Protein AF-0000000073453867 (afdb_homodimer)

Solvent-accessible surface area (backbone atoms only — not comparable to full-atom values): 30835 Å² total; per-residue (Å²): 80,50,32,32,32,53,42,55,64,26,42,33,37,36,48,80,51,74,28,64,59,47,75,44,49,41,31,36,58,47,74,50,29,63,51,56,40,19,37,38,30,26,21,43,53,73,42,45,23,35,41,32,38,33,28,6,68,45,47,62,23,50,30,47,52,51,53,46,41,71,47,56,30,42,56,87,49,50,42,70,29,88,85,26,49,47,26,31,33,37,49,27,37,60,42,96,85,39,75,46,77,47,79,52,43,89,70,14,17,36,33,65,32,33,54,86,70,58,54,65,66,62,50,60,57,26,48,27,42,44,41,51,43,50,39,44,41,59,26,70,45,15,27,49,20,52,52,47,51,50,50,51,26,54,75,59,71,30,50,30,35,36,30,46,66,80,56,75,91,54,48,56,69,66,63,49,44,54,53,50,50,57,49,47,44,71,17,40,31,39,48,36,40,43,70,53,25,32,72,71,71,72,38,68,47,62,70,58,41,33,50,53,46,38,70,53,54,14,52,27,22,38,32,42,52,66,74,60,13,30,42,38,37,38,84,93,45,69,51,73,26,67,36,51,90,66,92,56,79,61,24,67,52,46,16,68,28,27,20,50,17,23,26,50,49,24,52,76,67,66,47,58,67,67,58,10,46,33,40,6,25,48,37,14,38,45,8,16,48,23,77,45,51,66,75,21,50,50,39,52,69,58,45,52,52,52,54,50,52,50,52,50,52,58,64,72,96,81,50,33,32,33,54,41,55,67,27,42,33,37,36,46,80,52,73,27,64,59,47,74,43,48,43,32,37,58,47,73,50,27,63,51,57,41,19,37,39,30,25,20,43,53,72,44,47,22,35,42,34,39,33,30,6,69,46,46,62,21,50,32,47,51,52,51,48,43,72,48,58,31,41,56,88,49,50,41,70,29,89,86,25,48,46,26,32,34,36,50,28,38,60,44,99,84,40,76,46,76,47,79,51,45,88,70,14,18,36,33,65,30,33,55,87,69,59,54,64,69,63,49,62,57,27,50,27,42,44,40,50,43,50,38,44,43,58,25,72,45,15,26,49,21,52,52,46,50,50,49,51,24,53,73,59,72,31,50,29,36,38,30,47,67,81,55,75,90,56,48,56,69,66,64,49,47,53,53,51,49,56,49,45,45,70,17,40,32,39,50,35,41,42,67,53,25,32,71,71,71,72,36,69,47,62,70,59,42,34,49,52,45,38,71,53,54,14,54,27,22,37,32,41,52,66,74,61,12,30,40,37,36,39,84,94,45,68,51,72,28,66,36,52,90,66,91,57,79,61,23,66,51,45,16,69,28,27,20,51,18,24,26,50,50,24,52,76,67,66,48,58,67,66,56,9,46,33,39,6,26,47,38,14,38,46,7,16,47,24,78,44,52,67,76,21,51,50,39,52,68,59,45,54,52,51,54,52,53,49,52,51,52,58,64,71,96

Radius of gyration: 29.58 Å; Cα contacts (8 Å, |Δi|>4): 1524; chains: 2; bounding box: 50×90×73 Å

Secondary structure (DSSP, 8-state):
--EEEE---EEEEEESS-S-GGG--EEEEEEE-HHHHHHHHHHHTT--EEEEEEEESSHHHHHHHHHHHHTT-EEEEEEEESSSPPPEEEEEEEETTEEEEEEE-TT-GGGG--GGG--HHHHHH-SEEEEESSHHHH-HHHHHHHHHHHHHHHHTT-EEEEE----GGGS-HHHHHHHHHHHHHT-SEE--BHHHHHHHHS---HHHHHHHHHHHT-SEEEEE-GGGEEEEEETTEEEEEEPPP-S-----TTHHHHHHHHHHHHHHTT--HHHHHHHHHHHHHHHHTSSSSGGG---HHHHHHHHHHHHHHHHH-/--EEEE---EEEEEESS-S-GGG--EEEEEEE-HHHHHHHHHHHTT--EEEEEEEESSHHHHHHHHHHHHTT-EEEEEEEESSSPPPEEEEEEEETTEEEEEEE-TT-GGGG--GGG--HHHHHH-SEEEEESSHHHH-HHHHHHHHHHHHHHHHTT-EEEEE----GGGS-HHHHHHHHHHHHHT-SEE--BHHHHHHHHS---HHHHHHHHHHHT-SEEEEE-GGGEEEEEETTEEEEEEPPP-S-----TTHHHHHHHHHHHHHHTT--HHHHHHHHHHHHHHHHTSSSSGGG---HHHHHHHHHHHHHHHHH-

InterPro domains:
  IPR002173 Carbohydrate/purine kinase, PfkB, conserved site [PS00584] (251-264)
  IPR011611 Carbohydrate kinase PfkB [PF00294] (2-299)
  IPR029056 Ribokinase-like [G3DSA:3.40.1190.20] (1-311)
  IPR029056 Ribokinase-like [SSF53613] (1-307)
  IPR050306 PfkB Carbohydrate Kinase [PTHR43085] (21-303)

pLDDT: mean 93.48, std 8.81, range [45.44, 98.88]

Structure (mmCIF, N/CA/C/O backbone):
data_AF-0000000073453867-model_v1
#
loop_
_entity.id
_entity.type
_entity.pdbx_description
1 polymer '2-keto-3-deoxygluconate kinase'
#
loop_
_atom_site.group_PDB
_atom_site.id
_atom_site.type_symbol
_atom_site.label_atom_id
_atom_site.label_alt_id
_atom_site.label_comp_id
_atom_site.label_asym_id
_atom_site.label_entity_id
_atom_site.label_seq_id
_atom_site.pdbx_PDB_ins_code
_atom_site.Cartn_x
_atom_site.Cartn_y
_atom_site.Cartn_z
_atom_site.occupancy
_atom_site.B_iso_or_equiv
_atom_site.auth_seq_id
_atom_site.auth_comp_id
_atom_site.auth_asym_id
_atom_site.auth_atom_id
_atom_site.pdbx_PDB_model_num
ATOM 1 N N . MET A 1 1 ? -12.047 -30.969 -10.859 1 92.5 1 MET A N 1
ATOM 2 C CA . MET A 1 1 ? -11.008 -29.953 -11.023 1 92.5 1 MET A CA 1
ATOM 3 C C . MET A 1 1 ? -9.68 -30.609 -11.406 1 92.5 1 MET A C 1
ATOM 5 O O . MET A 1 1 ? -9.305 -31.625 -10.836 1 92.5 1 MET A O 1
ATOM 9 N N . ASP A 1 2 ? -9.102 -30.125 -12.422 1 97.81 2 ASP A N 1
ATOM 10 C CA . ASP A 1 2 ? -7.852 -30.719 -12.883 1 97.81 2 ASP A CA 1
ATOM 11 C C . ASP A 1 2 ? -6.691 -30.312 -11.969 1 97.81 2 ASP A C 1
ATOM 13 O O . ASP A 1 2 ? -5.793 -31.125 -11.711 1 97.81 2 ASP A O 1
ATOM 17 N N . VAL A 1 3 ? -6.715 -29.094 -11.531 1 98.69 3 VAL A N 1
ATOM 18 C CA . VAL A 1 3 ? -5.586 -28.562 -10.773 1 98.69 3 VAL A CA 1
ATOM 19 C C . VAL A 1 3 ? -6.07 -27.5 -9.781 1 98.69 3 VAL A C 1
ATOM 21 O O . VAL A 1 3 ? -6.969 -26.719 -10.094 1 98.69 3 VAL A O 1
ATOM 24 N N . ILE A 1 4 ? -5.531 -27.469 -8.594 1 98.75 4 ILE A N 1
ATOM 25 C CA . ILE A 1 4 ? -5.766 -26.406 -7.625 1 98.75 4 ILE A CA 1
ATOM 26 C C . ILE A 1 4 ? -4.43 -25.859 -7.117 1 98.75 4 ILE A C 1
ATOM 28 O O . ILE A 1 4 ? -3.412 -26.562 -7.172 1 98.75 4 ILE A O 1
ATOM 32 N N . SER A 1 5 ? -4.387 -24.688 -6.75 1 98.81 5 SER A N 1
ATOM 33 C CA . SER A 1 5 ? -3.211 -24.062 -6.164 1 98.81 5 SER A CA 1
ATOM 34 C C . SER A 1 5 ? -3.598 -23.125 -5.02 1 98.81 5 SER A C 1
ATOM 36 O O . SER A 1 5 ? -4.777 -22.844 -4.816 1 98.81 5 SER A O 1
ATOM 38 N N . ILE A 1 6 ? -2.574 -22.766 -4.203 1 98.62 6 ILE A N 1
ATOM 39 C CA . ILE A 1 6 ? -2.715 -21.906 -3.033 1 98.62 6 ILE A CA 1
ATOM 40 C C . ILE A 1 6 ? -1.713 -20.75 -3.117 1 98.62 6 ILE A C 1
ATOM 42 O O . ILE A 1 6 ? -0.501 -20.969 -3.141 1 98.62 6 ILE A O 1
ATOM 46 N N . GLY A 1 7 ? -2.279 -19.547 -3.1 1 98.19 7 GLY A N 1
ATOM 47 C CA . GLY A 1 7 ? -1.271 -18.5 -3.143 1 98.19 7 GLY A CA 1
ATOM 48 C C . GLY A 1 7 ? -1.864 -17.109 -3.193 1 98.19 7 GLY A C 1
ATOM 49 O O . GLY A 1 7 ? -3.08 -16.938 -3.311 1 98.19 7 GLY A O 1
ATOM 50 N N . GLU A 1 8 ? -0.995 -16.094 -3.1 1 98.19 8 GLU A N 1
ATOM 51 C CA . GLU A 1 8 ? -1.354 -14.68 -3.035 1 98.19 8 GLU A CA 1
ATOM 52 C C . GLU A 1 8 ? -1.389 -14.062 -4.43 1 98.19 8 GLU A C 1
ATOM 54 O O . GLU A 1 8 ? -0.5 -14.305 -5.246 1 98.19 8 GLU A O 1
ATOM 59 N N . THR A 1 9 ? -2.436 -13.336 -4.715 1 98.19 9 THR A N 1
ATOM 60 C CA . THR A 1 9 ? -2.496 -12.398 -5.832 1 98.19 9 THR A CA 1
ATOM 61 C C . THR A 1 9 ? -2.668 -10.969 -5.324 1 98.19 9 THR A C 1
ATOM 63 O O . THR A 1 9 ? -3.436 -10.719 -4.395 1 98.19 9 THR A O 1
ATOM 66 N N . MET A 1 10 ? -1.949 -10.07 -5.914 1 98 10 MET A N 1
ATOM 67 C CA . MET A 1 10 ? -1.931 -8.695 -5.438 1 98 10 MET A CA 1
ATOM 68 C C . MET A 1 10 ? -2.34 -7.73 -6.551 1 98 10 MET A C 1
ATOM 70 O O . MET A 1 10 ? -2.4 -8.117 -7.719 1 98 10 MET A O 1
ATOM 74 N N . ALA A 1 11 ? -2.729 -6.496 -6.152 1 97.5 11 ALA A N 1
ATOM 75 C CA . ALA A 1 11 ? -2.844 -5.402 -7.109 1 97.5 11 ALA A CA 1
ATOM 76 C C . ALA A 1 11 ? -1.472 -4.832 -7.457 1 97.5 11 ALA A C 1
ATOM 78 O O . ALA A 1 11 ? -0.698 -4.473 -6.566 1 97.5 11 ALA A O 1
ATOM 79 N N . LEU A 1 12 ? -1.179 -4.836 -8.695 1 96.38 12 LEU A N 1
ATOM 80 C CA . LEU A 1 12 ? 0.104 -4.348 -9.195 1 96.38 12 LEU A CA 1
ATOM 81 C C . LEU A 1 12 ? -0.048 -2.973 -9.836 1 96.38 12 LEU A C 1
ATOM 83 O O . LEU A 1 12 ? -0.81 -2.809 -10.789 1 96.38 12 LEU A O 1
ATOM 87 N N . PHE A 1 13 ? 0.68 -1.991 -9.281 1 96.31 13 PHE A N 1
ATOM 88 C CA . PHE A 1 13 ? 0.717 -0.648 -9.852 1 96.31 13 PHE A CA 1
ATOM 89 C C . PHE A 1 13 ? 2.004 -0.427 -10.633 1 96.31 13 PHE A C 1
ATOM 91 O O . PHE A 1 13 ? 3.102 -0.537 -10.086 1 96.31 13 PHE A O 1
ATOM 98 N N . THR A 1 14 ? 1.816 -0.087 -11.906 1 93.25 14 THR A N 1
ATOM 99 C CA . THR A 1 14 ? 2.951 0.181 -12.781 1 93.25 14 THR A CA 1
ATOM 100 C C . THR A 1 14 ? 2.906 1.614 -13.305 1 93.25 14 THR A C 1
ATOM 102 O O . THR A 1 14 ? 1.889 2.051 -13.844 1 93.25 14 THR A O 1
ATOM 105 N N . PRO A 1 15 ? 3.986 2.336 -13.141 1 92.88 15 PRO A N 1
ATOM 106 C CA . PRO A 1 15 ? 4.012 3.688 -13.703 1 92.88 15 PRO A CA 1
ATOM 107 C C . PRO A 1 15 ? 4.078 3.691 -15.227 1 92.88 15 PRO A C 1
ATOM 109 O O . PRO A 1 15 ? 4.598 2.748 -15.828 1 92.88 15 PRO A O 1
ATOM 112 N N . ASN A 1 16 ? 3.59 4.738 -15.805 1 88.75 16 ASN A N 1
ATOM 113 C CA . ASN A 1 16 ? 3.709 4.93 -17.25 1 88.75 16 ASN A CA 1
ATOM 114 C C . ASN A 1 16 ? 5.102 5.426 -17.625 1 88.75 16 ASN A C 1
ATOM 116 O O . ASN A 1 16 ? 5.539 5.234 -18.766 1 88.75 16 ASN A O 1
ATOM 120 N N . GLU A 1 17 ? 5.73 6.012 -16.641 1 86.38 17 GLU A N 1
ATOM 121 C CA . GLU A 1 17 ? 7.043 6.605 -16.859 1 86.38 17 GLU A CA 1
ATOM 122 C C . GLU A 1 17 ? 8.156 5.645 -16.453 1 86.38 17 GLU A C 1
ATOM 124 O O . GLU A 1 17 ? 8.023 4.898 -15.492 1 86.38 17 GLU A O 1
ATOM 129 N N . ASP A 1 18 ? 9.234 5.688 -17.188 1 84.62 18 ASP A N 1
ATOM 130 C CA . ASP A 1 18 ? 10.445 4.984 -16.766 1 84.62 18 ASP A CA 1
ATOM 131 C C . ASP A 1 18 ? 11.219 5.805 -15.742 1 84.62 18 ASP A C 1
ATOM 133 O O . ASP A 1 18 ? 11.062 7.023 -15.664 1 84.62 18 ASP A O 1
ATOM 137 N N . GLY A 1 19 ? 12.062 5.117 -14.992 1 87.5 19 GLY A N 1
ATOM 138 C CA . GLY A 1 19 ? 12.867 5.797 -13.992 1 87.5 19 GLY A CA 1
ATOM 139 C C . GLY A 1 19 ? 12.383 5.566 -12.57 1 87.5 19 GLY A C 1
ATOM 140 O O . GLY A 1 19 ? 11.484 4.762 -12.344 1 87.5 19 GLY A O 1
ATOM 141 N N . PRO A 1 20 ? 13.023 6.293 -11.656 1 90.69 20 PRO A N 1
ATOM 142 C CA . PRO A 1 20 ? 12.648 6.137 -10.25 1 90.69 20 PRO A CA 1
ATOM 143 C C . PRO A 1 20 ? 11.195 6.504 -9.984 1 90.69 20 PRO A C 1
ATOM 145 O O . PRO A 1 20 ? 10.68 7.465 -10.562 1 90.69 20 PRO A O 1
ATOM 148 N N . LEU A 1 21 ? 10.539 5.793 -9.07 1 91.94 21 LEU A N 1
ATOM 149 C CA . LEU A 1 21 ? 9.125 5.973 -8.766 1 91.94 21 LEU A CA 1
ATOM 150 C C . LEU A 1 21 ? 8.867 7.363 -8.203 1 91.94 21 LEU A C 1
ATOM 152 O O . LEU A 1 21 ? 7.77 7.906 -8.367 1 91.94 21 LEU A O 1
ATOM 156 N N . ARG A 1 22 ? 9.852 7.949 -7.562 1 92.62 22 ARG A N 1
ATOM 157 C CA . ARG A 1 22 ? 9.672 9.25 -6.93 1 92.62 22 ARG A CA 1
ATOM 158 C C . ARG A 1 22 ? 9.273 10.305 -7.961 1 92.62 22 ARG A C 1
ATOM 160 O O . ARG A 1 22 ? 8.695 11.336 -7.605 1 92.62 22 ARG A O 1
ATOM 167 N N . TYR A 1 23 ? 9.562 10.055 -9.219 1 91.19 23 TYR A N 1
ATOM 168 C CA . TYR A 1 23 ? 9.273 11.023 -10.266 1 91.19 23 TYR A CA 1
ATOM 169 C C . TYR A 1 23 ? 8.062 10.609 -11.078 1 91.19 23 TYR A C 1
ATOM 171 O O . TYR A 1 23 ? 7.613 11.344 -11.961 1 91.19 23 TYR A O 1
ATOM 179 N N . ALA A 1 24 ? 7.523 9.391 -10.852 1 92.12 24 ALA A N 1
ATOM 180 C CA . ALA A 1 24 ? 6.348 8.914 -11.578 1 92.12 24 ALA A CA 1
ATOM 181 C C . ALA A 1 24 ? 5.086 9.625 -11.094 1 92.12 24 ALA A C 1
ATOM 183 O O . ALA A 1 24 ? 4.949 9.938 -9.914 1 92.12 24 ALA A O 1
ATOM 184 N N . ARG A 1 25 ? 4.145 9.844 -12.031 1 92.94 25 ARG A N 1
ATOM 185 C CA . ARG A 1 25 ? 2.928 10.57 -11.68 1 92.94 25 ARG A CA 1
ATOM 186 C C . ARG A 1 25 ? 1.684 9.773 -12.055 1 92.94 25 ARG A C 1
ATOM 188 O O . ARG A 1 25 ? 0.631 9.922 -11.43 1 92.94 25 ARG A O 1
ATOM 195 N N . ASN A 1 26 ? 1.84 8.977 -13.023 1 94.5 26 ASN A N 1
ATOM 196 C CA . ASN A 1 26 ? 0.712 8.203 -13.539 1 94.5 26 ASN A CA 1
ATOM 197 C C . ASN A 1 26 ? 0.965 6.703 -13.438 1 94.5 26 ASN A C 1
ATOM 199 O O . ASN A 1 26 ? 2.062 6.23 -13.734 1 94.5 26 ASN A O 1
ATOM 203 N N . TYR A 1 27 ? -0.06 6.004 -13 1 95.5 27 TYR A N 1
ATOM 204 C CA . TYR A 1 27 ? 0.065 4.566 -12.805 1 95.5 27 TYR A CA 1
ATOM 205 C C . TYR A 1 27 ? -1.108 3.822 -13.43 1 95.5 27 TYR A C 1
ATOM 207 O O . TYR A 1 27 ? -2.203 4.375 -13.555 1 95.5 27 TYR A O 1
ATOM 215 N N . GLN A 1 28 ? -0.83 2.613 -13.789 1 94.69 28 GLN A N 1
ATOM 216 C CA . GLN A 1 28 ? -1.863 1.65 -14.148 1 94.69 28 GLN A CA 1
ATOM 217 C C . GLN A 1 28 ? -1.89 0.475 -13.18 1 94.69 28 GLN A C 1
ATOM 219 O O . GLN A 1 28 ? -0.848 0.069 -12.656 1 94.69 28 GLN A O 1
ATOM 224 N N . VAL A 1 29 ? -3.125 -0.069 -12.977 1 94.81 29 VAL A N 1
ATOM 225 C CA . VAL A 1 29 ? -3.24 -1.182 -12.039 1 94.81 29 VAL A CA 1
ATOM 226 C C . VAL A 1 29 ? -3.586 -2.461 -12.797 1 94.81 29 VAL A C 1
ATOM 228 O O . VAL A 1 29 ? -4.355 -2.434 -13.766 1 94.81 29 VAL A O 1
ATOM 231 N N . ARG A 1 30 ? -2.945 -3.523 -12.422 1 93.81 30 ARG A N 1
ATOM 232 C CA . ARG A 1 30 ? -3.221 -4.887 -12.859 1 93.81 30 ARG A CA 1
ATOM 233 C C . ARG A 1 30 ? -3.16 -5.859 -11.68 1 93.81 30 ARG A C 1
ATOM 235 O O . ARG A 1 30 ? -2.977 -5.445 -10.539 1 93.81 30 ARG A O 1
ATOM 242 N N . ILE A 1 31 ? -3.514 -7.098 -11.969 1 95.44 31 ILE A N 1
ATOM 243 C CA . ILE A 1 31 ? -3.359 -8.109 -10.93 1 95.44 31 ILE A CA 1
ATOM 244 C C . ILE A 1 31 ? -2.127 -8.961 -11.219 1 95.44 31 ILE A C 1
ATOM 246 O O . ILE A 1 31 ? -1.742 -9.133 -12.375 1 95.44 31 ILE A O 1
ATOM 250 N N . ALA A 1 32 ? -1.53 -9.438 -10.211 1 94.19 32 ALA A N 1
ATOM 251 C CA . ALA A 1 32 ? -0.346 -10.273 -10.383 1 94.19 32 ALA A CA 1
ATOM 252 C C . ALA A 1 32 ? -0.223 -11.289 -9.25 1 94.19 32 ALA A C 1
ATOM 254 O O . ALA A 1 32 ? -0.401 -10.953 -8.078 1 94.19 32 ALA A O 1
ATOM 255 N N . GLY A 1 33 ? 0.09 -12.469 -9.531 1 96.12 33 GLY A N 1
ATOM 256 C CA . GLY A 1 33 ? 0.321 -13.594 -8.641 1 96.12 33 GLY A CA 1
ATOM 257 C C . GLY A 1 33 ? 0.807 -14.836 -9.359 1 96.12 33 GLY A C 1
ATOM 258 O O . GLY A 1 33 ? 0.228 -15.242 -10.375 1 96.12 33 GLY A O 1
ATOM 259 N N . ALA A 1 34 ? 1.821 -15.422 -8.812 1 96.62 34 ALA A N 1
ATOM 260 C CA . ALA A 1 34 ? 2.445 -16.547 -9.492 1 96.62 34 ALA A CA 1
ATOM 261 C C . ALA A 1 34 ? 1.449 -17.688 -9.68 1 96.62 34 ALA A C 1
ATOM 263 O O . ALA A 1 34 ? 1.28 -18.203 -10.797 1 96.62 34 ALA A O 1
ATOM 264 N N . GLU A 1 35 ? 0.773 -18.094 -8.641 1 98.12 35 GLU A N 1
ATOM 265 C CA . GLU A 1 35 ? -0.148 -19.234 -8.703 1 98.12 35 GLU A CA 1
ATOM 266 C C . GLU A 1 35 ? -1.331 -18.922 -9.617 1 98.12 35 GLU A C 1
ATOM 268 O O . GLU A 1 35 ? -1.706 -19.75 -10.453 1 98.12 35 GLU A O 1
ATOM 273 N N . THR A 1 36 ? -1.869 -17.719 -9.477 1 97.94 36 THR A N 1
ATOM 274 C CA . THR A 1 36 ? -3.018 -17.391 -10.312 1 97.94 36 THR A CA 1
ATOM 275 C C . THR A 1 36 ? -2.594 -17.234 -11.773 1 97.94 36 THR A C 1
ATOM 277 O O . THR A 1 36 ? -3.357 -17.547 -12.688 1 97.94 36 THR A O 1
ATOM 280 N N . ASN A 1 37 ? -1.424 -16.719 -12.039 1 97.12 37 ASN A N 1
ATOM 281 C CA . ASN A 1 37 ? -0.932 -16.688 -13.414 1 97.12 37 ASN A CA 1
ATOM 282 C C . ASN A 1 37 ? -0.936 -18.078 -14.047 1 97.12 37 ASN A C 1
ATOM 284 O O . ASN A 1 37 ? -1.405 -18.25 -15.172 1 97.12 37 ASN A O 1
ATOM 288 N N . THR A 1 38 ? -0.421 -19 -13.297 1 98.5 38 THR A N 1
ATOM 289 C CA . THR A 1 38 ? -0.372 -20.375 -13.766 1 98.5 38 THR A CA 1
ATOM 290 C C . THR A 1 38 ? -1.78 -20.938 -13.953 1 98.5 38 THR A C 1
ATOM 292 O O . THR A 1 38 ? -2.086 -21.531 -14.992 1 98.5 38 THR A O 1
ATOM 295 N N . LEU A 1 39 ? -2.656 -20.719 -12.992 1 98.69 39 LEU A N 1
ATOM 296 C CA . LEU A 1 39 ? -4.016 -21.234 -13.047 1 98.69 39 LEU A CA 1
ATOM 297 C C . LEU A 1 39 ? -4.789 -20.625 -14.211 1 98.69 39 LEU A C 1
ATOM 299 O O . LEU A 1 39 ? -5.555 -21.328 -14.883 1 98.69 39 LEU A O 1
ATOM 303 N N . ILE A 1 40 ? -4.633 -19.359 -14.398 1 98.25 40 ILE A N 1
ATOM 304 C CA . ILE A 1 40 ? -5.293 -18.688 -15.508 1 98.25 40 ILE A CA 1
ATOM 305 C C . ILE A 1 40 ? -4.781 -19.25 -16.844 1 98.25 40 ILE A C 1
ATOM 307 O O . ILE A 1 40 ? -5.566 -19.5 -17.75 1 98.25 40 ILE A O 1
ATOM 311 N N . GLY A 1 41 ? -3.459 -19.422 -16.922 1 98.06 41 GLY A N 1
ATOM 312 C CA . GLY A 1 41 ? -2.91 -20.078 -18.109 1 98.06 41 GLY A CA 1
ATOM 313 C C . GLY A 1 41 ? -3.523 -21.438 -18.375 1 98.06 41 GLY A C 1
ATOM 314 O O . GLY A 1 41 ? -3.861 -21.75 -19.516 1 98.06 41 GLY A O 1
ATOM 315 N N . LEU A 1 42 ? -3.689 -22.188 -17.344 1 98.62 42 LEU A N 1
ATOM 316 C CA . LEU A 1 42 ? -4.281 -23.516 -17.484 1 98.62 42 LEU A CA 1
ATOM 317 C C . LEU A 1 42 ? -5.742 -23.422 -17.906 1 98.62 42 LEU A C 1
ATOM 319 O O . LEU A 1 42 ? -6.195 -24.203 -18.75 1 98.62 42 LEU A O 1
ATOM 323 N N . SER A 1 43 ? -6.434 -22.5 -17.297 1 98.38 43 SER A N 1
ATOM 324 C CA . SER A 1 43 ? -7.824 -22.281 -17.672 1 98.38 43 SER A CA 1
ATOM 325 C C . SER A 1 43 ? -7.953 -21.938 -19.141 1 98.38 43 SER A C 1
ATOM 327 O O . SER A 1 43 ? -8.812 -22.469 -19.844 1 98.38 43 SER A O 1
ATOM 329 N N . LYS A 1 44 ? -7.152 -21.062 -19.625 1 97.62 44 LYS A N 1
ATOM 330 C CA . LYS A 1 44 ? -7.164 -20.656 -21.031 1 97.62 44 LYS A CA 1
ATOM 331 C C . LYS A 1 44 ? -6.852 -21.828 -21.953 1 97.62 44 LYS A C 1
ATOM 333 O O . LYS A 1 44 ? -7.297 -21.859 -23.109 1 97.62 44 LYS A O 1
ATOM 338 N N . LEU A 1 45 ? -6.133 -22.766 -21.438 1 97.94 45 LEU A N 1
ATOM 339 C CA . LEU A 1 45 ? -5.773 -23.953 -22.203 1 97.94 45 LEU A CA 1
ATOM 340 C C . LEU A 1 45 ? -6.832 -25.047 -22.062 1 97.94 45 LEU A C 1
ATOM 342 O O . LEU A 1 45 ? -6.605 -26.188 -22.438 1 97.94 45 LEU A O 1
ATOM 346 N N . GLY A 1 46 ? -7.938 -24.719 -21.406 1 97.44 46 GLY A N 1
ATOM 347 C CA . GLY A 1 46 ? -9.102 -25.594 -21.375 1 97.44 46 GLY A CA 1
ATOM 348 C C . GLY A 1 46 ? -9.141 -26.5 -20.156 1 97.44 46 GLY A C 1
ATOM 349 O O . GLY A 1 46 ? -9.883 -27.484 -20.125 1 97.44 46 GLY A O 1
ATOM 350 N N . LYS A 1 47 ? -8.367 -26.234 -19.172 1 98.5 47 LYS A N 1
ATOM 351 C CA . LYS A 1 47 ? -8.352 -27.062 -17.969 1 98.5 47 LYS A CA 1
ATOM 352 C C . LYS A 1 47 ? -9.219 -26.453 -16.875 1 98.5 47 LYS A C 1
ATOM 354 O O . LYS A 1 47 ? -9.461 -25.25 -16.859 1 98.5 47 LYS A O 1
ATOM 359 N N . LYS A 1 48 ? -9.703 -27.25 -16.016 1 98.56 48 LYS A N 1
ATOM 360 C CA . LYS A 1 48 ? -10.438 -26.797 -14.836 1 98.56 48 LYS A CA 1
ATOM 361 C C . LYS A 1 48 ? -9.5 -26.516 -13.672 1 98.56 48 LYS A C 1
ATOM 363 O O . LYS A 1 48 ? -8.891 -27.438 -13.117 1 98.56 48 LYS A O 1
ATOM 368 N N . ALA A 1 49 ? -9.391 -25.266 -13.312 1 98.62 49 ALA A N 1
ATOM 369 C CA . ALA A 1 49 ? -8.445 -24.828 -12.289 1 98.62 49 ALA A CA 1
ATOM 370 C C . ALA A 1 49 ? -9.18 -24.219 -11.094 1 98.62 49 ALA A C 1
ATOM 372 O O . ALA A 1 49 ? -10.258 -23.625 -11.25 1 98.62 49 ALA A O 1
ATOM 373 N N . GLY A 1 50 ? -8.602 -24.359 -9.898 1 98.81 50 GLY A N 1
ATOM 374 C CA . GLY A 1 50 ? -9.164 -23.797 -8.68 1 98.81 50 GLY A CA 1
ATOM 375 C C . GLY A 1 50 ? -8.133 -23.094 -7.82 1 98.81 50 GLY A C 1
ATOM 376 O O . GLY A 1 50 ? -6.969 -23.5 -7.781 1 98.81 50 GLY A O 1
ATOM 377 N N . TRP A 1 51 ? -8.594 -22.094 -7.082 1 98.75 51 TRP A N 1
ATOM 378 C CA . TRP A 1 51 ? -7.695 -21.203 -6.359 1 98.75 51 TRP A CA 1
ATOM 379 C C . TRP A 1 51 ? -8.086 -21.109 -4.891 1 98.75 51 TRP A C 1
ATOM 381 O O . TRP A 1 51 ? -9.258 -20.891 -4.57 1 98.75 51 TRP A O 1
ATOM 391 N N . ILE A 1 52 ? -7.133 -21.359 -4.051 1 98.88 52 ILE A N 1
ATOM 392 C CA . ILE A 1 52 ? -7.297 -21.188 -2.613 1 98.88 52 ILE A CA 1
ATOM 393 C C . ILE A 1 52 ? -6.488 -19.984 -2.148 1 98.88 52 ILE A C 1
ATOM 395 O O . ILE A 1 52 ? -5.285 -19.891 -2.404 1 98.88 52 ILE A O 1
ATOM 399 N N . THR A 1 53 ? -7.176 -19.031 -1.485 1 98.81 53 THR A N 1
ATOM 400 C CA . THR A 1 53 ? -6.445 -17.891 -0.958 1 98.81 53 THR A CA 1
ATOM 401 C C . THR A 1 53 ? -7.312 -17.094 0.009 1 98.81 53 THR A C 1
ATOM 403 O O . THR A 1 53 ? -8.438 -17.484 0.319 1 98.81 53 THR A O 1
ATOM 406 N N . ARG A 1 54 ? -6.723 -16.078 0.575 1 98.69 54 ARG A N 1
ATOM 407 C CA . ARG A 1 54 ? -7.418 -15.008 1.283 1 98.69 54 ARG A CA 1
ATOM 408 C C . ARG A 1 54 ? -7.164 -13.656 0.625 1 98.69 54 ARG A C 1
ATOM 410 O O . ARG A 1 54 ? -6.027 -13.336 0.26 1 98.69 54 ARG A O 1
ATOM 417 N N . LEU A 1 55 ? -8.25 -12.953 0.423 1 98.62 55 LEU A N 1
ATOM 418 C CA . LEU A 1 55 ? -8.195 -11.562 -0.02 1 98.62 55 LEU A CA 1
ATOM 419 C C . LEU A 1 55 ? -8.82 -10.641 1.021 1 98.62 55 LEU A C 1
ATOM 421 O O . LEU A 1 55 ? -9.648 -11.07 1.82 1 98.62 55 LEU A O 1
ATOM 425 N N . GLY A 1 56 ? -8.359 -9.383 1.022 1 98.25 56 GLY A N 1
ATOM 426 C CA . GLY A 1 56 ? -9.086 -8.422 1.828 1 98.25 56 GLY A CA 1
ATOM 427 C C . GLY A 1 56 ? -10.508 -8.188 1.34 1 98.25 56 GLY A C 1
ATOM 428 O O . GLY A 1 56 ? -10.773 -8.234 0.137 1 98.25 56 GLY A O 1
ATOM 429 N N . LYS A 1 57 ? -11.422 -7.988 2.275 1 97.5 57 LYS A N 1
ATOM 430 C CA . LYS A 1 57 ? -12.734 -7.488 1.895 1 97.5 57 LYS A CA 1
ATOM 431 C C . LYS A 1 57 ? -12.68 -6.004 1.543 1 97.5 57 LYS A C 1
ATOM 433 O O . LYS A 1 57 ? -13.234 -5.168 2.262 1 97.5 57 LYS A O 1
ATOM 438 N N . ASP A 1 58 ? -12.078 -5.668 0.473 1 96.31 58 ASP A N 1
ATOM 439 C CA . ASP A 1 58 ? -11.828 -4.316 -0.02 1 96.31 58 ASP A CA 1
ATOM 440 C C . ASP A 1 58 ? -11.914 -4.266 -1.544 1 96.31 58 ASP A C 1
ATOM 442 O O . ASP A 1 58 ? -12.203 -5.273 -2.191 1 96.31 58 ASP A O 1
ATOM 446 N N . GLU A 1 59 ? -11.719 -3.139 -2.092 1 95.81 59 GLU A N 1
ATOM 447 C CA . GLU A 1 59 ? -11.938 -2.928 -3.521 1 95.81 59 GLU A CA 1
ATOM 448 C C . GLU A 1 59 ? -10.906 -3.684 -4.352 1 95.81 59 GLU A C 1
ATOM 450 O O . GLU A 1 59 ? -11.211 -4.172 -5.441 1 95.81 59 GLU A O 1
ATOM 455 N N . PHE A 1 60 ? -9.695 -3.768 -3.846 1 97.56 60 PHE A N 1
ATOM 456 C CA . PHE A 1 60 ? -8.688 -4.496 -4.602 1 97.56 60 PHE A CA 1
ATOM 457 C C . PHE A 1 60 ? -8.93 -5.996 -4.527 1 97.56 60 PHE A C 1
ATOM 459 O O . PHE A 1 60 ? -8.68 -6.719 -5.496 1 97.56 60 PHE A O 1
ATOM 466 N N . GLY A 1 61 ? -9.336 -6.414 -3.326 1 98.31 61 GLY A N 1
ATOM 467 C CA . GLY A 1 61 ? -9.781 -7.797 -3.244 1 98.31 61 GLY A CA 1
ATOM 468 C C . GLY A 1 61 ? -10.891 -8.133 -4.223 1 98.31 61 GLY A C 1
ATOM 469 O O . GLY A 1 61 ? -10.844 -9.156 -4.898 1 98.31 61 GLY A O 1
ATOM 470 N N . ALA A 1 62 ? -11.836 -7.25 -4.316 1 97.81 62 ALA A N 1
ATOM 471 C CA . ALA A 1 62 ? -12.945 -7.434 -5.246 1 97.81 62 ALA A CA 1
ATOM 472 C C . ALA A 1 62 ? -12.461 -7.441 -6.691 1 97.81 62 ALA A C 1
ATOM 474 O O . ALA A 1 62 ? -12.93 -8.234 -7.512 1 97.81 62 ALA A O 1
ATOM 475 N N . MET A 1 63 ? -11.562 -6.57 -6.996 1 97.38 63 MET A N 1
ATOM 476 C CA . MET A 1 63 ? -10.977 -6.5 -8.328 1 97.38 63 MET A CA 1
ATOM 477 C C . MET A 1 63 ? -10.297 -7.812 -8.695 1 97.38 63 MET A C 1
ATOM 479 O O . MET A 1 63 ? -10.516 -8.352 -9.781 1 97.38 63 MET A O 1
ATOM 483 N N . ILE A 1 64 ? -9.516 -8.336 -7.816 1 98.31 64 ILE A N 1
ATOM 484 C CA . ILE A 1 64 ? -8.758 -9.562 -8.047 1 98.31 64 ILE A CA 1
ATOM 485 C C . ILE A 1 64 ? -9.711 -10.742 -8.195 1 98.31 64 ILE A C 1
ATOM 487 O O . ILE A 1 64 ? -9.594 -11.523 -9.141 1 98.31 64 ILE A O 1
ATOM 491 N N . LEU A 1 65 ? -10.633 -10.789 -7.281 1 98.44 65 LEU A N 1
ATOM 492 C CA . LEU A 1 65 ? -11.594 -11.883 -7.293 1 98.44 65 LEU A CA 1
ATOM 493 C C . LEU A 1 65 ? -12.352 -11.922 -8.617 1 98.44 65 LEU A C 1
ATOM 495 O O . LEU A 1 65 ? -12.461 -12.977 -9.242 1 98.44 65 LEU A O 1
ATOM 499 N N . SER A 1 66 ? -12.859 -10.82 -9.047 1 97.69 66 SER A N 1
ATOM 500 C CA . SER A 1 66 ? -13.617 -10.734 -10.289 1 97.69 66 SER A CA 1
ATOM 501 C C . SER A 1 66 ? -12.742 -11.078 -11.492 1 97.69 66 SER A C 1
ATOM 503 O O . SER A 1 66 ? -13.195 -11.758 -12.414 1 97.69 66 SER A O 1
ATOM 505 N N . SER A 1 67 ? -11.555 -10.594 -11.492 1 96.94 67 SER A N 1
ATOM 506 C CA . SER A 1 67 ? -10.641 -10.82 -12.609 1 96.94 67 SER A CA 1
ATOM 507 C C . SER A 1 67 ? -10.297 -12.305 -12.75 1 96.94 67 SER A C 1
ATOM 509 O O . SER A 1 67 ? -10.367 -12.859 -13.852 1 96.94 67 SER A O 1
ATOM 511 N N . VAL A 1 68 ? -9.945 -12.93 -11.656 1 98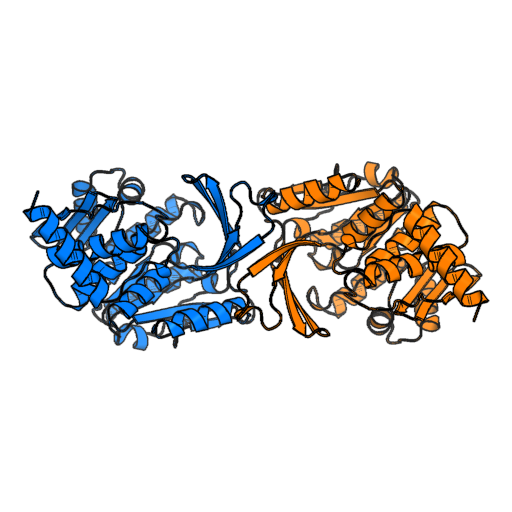.25 68 VAL A N 1
ATOM 512 C CA . VAL A 1 68 ? -9.555 -14.328 -11.672 1 98.25 68 VAL A CA 1
ATOM 513 C C . VAL A 1 68 ? -10.75 -15.203 -12.055 1 98.25 68 VAL A C 1
ATOM 515 O O . VAL A 1 68 ? -10.625 -16.109 -12.891 1 98.25 68 VAL A O 1
ATOM 518 N N . ARG A 1 69 ? -11.867 -14.891 -11.461 1 98.12 69 ARG A N 1
ATOM 519 C CA . ARG A 1 69 ? -13.094 -15.602 -11.812 1 98.12 69 ARG A CA 1
ATOM 520 C C . ARG A 1 69 ? -13.422 -15.422 -13.289 1 98.12 69 ARG A C 1
ATOM 522 O O . ARG A 1 69 ? -13.828 -16.375 -13.961 1 98.12 69 ARG A O 1
ATOM 529 N N . GLY A 1 70 ? -13.234 -14.234 -13.797 1 97.19 70 GLY A N 1
ATOM 530 C CA . GLY A 1 70 ? -13.516 -13.93 -15.188 1 97.19 70 GLY A CA 1
ATOM 531 C C . GLY A 1 70 ? -12.664 -14.727 -16.156 1 97.19 70 GLY A C 1
ATOM 532 O O . GLY A 1 70 ? -13.07 -14.969 -17.297 1 97.19 70 GLY A O 1
ATOM 533 N N . GLU A 1 71 ? -11.531 -15.172 -15.68 1 97 71 GLU A N 1
ATOM 534 C CA . GLU A 1 71 ? -10.625 -15.961 -16.516 1 97 71 GLU A CA 1
ATOM 535 C C . GLU A 1 71 ? -10.953 -17.453 -16.422 1 97 71 GLU A C 1
ATOM 537 O O . GLU A 1 71 ? -10.242 -18.281 -16.984 1 97 71 GLU A O 1
ATOM 542 N N . GLY A 1 72 ? -11.961 -17.766 -15.641 1 97.69 72 GLY A N 1
ATOM 543 C CA . GLY A 1 72 ? -12.484 -19.125 -15.648 1 97.69 72 GLY A CA 1
ATOM 544 C C . GLY A 1 72 ? -11.953 -19.969 -14.5 1 97.69 72 GLY A C 1
ATOM 545 O O . GLY A 1 72 ? -12.164 -21.188 -14.477 1 97.69 72 GLY A O 1
ATOM 546 N N . VAL A 1 73 ? -11.281 -19.406 -13.547 1 98.62 73 VAL A N 1
ATOM 547 C CA . VAL A 1 73 ? -10.742 -20.125 -12.406 1 98.62 73 VAL A CA 1
ATOM 548 C C . VAL A 1 73 ? -11.797 -20.219 -11.305 1 98.62 73 VAL A C 1
ATOM 550 O O . VAL A 1 73 ? -12.5 -19.25 -11.031 1 98.62 73 VAL A O 1
ATOM 553 N N . ASP A 1 74 ? -11.961 -21.391 -10.75 1 98.75 74 ASP A N 1
ATOM 554 C CA . ASP A 1 74 ? -12.875 -21.562 -9.625 1 98.75 74 ASP A CA 1
ATOM 555 C C . ASP A 1 74 ? -12.383 -20.812 -8.391 1 98.75 74 ASP A C 1
ATOM 557 O O . ASP A 1 74 ? -11.266 -21.031 -7.922 1 98.75 74 ASP A O 1
ATOM 561 N N . VAL A 1 75 ? -13.219 -19.938 -7.883 1 98.75 75 VAL A N 1
ATOM 562 C CA . VAL A 1 75 ? -12.812 -19.094 -6.766 1 98.75 75 VAL A CA 1
ATOM 563 C C . VAL A 1 75 ? -13.664 -19.406 -5.539 1 98.75 75 VAL A C 1
ATOM 565 O O . VAL A 1 75 ? -13.797 -18.578 -4.637 1 98.75 75 VAL A O 1
ATOM 568 N N . SER A 1 76 ? -14.242 -20.547 -5.484 1 98.56 76 SER A N 1
ATOM 569 C CA . SER A 1 76 ? -15.148 -20.922 -4.398 1 98.56 76 SER A CA 1
ATOM 570 C C . SER A 1 76 ? -14.406 -21.047 -3.074 1 98.56 76 SER A C 1
ATOM 572 O O . SER A 1 76 ? -15.023 -21.031 -2.006 1 98.56 76 SER A O 1
ATOM 574 N N . GLN A 1 77 ? -13.047 -21.188 -3.111 1 98.62 77 GLN A N 1
ATOM 575 C CA . GLN A 1 77 ? -12.273 -21.359 -1.891 1 98.62 77 GLN A CA 1
ATOM 576 C C . GLN A 1 77 ? -11.539 -20.078 -1.509 1 98.62 77 GLN A C 1
ATOM 578 O O . GLN A 1 77 ? -10.641 -20.094 -0.664 1 98.62 77 GLN A O 1
ATOM 583 N N . VAL A 1 78 ? -11.891 -19 -2.141 1 98.75 78 VAL A N 1
ATOM 584 C CA . VAL A 1 78 ? -11.336 -17.703 -1.764 1 98.75 78 VAL A CA 1
ATOM 585 C C . VAL A 1 78 ? -12.094 -17.156 -0.558 1 98.75 78 VAL A C 1
ATOM 587 O O . VAL A 1 78 ? -13.32 -17.062 -0.572 1 98.75 78 VAL A O 1
ATOM 590 N N . LYS A 1 79 ? -11.367 -16.828 0.473 1 98.56 79 LYS A N 1
ATOM 591 C CA . LYS A 1 79 ? -11.938 -16.219 1.665 1 98.56 79 LYS A CA 1
ATOM 592 C C . LYS A 1 79 ? -11.68 -14.719 1.687 1 98.56 79 LYS A C 1
ATOM 594 O O . LYS A 1 79 ? -10.594 -14.266 1.313 1 98.56 79 LYS A O 1
ATOM 599 N N . LEU A 1 80 ? -12.688 -13.961 2.084 1 98.06 80 LEU A N 1
ATOM 600 C CA . LEU A 1 80 ? -12.547 -12.516 2.223 1 98.06 80 LEU A CA 1
ATOM 601 C C . LEU A 1 80 ? -12.289 -12.133 3.676 1 98.06 80 LEU A C 1
ATOM 603 O O . LEU A 1 80 ? -13.023 -12.539 4.574 1 98.06 80 LEU A O 1
ATOM 607 N N . ASP A 1 81 ? -11.258 -11.406 3.889 1 97.75 81 ASP A N 1
ATOM 608 C CA . ASP A 1 81 ? -10.812 -11.016 5.223 1 97.75 81 ASP A CA 1
ATOM 609 C C . ASP A 1 81 ? -11.281 -9.609 5.574 1 97.75 81 ASP A C 1
ATOM 611 O O . ASP A 1 81 ? -10.984 -8.648 4.859 1 97.75 81 ASP A O 1
ATOM 615 N N . ASP A 1 82 ? -11.906 -9.383 6.727 1 95 82 ASP A N 1
ATOM 616 C CA . ASP A 1 82 ? -12.438 -8.094 7.141 1 95 82 ASP A CA 1
ATOM 617 C C . ASP A 1 82 ? -11.375 -7.266 7.859 1 95 82 ASP A C 1
ATOM 619 O O . ASP A 1 82 ? -11.531 -6.051 8.023 1 95 82 ASP A O 1
ATOM 623 N N . ALA A 1 83 ? -10.32 -7.906 8.234 1 94.12 83 ALA A N 1
ATOM 624 C CA . ALA A 1 83 ? -9.375 -7.242 9.125 1 94.12 83 ALA A CA 1
ATOM 625 C C . ALA A 1 83 ? -8.086 -6.891 8.383 1 94.12 83 ALA A C 1
ATOM 627 O O . ALA A 1 83 ? -7.391 -5.938 8.75 1 94.12 83 ALA A O 1
ATOM 628 N N . ALA A 1 84 ? -7.699 -7.676 7.418 1 96.5 84 ALA A N 1
ATOM 629 C CA . ALA A 1 84 ? -6.43 -7.484 6.719 1 96.5 84 ALA A CA 1
ATOM 630 C C . ALA A 1 84 ? -6.664 -7.078 5.266 1 96.5 84 ALA A C 1
ATOM 632 O O . ALA A 1 84 ? -7.562 -7.598 4.602 1 96.5 84 ALA A O 1
ATOM 633 N N . PRO A 1 85 ? -5.898 -6.195 4.781 1 97.25 85 PRO A N 1
ATOM 634 C CA . PRO A 1 85 ? -6.098 -5.695 3.418 1 97.25 85 PRO A CA 1
ATOM 635 C C . PRO A 1 85 ? -5.523 -6.633 2.357 1 97.25 85 PRO A C 1
ATOM 637 O O . PRO A 1 85 ? -4.695 -7.492 2.67 1 97.25 85 PRO A O 1
ATOM 640 N N . THR A 1 86 ? -6.023 -6.477 1.132 1 98.31 86 THR A N 1
ATOM 641 C CA . THR A 1 86 ? -5.375 -7.078 -0.027 1 98.31 86 THR A CA 1
ATOM 642 C C . THR A 1 86 ? -3.99 -6.477 -0.245 1 98.31 86 THR A C 1
ATOM 644 O O . THR A 1 86 ? -3.803 -5.266 -0.098 1 98.31 86 THR A O 1
ATOM 647 N N . GLY A 1 87 ? -3.033 -7.301 -0.544 1 97.44 87 GLY A N 1
ATOM 648 C CA . GLY A 1 87 ? -1.692 -6.801 -0.805 1 97.44 87 GLY A CA 1
ATOM 649 C C . GLY A 1 87 ? -1.575 -6.07 -2.129 1 97.44 87 GLY A C 1
ATOM 650 O O . GLY A 1 87 ? -2.311 -6.363 -3.072 1 97.44 87 GLY A O 1
ATOM 651 N N . LEU A 1 88 ? -0.681 -5.137 -2.199 1 96.69 88 LEU A N 1
ATOM 652 C CA . LEU A 1 88 ? -0.349 -4.484 -3.461 1 96.69 88 LEU A CA 1
ATOM 653 C C . LEU A 1 88 ? 1.159 -4.309 -3.602 1 96.69 88 LEU A C 1
ATOM 655 O O . LEU A 1 88 ? 1.901 -4.473 -2.631 1 96.69 88 LEU A O 1
ATOM 659 N N . PHE A 1 89 ? 1.596 -4.129 -4.758 1 95.69 89 PHE A N 1
ATOM 660 C CA . PHE A 1 89 ? 2.99 -3.744 -4.945 1 95.69 89 PHE A CA 1
ATOM 661 C C . PHE A 1 89 ? 3.145 -2.846 -6.168 1 95.69 89 PHE A C 1
ATOM 663 O O . PHE A 1 89 ? 2.203 -2.678 -6.945 1 95.69 89 PHE A O 1
ATOM 670 N N . PHE A 1 90 ? 4.309 -2.186 -6.219 1 95.69 90 PHE A N 1
ATOM 671 C CA . PHE A 1 90 ? 4.637 -1.229 -7.27 1 95.69 90 PHE A CA 1
ATOM 672 C C . PHE A 1 90 ? 5.859 -1.692 -8.062 1 95.69 90 PHE A C 1
ATOM 674 O O . PHE A 1 90 ? 6.816 -2.209 -7.48 1 95.69 90 PHE A O 1
ATOM 681 N N . LYS A 1 91 ? 5.801 -1.53 -9.352 1 92.06 91 LYS A N 1
ATOM 682 C CA . LYS A 1 91 ? 6.949 -1.789 -10.219 1 92.06 91 LYS A CA 1
ATOM 683 C C . LYS A 1 91 ? 7.641 -0.489 -10.617 1 92.06 91 LYS A C 1
ATOM 685 O O . LYS A 1 91 ? 6.98 0.527 -10.844 1 92.06 91 LYS A O 1
ATOM 690 N N . GLU A 1 92 ? 8.891 -0.512 -10.625 1 90.19 92 GLU A N 1
ATOM 691 C CA . GLU A 1 92 ? 9.758 0.562 -11.109 1 90.19 92 GLU A CA 1
ATOM 692 C C . GLU A 1 92 ? 10.625 0.091 -12.273 1 90.19 92 GLU A C 1
ATOM 694 O O . GLU A 1 92 ? 11.445 -0.817 -12.109 1 90.19 92 GLU A O 1
ATOM 699 N N . ARG A 1 93 ? 10.352 0.657 -13.398 1 84.88 93 ARG A N 1
ATOM 700 C CA . ARG A 1 93 ? 11.203 0.357 -14.547 1 84.88 93 ARG A CA 1
ATOM 701 C C . ARG A 1 93 ? 12.359 1.344 -14.648 1 84.88 93 ARG A C 1
ATOM 703 O O . ARG A 1 93 ? 12.25 2.371 -15.32 1 84.88 93 ARG A O 1
ATOM 710 N N . LYS A 1 94 ? 13.383 1.059 -13.914 1 78.12 94 LYS A N 1
ATOM 711 C CA . LYS A 1 94 ? 14.539 1.954 -13.938 1 78.12 94 LYS A CA 1
ATOM 712 C C . LYS A 1 94 ? 15.109 2.07 -15.352 1 78.12 94 LYS A C 1
ATOM 714 O O . LYS A 1 94 ? 15.516 3.156 -15.773 1 78.12 94 LYS A O 1
ATOM 719 N N . SER A 1 95 ? 15.234 0.881 -16.062 1 70.88 95 SER A N 1
ATOM 720 C CA . SER A 1 95 ? 15.617 0.76 -17.469 1 70.88 95 SER A CA 1
ATOM 721 C C . SER A 1 95 ? 14.93 -0.427 -18.125 1 70.88 95 SER A C 1
ATOM 723 O O . SER A 1 95 ? 14.18 -1.157 -17.469 1 70.88 95 SER A O 1
ATOM 725 N N . ALA A 1 96 ? 15.109 -0.423 -19.328 1 65 96 ALA A N 1
ATOM 726 C CA . ALA A 1 96 ? 14.523 -1.545 -20.062 1 65 96 ALA A CA 1
ATOM 727 C C . ALA A 1 96 ? 14.977 -2.877 -19.469 1 65 96 ALA A C 1
ATOM 729 O O . ALA A 1 96 ? 14.234 -3.863 -19.516 1 65 96 ALA A O 1
ATOM 730 N N . ALA A 1 97 ? 16.016 -2.83 -18.812 1 65.19 97 ALA A N 1
ATOM 731 C CA . ALA A 1 97 ? 16.609 -4.094 -18.406 1 65.19 97 ALA A CA 1
ATOM 732 C C . ALA A 1 97 ? 16.469 -4.297 -16.891 1 65.19 97 ALA A C 1
ATOM 734 O O . ALA A 1 97 ? 16.703 -5.395 -16.391 1 65.19 97 ALA A O 1
ATOM 735 N N . LYS A 1 98 ? 16.062 -3.291 -16.188 1 78.31 98 LYS A N 1
ATOM 736 C CA . LYS A 1 98 ? 16.078 -3.41 -14.742 1 78.31 98 LYS A CA 1
ATOM 737 C C . LYS A 1 98 ? 14.742 -2.975 -14.141 1 78.31 98 LYS A C 1
ATOM 739 O O . LYS A 1 98 ? 14.328 -1.825 -14.305 1 78.31 98 LYS A O 1
ATOM 744 N N . VAL A 1 99 ? 14.117 -3.979 -13.484 1 83.62 99 VAL A N 1
ATOM 745 C CA . VAL A 1 99 ? 12.828 -3.721 -12.867 1 83.62 99 VAL A CA 1
ATOM 746 C C . VAL A 1 99 ? 12.922 -3.941 -11.359 1 83.62 99 VAL A C 1
ATOM 748 O O . VAL A 1 99 ? 13.445 -4.965 -10.906 1 83.62 99 VAL A O 1
ATOM 751 N N . ASN A 1 100 ? 12.539 -2.885 -10.602 1 88.25 100 ASN A N 1
ATOM 752 C CA . ASN A 1 100 ? 12.43 -3.006 -9.148 1 88.25 100 ASN A CA 1
ATOM 753 C C . ASN A 1 100 ? 10.977 -3.174 -8.719 1 88.25 100 ASN A C 1
ATOM 755 O O . ASN A 1 100 ? 10.055 -2.764 -9.43 1 88.25 100 ASN A O 1
ATOM 759 N N . VAL A 1 101 ? 10.906 -3.869 -7.578 1 90.75 101 VAL A N 1
ATOM 760 C CA . VAL A 1 101 ? 9.562 -4.078 -7.055 1 90.75 101 VAL A CA 1
ATOM 761 C C . VAL A 1 101 ? 9.484 -3.588 -5.609 1 90.75 101 VAL A C 1
ATOM 763 O O . VAL A 1 101 ? 10.422 -3.785 -4.832 1 90.75 101 VAL A O 1
ATOM 766 N N . PHE A 1 102 ? 8.359 -2.918 -5.242 1 91.69 102 PHE A N 1
ATOM 767 C CA . PHE A 1 102 ? 8.078 -2.439 -3.893 1 91.69 102 PHE A CA 1
ATOM 768 C C . PHE A 1 102 ? 6.785 -3.043 -3.357 1 91.69 102 PHE A C 1
ATOM 770 O O . PHE A 1 102 ? 5.695 -2.711 -3.832 1 91.69 102 PHE A O 1
ATOM 777 N N . TYR A 1 103 ? 6.938 -3.809 -2.312 1 92.81 103 TYR A N 1
ATOM 778 C CA . TYR A 1 103 ? 5.785 -4.566 -1.837 1 92.81 103 TYR A CA 1
ATOM 779 C C . TYR A 1 103 ? 5.094 -3.844 -0.688 1 92.81 103 TYR A C 1
ATOM 781 O O . TYR A 1 103 ? 5.754 -3.266 0.179 1 92.81 103 TYR A O 1
ATOM 789 N N . TYR A 1 104 ? 3.85 -3.783 -0.696 1 94.38 104 TYR A N 1
ATOM 790 C CA . TYR A 1 104 ? 2.959 -3.463 0.413 1 94.38 104 TYR A CA 1
ATOM 791 C C . TYR A 1 104 ? 2.062 -4.648 0.754 1 94.38 104 TYR A C 1
ATOM 793 O O . TYR A 1 104 ? 0.868 -4.641 0.451 1 94.38 104 TYR A O 1
ATOM 801 N N . ARG A 1 105 ? 2.697 -5.574 1.429 1 93.69 105 ARG A N 1
ATOM 802 C CA . ARG A 1 105 ? 1.954 -6.809 1.66 1 93.69 105 ARG A CA 1
ATOM 803 C C . ARG A 1 105 ? 2.166 -7.316 3.082 1 93.69 105 ARG A C 1
ATOM 805 O O . ARG A 1 105 ? 1.697 -8.398 3.436 1 93.69 105 ARG A O 1
ATOM 812 N N . THR A 1 106 ? 2.963 -6.617 3.893 1 91 106 THR A N 1
ATOM 813 C CA . THR A 1 106 ? 3.09 -7.023 5.289 1 91 106 THR A CA 1
ATOM 814 C C . THR A 1 106 ? 1.719 -7.105 5.953 1 91 106 THR A C 1
ATOM 816 O O . THR A 1 106 ? 0.948 -6.145 5.918 1 91 106 THR A O 1
ATOM 819 N N . LEU A 1 107 ? 1.367 -8.266 6.43 1 94.06 107 LEU A N 1
ATOM 820 C CA . LEU A 1 107 ? 0.098 -8.516 7.105 1 94.06 107 LEU A CA 1
ATOM 821 C C . LEU A 1 107 ? -1.063 -8.445 6.121 1 94.06 107 LEU A C 1
ATOM 823 O O . LEU A 1 107 ? -2.184 -8.094 6.5 1 94.06 107 LEU A O 1
ATOM 827 N N . SER A 1 108 ? -0.754 -8.719 4.887 1 96.81 108 SER A N 1
ATOM 828 C CA . SER A 1 108 ? -1.841 -8.836 3.922 1 96.81 108 SER A CA 1
ATOM 829 C C . SER A 1 108 ? -2.775 -9.984 4.273 1 96.81 108 SER A C 1
ATOM 831 O O . SER A 1 108 ? -2.4 -10.883 5.031 1 96.81 108 SER A O 1
ATOM 833 N N . ALA A 1 109 ? -3.951 -9.945 3.695 1 98.44 109 ALA A N 1
ATOM 834 C CA . ALA A 1 109 ? -4.941 -11 3.922 1 98.44 109 ALA A CA 1
ATOM 835 C C . ALA A 1 109 ? -4.359 -12.375 3.607 1 98.44 109 ALA A C 1
ATOM 837 O O . ALA A 1 109 ? -4.555 -13.328 4.371 1 98.44 109 ALA A O 1
ATOM 838 N N . ALA A 1 110 ? -3.625 -12.539 2.57 1 98.56 110 ALA A N 1
ATOM 839 C CA . ALA A 1 110 ? -3.051 -13.812 2.145 1 98.56 110 ALA A CA 1
ATOM 840 C C . ALA A 1 110 ? -2.062 -14.344 3.182 1 98.56 110 ALA A C 1
ATOM 842 O O . ALA A 1 110 ? -1.925 -15.555 3.355 1 98.56 110 ALA A O 1
ATOM 843 N N . SER A 1 111 ? -1.401 -13.43 3.873 1 97.81 111 SER A N 1
ATOM 844 C CA . SER A 1 111 ? -0.42 -13.836 4.871 1 97.81 111 SER A CA 1
ATOM 845 C C . SER A 1 111 ? -1.095 -14.484 6.074 1 97.81 111 SER A C 1
ATOM 847 O O . SER A 1 111 ? -0.43 -15.109 6.902 1 97.81 111 SER A O 1
ATOM 849 N N . PHE A 1 112 ? -2.383 -14.43 6.156 1 98.31 112 PHE A N 1
ATOM 850 C CA . PHE A 1 112 ? -3.121 -15.023 7.266 1 98.31 112 PHE A CA 1
ATOM 851 C C . PHE A 1 112 ? -3.785 -16.328 6.84 1 98.31 112 PHE A C 1
ATOM 853 O O . PHE A 1 112 ? -4.664 -16.844 7.535 1 98.31 112 PHE A O 1
ATOM 860 N N . LEU A 1 113 ? -3.4 -16.828 5.676 1 98.38 113 LEU A N 1
ATOM 861 C CA . LEU A 1 113 ? -3.797 -18.188 5.324 1 98.38 113 LEU A CA 1
ATOM 862 C C . LEU A 1 113 ? -3.416 -19.172 6.426 1 98.38 113 LEU A C 1
ATOM 864 O O . LEU A 1 113 ? -2.334 -19.062 7.008 1 98.38 113 LEU A O 1
ATOM 868 N N . LYS A 1 114 ? -4.355 -20.078 6.723 1 97.94 114 LYS A N 1
ATOM 869 C CA . LYS A 1 114 ? -4.113 -21.062 7.766 1 97.94 114 LYS A CA 1
ATOM 870 C C . LYS A 1 114 ? -4.691 -22.422 7.383 1 97.94 114 LYS A C 1
ATOM 872 O O . LYS A 1 114 ? -5.387 -22.547 6.375 1 97.94 114 LYS A O 1
ATOM 877 N N . LYS A 1 115 ? -4.434 -23.422 8.117 1 98.12 115 LYS A N 1
ATOM 878 C CA . LYS A 1 115 ? -4.844 -24.797 7.848 1 98.12 115 LYS A CA 1
ATOM 879 C C . LYS A 1 115 ? -6.355 -24.891 7.668 1 98.12 115 LYS A C 1
ATOM 881 O O . LYS A 1 115 ? -6.836 -25.641 6.805 1 98.12 115 LYS A O 1
ATOM 886 N N . CYS A 1 116 ? -7.043 -24.125 8.461 1 97.75 116 CYS A N 1
ATOM 887 C CA . CYS A 1 116 ? -8.5 -24.234 8.445 1 97.75 116 CYS A CA 1
ATOM 888 C C . CYS A 1 116 ? -9.07 -23.688 7.148 1 97.75 116 CYS A C 1
ATOM 890 O O . CYS A 1 116 ? -10.242 -23.922 6.832 1 97.75 116 CYS A O 1
ATOM 892 N N . ASP A 1 117 ? -8.258 -23 6.379 1 97.94 117 ASP A N 1
ATOM 893 C CA . ASP A 1 117 ? -8.695 -22.469 5.086 1 97.94 117 ASP A CA 1
ATOM 894 C C . ASP A 1 117 ? -8.609 -23.547 4.004 1 97.94 117 ASP A C 1
ATOM 896 O O . ASP A 1 117 ? -9.086 -23.344 2.885 1 97.94 117 ASP A O 1
ATOM 900 N N . ILE A 1 118 ? -8.023 -24.688 4.316 1 98.44 118 ILE A N 1
ATOM 901 C CA . ILE A 1 118 ? -7.844 -25.766 3.352 1 98.44 118 ILE A CA 1
ATOM 902 C C . ILE A 1 118 ? -8.977 -26.781 3.498 1 98.44 118 ILE A C 1
ATOM 904 O O . ILE A 1 118 ? -9.102 -27.438 4.535 1 98.44 118 ILE A O 1
ATOM 908 N N . ASP A 1 119 ? -9.773 -26.906 2.514 1 98.31 119 ASP A N 1
ATOM 909 C CA . ASP A 1 119 ? -10.852 -27.891 2.479 1 98.31 119 ASP A CA 1
ATOM 910 C C . ASP A 1 119 ? -10.367 -29.234 1.928 1 98.31 119 ASP A C 1
ATOM 912 O O . ASP A 1 119 ? -10.07 -29.344 0.738 1 98.31 119 ASP A O 1
ATOM 916 N N . GLU A 1 120 ? -10.383 -30.219 2.734 1 98.31 120 GLU A N 1
ATOM 917 C CA . GLU A 1 120 ? -9.891 -31.547 2.338 1 98.31 120 GLU A CA 1
ATOM 918 C C . GLU A 1 120 ? -10.672 -32.094 1.138 1 98.31 120 GLU A C 1
ATOM 920 O O . GLU A 1 120 ? -10.094 -32.719 0.252 1 98.31 120 GLU A O 1
ATOM 925 N N . GLN A 1 121 ? -11.961 -31.859 1.101 1 98.25 121 GLN A N 1
ATOM 926 C CA . GLN A 1 121 ? -12.766 -32.344 -0.01 1 98.25 121 GLN A CA 1
ATOM 927 C C . GLN A 1 121 ? -12.359 -31.688 -1.323 1 98.25 121 GLN A C 1
ATOM 929 O O . GLN A 1 121 ? -12.398 -32.312 -2.383 1 98.25 121 GLN A O 1
ATOM 934 N N . TYR A 1 122 ? -12.023 -30.422 -1.202 1 98.19 122 TYR A N 1
ATOM 935 C CA . TYR A 1 122 ? -11.586 -29.688 -2.385 1 98.19 122 TYR A CA 1
ATOM 936 C C . TYR A 1 122 ? -10.289 -30.266 -2.939 1 98.19 122 TYR A C 1
ATOM 938 O O . TYR A 1 122 ? -10.148 -30.438 -4.152 1 98.19 122 TYR A O 1
ATOM 946 N N . ILE A 1 123 ? -9.383 -30.672 -2.057 1 98.06 123 ILE A N 1
ATOM 947 C CA . ILE A 1 123 ? -8.109 -31.281 -2.438 1 98.06 123 ILE A CA 1
ATOM 948 C C . ILE A 1 123 ? -8.359 -32.688 -2.994 1 98.06 123 ILE A C 1
ATOM 950 O O . ILE A 1 123 ? -7.773 -33.062 -4.008 1 98.06 123 ILE A O 1
ATOM 954 N N . GLU A 1 124 ? -9.234 -33.375 -2.373 1 97.38 124 GLU A N 1
ATOM 955 C CA . GLU A 1 124 ? -9.547 -34.75 -2.768 1 97.38 124 GLU A CA 1
ATOM 956 C C . GLU A 1 124 ? -10.102 -34.781 -4.188 1 97.38 124 GLU A C 1
ATOM 958 O O . GLU A 1 124 ? -9.812 -35.719 -4.934 1 97.38 124 GLU A O 1
ATOM 963 N N . LYS A 1 125 ? -10.82 -33.844 -4.539 1 96 125 LYS A N 1
ATOM 964 C CA . LYS A 1 125 ? -11.516 -33.844 -5.828 1 96 125 LYS A CA 1
ATOM 965 C C . LYS A 1 125 ? -10.617 -33.312 -6.938 1 96 125 LYS A C 1
ATOM 967 O O . LYS A 1 125 ? -10.922 -33.469 -8.117 1 96 125 LYS A O 1
ATOM 972 N N . ALA A 1 126 ? -9.5 -32.781 -6.598 1 96.31 126 ALA A N 1
ATOM 973 C CA . ALA A 1 126 ? -8.602 -32.188 -7.594 1 96.31 126 ALA A CA 1
ATOM 974 C C . ALA A 1 126 ? -7.73 -33.25 -8.242 1 96.31 126 ALA A C 1
ATOM 976 O O . ALA A 1 126 ? -7.562 -34.344 -7.691 1 96.31 126 ALA A O 1
ATOM 977 N N . GLY A 1 127 ? -7.273 -32.969 -9.414 1 96.69 127 GLY A N 1
ATOM 978 C CA . GLY A 1 127 ? -6.34 -33.844 -10.078 1 96.69 127 GLY A CA 1
ATOM 979 C C . GLY A 1 127 ? -4.918 -33.719 -9.578 1 96.69 127 GLY A C 1
ATOM 980 O O . GLY A 1 127 ? -4.215 -34.719 -9.406 1 96.69 127 GLY A O 1
ATOM 981 N N . LEU A 1 128 ? -4.469 -32.562 -9.438 1 97.94 128 LEU A N 1
ATOM 982 C CA . LEU A 1 128 ? -3.137 -32.312 -8.898 1 97.94 128 LEU A CA 1
ATOM 983 C C . LEU A 1 128 ? -3.107 -31.016 -8.102 1 97.94 128 LEU A C 1
ATOM 985 O O . LEU A 1 128 ? -4.02 -30.188 -8.219 1 97.94 128 LEU A O 1
ATOM 989 N N . LEU A 1 129 ? -2.117 -30.859 -7.188 1 98.81 129 LEU A N 1
ATOM 990 C CA . LEU A 1 129 ? -1.845 -29.672 -6.383 1 98.81 129 LEU A CA 1
ATOM 991 C C . LEU A 1 129 ? -0.562 -28.984 -6.84 1 98.81 129 LEU A C 1
ATOM 993 O O . LEU A 1 129 ? 0.505 -29.609 -6.859 1 98.81 129 LEU A O 1
ATOM 997 N N . TYR A 1 130 ? -0.707 -27.797 -7.301 1 98.88 130 TYR A N 1
ATOM 998 C CA . TYR A 1 130 ? 0.427 -26.969 -7.688 1 98.88 130 TYR A CA 1
ATOM 999 C C . TYR A 1 130 ? 0.764 -25.953 -6.594 1 98.88 130 TYR A C 1
ATOM 1001 O O . TYR A 1 130 ? -0.107 -25.219 -6.133 1 98.88 130 TYR A O 1
ATOM 1009 N N . ILE A 1 131 ? 2.035 -25.891 -6.156 1 98.75 131 ILE A N 1
ATOM 1010 C CA . ILE A 1 131 ? 2.424 -24.953 -5.109 1 98.75 131 ILE A CA 1
ATOM 1011 C C . ILE A 1 131 ? 3.734 -24.266 -5.492 1 98.75 131 ILE A C 1
ATOM 1013 O O . ILE A 1 131 ? 4.516 -24.812 -6.277 1 98.75 131 ILE A O 1
ATOM 1017 N N . THR A 1 132 ? 3.926 -23.094 -4.988 1 98.19 132 THR A N 1
ATOM 1018 C CA . THR A 1 132 ? 5.184 -22.375 -5.145 1 98.19 132 THR A CA 1
ATOM 1019 C C . THR A 1 132 ? 5.836 -22.125 -3.789 1 98.19 132 THR A C 1
ATOM 1021 O O . THR A 1 132 ? 5.219 -22.359 -2.746 1 98.19 132 THR A O 1
ATOM 1024 N N . GLY A 1 133 ? 7.074 -21.672 -3.852 1 97.31 133 GLY A N 1
ATOM 1025 C CA . GLY A 1 133 ? 7.773 -21.312 -2.629 1 97.31 133 GLY A CA 1
ATOM 1026 C C . GLY A 1 133 ? 7.406 -19.938 -2.109 1 97.31 133 GLY A C 1
ATOM 1027 O O . GLY A 1 133 ? 7.891 -19.516 -1.058 1 97.31 133 GLY A O 1
ATOM 1028 N N . ILE A 1 134 ? 6.523 -19.281 -2.729 1 96.88 134 ILE A N 1
ATOM 1029 C CA . ILE A 1 134 ? 6.172 -17.922 -2.361 1 96.88 134 ILE A CA 1
ATOM 1030 C C . ILE A 1 134 ? 5.227 -17.938 -1.16 1 96.88 134 ILE A C 1
ATOM 1032 O O . ILE A 1 134 ? 5.457 -17.219 -0.175 1 96.88 134 ILE A O 1
ATOM 1036 N N . THR A 1 135 ? 4.211 -18.75 -1.171 1 97.62 135 THR A N 1
ATOM 1037 C CA . THR A 1 135 ? 3.152 -18.719 -0.167 1 97.62 135 THR A CA 1
ATOM 1038 C C . THR A 1 135 ? 3.701 -19.078 1.211 1 97.62 135 THR A C 1
ATOM 1040 O O . THR A 1 135 ? 3.395 -18.406 2.201 1 97.62 135 THR A O 1
ATOM 1043 N N . PRO A 1 136 ? 4.566 -20.078 1.274 1 97.5 136 PRO A N 1
ATOM 1044 C CA . PRO A 1 136 ? 5.121 -20.391 2.592 1 97.5 136 PRO A CA 1
ATOM 1045 C C . PRO A 1 136 ? 5.996 -19.266 3.146 1 97.5 136 PRO A C 1
ATOM 1047 O O . PRO A 1 136 ? 6.254 -19.219 4.352 1 97.5 136 PRO A O 1
ATOM 1050 N N . ALA A 1 137 ? 6.434 -18.422 2.279 1 96.5 137 ALA A N 1
ATOM 1051 C CA . ALA A 1 137 ? 7.328 -17.359 2.701 1 96.5 137 ALA A CA 1
ATOM 1052 C C . ALA A 1 137 ? 6.539 -16.188 3.295 1 96.5 137 ALA A C 1
ATOM 1054 O O . ALA A 1 137 ? 7.113 -15.297 3.928 1 96.5 137 ALA A O 1
ATOM 1055 N N . LEU A 1 138 ? 5.23 -16.188 3.168 1 96.56 138 LEU A N 1
ATOM 1056 C CA . LEU A 1 138 ? 4.418 -15.039 3.561 1 96.56 138 LEU A CA 1
ATOM 1057 C C . LEU A 1 138 ? 4.309 -14.945 5.078 1 96.56 138 LEU A C 1
ATOM 1059 O O . LEU A 1 138 ? 4.254 -13.852 5.633 1 96.56 138 LEU A O 1
ATOM 1063 N N . SER A 1 139 ? 4.18 -16.094 5.703 1 96.75 139 SER A N 1
ATOM 1064 C CA . SER A 1 139 ? 4.031 -16.188 7.152 1 96.75 139 SER A CA 1
ATOM 1065 C C . SER A 1 139 ? 4.113 -17.625 7.625 1 96.75 139 SER A C 1
ATOM 1067 O O . SER A 1 139 ? 4.062 -18.562 6.816 1 96.75 139 SER A O 1
ATOM 1069 N N . GLU A 1 140 ? 4.18 -17.781 8.938 1 96.81 140 GLU A N 1
ATOM 1070 C CA . GLU A 1 140 ? 4.199 -19.125 9.508 1 96.81 140 GLU A CA 1
ATOM 1071 C C . GLU A 1 140 ? 2.879 -19.859 9.258 1 96.81 140 GLU A C 1
ATOM 1073 O O . GLU A 1 140 ? 2.869 -21.031 8.914 1 96.81 140 GLU A O 1
ATOM 1078 N N . SER A 1 141 ? 1.85 -19.125 9.43 1 98.12 141 SER A N 1
ATOM 1079 C CA . SER A 1 141 ? 0.548 -19.75 9.234 1 98.12 141 SER A CA 1
ATOM 1080 C C . SER A 1 141 ? 0.334 -20.141 7.773 1 98.12 141 SER A C 1
ATOM 1082 O O . SER A 1 141 ? -0.251 -21.188 7.48 1 98.12 141 SER A O 1
ATOM 1084 N N . ALA A 1 142 ? 0.778 -19.312 6.855 1 98.06 142 ALA A N 1
ATOM 1085 C CA . ALA A 1 142 ? 0.675 -19.625 5.434 1 98.06 142 ALA A CA 1
ATOM 1086 C C . ALA A 1 142 ? 1.533 -20.828 5.082 1 98.06 142 ALA A C 1
ATOM 1088 O O . ALA A 1 142 ? 1.132 -21.672 4.27 1 98.06 142 ALA A O 1
ATOM 1089 N N . SER A 1 143 ? 2.686 -20.891 5.684 1 98.06 143 SER A N 1
ATOM 1090 C CA . SER A 1 143 ? 3.545 -22.047 5.5 1 98.06 143 SER A CA 1
ATOM 1091 C C . SER A 1 143 ? 2.852 -23.328 5.961 1 98.06 143 SER A C 1
ATOM 1093 O O . SER A 1 143 ? 2.812 -24.312 5.23 1 98.06 143 SER A O 1
ATOM 1095 N N . ASP A 1 144 ? 2.277 -23.25 7.105 1 98.56 144 ASP A N 1
ATOM 1096 C CA . ASP A 1 144 ? 1.563 -24.391 7.656 1 98.56 144 ASP A CA 1
ATOM 1097 C C . ASP A 1 144 ? 0.416 -24.828 6.742 1 98.56 144 ASP A C 1
ATOM 1099 O O . ASP A 1 144 ? 0.157 -26.016 6.574 1 98.56 144 ASP A O 1
ATOM 1103 N N . ALA A 1 145 ? -0.227 -23.859 6.195 1 98.69 145 ALA A N 1
ATOM 1104 C CA . ALA A 1 145 ? -1.349 -24.141 5.305 1 98.69 145 ALA A CA 1
ATOM 1105 C C . ALA A 1 145 ? -0.883 -24.891 4.059 1 98.69 145 ALA A C 1
ATOM 1107 O O . ALA A 1 145 ? -1.531 -25.844 3.625 1 98.69 145 ALA A O 1
ATOM 1108 N N . VAL A 1 146 ? 0.201 -24.469 3.488 1 98.75 146 VAL A N 1
ATOM 1109 C CA . VAL A 1 146 ? 0.734 -25.109 2.293 1 98.75 146 VAL A CA 1
ATOM 1110 C C . VAL A 1 146 ? 1.137 -26.547 2.615 1 98.75 146 VAL A C 1
ATOM 1112 O O . VAL A 1 146 ? 0.804 -27.469 1.873 1 98.75 146 VAL A O 1
ATOM 1115 N N . PHE A 1 147 ? 1.802 -26.734 3.703 1 98.75 147 PHE A N 1
ATOM 1116 C CA . PHE A 1 147 ? 2.229 -28.078 4.094 1 98.75 147 PHE A CA 1
ATOM 1117 C C . PHE A 1 147 ? 1.023 -28.969 4.359 1 98.75 147 PHE A C 1
ATOM 1119 O O . PHE A 1 147 ? 1.04 -30.156 4.027 1 98.75 147 PHE A O 1
ATOM 1126 N N . TYR A 1 148 ? 0.048 -28.391 4.973 1 98.88 148 TYR A N 1
ATOM 1127 C CA . TYR A 1 148 ? -1.171 -29.156 5.223 1 98.88 148 TYR A CA 1
ATOM 1128 C C . TYR A 1 148 ? -1.835 -29.562 3.914 1 98.88 148 TYR A C 1
ATOM 1130 O O . TYR A 1 148 ? -2.297 -30.703 3.773 1 98.88 148 TYR A O 1
ATOM 1138 N N . ALA A 1 149 ? -1.899 -28.672 2.975 1 98.81 149 ALA A N 1
ATOM 1139 C CA . ALA A 1 149 ? -2.449 -28.984 1.658 1 98.81 149 ALA A CA 1
ATOM 1140 C C . ALA A 1 149 ? -1.672 -30.109 0.997 1 98.81 149 ALA A C 1
ATOM 1142 O O . ALA A 1 149 ? -2.266 -31.016 0.386 1 98.81 149 ALA A O 1
ATOM 1143 N N . VAL A 1 150 ? -0.384 -30.062 1.113 1 98.81 150 VAL A N 1
ATOM 1144 C CA . VAL A 1 150 ? 0.475 -31.094 0.547 1 98.81 150 VAL A CA 1
ATOM 1145 C C . VAL A 1 150 ? 0.193 -32.438 1.232 1 98.81 150 VAL A C 1
ATOM 1147 O O . VAL A 1 150 ? 0.097 -33.469 0.57 1 98.81 150 VAL A O 1
ATOM 1150 N N . GLU A 1 151 ? 0.084 -32.375 2.529 1 98.69 151 GLU A N 1
ATOM 1151 C CA . GLU A 1 151 ? -0.241 -33.562 3.291 1 98.69 151 GLU A CA 1
ATOM 1152 C C . GLU A 1 151 ? -1.556 -34.188 2.816 1 98.69 151 GLU A C 1
ATOM 1154 O O . GLU A 1 151 ? -1.647 -35.406 2.631 1 98.69 151 GLU A O 1
ATOM 1159 N N . LEU A 1 152 ? -2.535 -33.375 2.682 1 98.69 152 LEU A N 1
ATOM 1160 C CA . LEU A 1 152 ? -3.838 -33.844 2.219 1 98.69 152 LEU A CA 1
ATOM 1161 C C . LEU A 1 152 ? -3.74 -34.406 0.804 1 98.69 152 LEU A C 1
ATOM 1163 O O . LEU A 1 152 ? -4.375 -35.406 0.489 1 98.69 152 LEU A O 1
ATOM 1167 N N . ALA A 1 153 ? -3.027 -33.719 -0.069 1 98.69 153 ALA A N 1
ATOM 1168 C CA . ALA A 1 153 ? -2.84 -34.188 -1.432 1 98.69 153 ALA A CA 1
ATOM 1169 C C . ALA A 1 153 ? -2.229 -35.594 -1.433 1 98.69 153 ALA A C 1
ATOM 1171 O O . ALA A 1 153 ? -2.686 -36.469 -2.16 1 98.69 153 ALA A O 1
ATOM 1172 N N . LYS A 1 154 ? -1.199 -35.812 -0.622 1 98 154 LYS A N 1
ATOM 1173 C CA . LYS A 1 154 ? -0.548 -37.125 -0.519 1 98 154 LYS A CA 1
ATOM 1174 C C . LYS A 1 154 ? -1.502 -38.156 0.047 1 98 154 LYS A C 1
ATOM 1176 O O . LYS A 1 154 ? -1.554 -39.281 -0.446 1 98 154 LYS A O 1
ATOM 1181 N N . LYS A 1 155 ? -2.219 -37.719 1.098 1 98.19 155 LYS A N 1
ATOM 1182 C CA . LYS A 1 155 ? -3.211 -38.594 1.712 1 98.19 155 LYS A CA 1
ATOM 1183 C C . LYS A 1 155 ? -4.191 -39.125 0.671 1 98.19 155 LYS A C 1
ATOM 1185 O O . LYS A 1 155 ? -4.602 -40.312 0.734 1 98.19 155 LYS A O 1
ATOM 1190 N N . HIS A 1 156 ? -4.504 -38.344 -0.25 1 98.19 156 HIS A N 1
ATOM 1191 C CA . HIS A 1 156 ? -5.504 -38.719 -1.243 1 98.19 156 HIS A CA 1
ATOM 1192 C C . HIS A 1 156 ? -4.852 -39.094 -2.57 1 98.19 156 HIS A C 1
ATOM 1194 O O . HIS A 1 156 ? -5.516 -39.094 -3.609 1 98.19 156 HIS A O 1
ATOM 1200 N N . ASN A 1 157 ? -3.553 -39.312 -2.635 1 97.5 157 ASN A N 1
ATOM 1201 C CA . ASN A 1 157 ? -2.773 -39.812 -3.771 1 97.5 157 ASN A CA 1
ATOM 1202 C C . ASN A 1 157 ? -2.861 -38.844 -4.957 1 97.5 157 ASN A C 1
ATOM 1204 O O . ASN A 1 157 ? -3.109 -39.281 -6.086 1 97.5 157 ASN A O 1
ATOM 1208 N N . LYS A 1 158 ? -2.865 -37.594 -4.625 1 97.69 158 LYS A N 1
ATOM 1209 C CA . LYS A 1 158 ? -2.824 -36.594 -5.676 1 97.69 158 LYS A CA 1
ATOM 1210 C C . LYS A 1 158 ? -1.385 -36.219 -6.016 1 97.69 158 LYS A C 1
ATOM 1212 O O . LYS A 1 158 ? -0.511 -36.219 -5.148 1 97.69 158 LYS A O 1
ATOM 1217 N N . CYS A 1 159 ? -1.145 -35.906 -7.273 1 98.06 159 CYS A N 1
ATOM 1218 C CA . CYS A 1 159 ? 0.164 -35.438 -7.715 1 98.06 159 CYS A CA 1
ATOM 1219 C C . CYS A 1 159 ? 0.45 -34.031 -7.176 1 98.06 159 CYS A C 1
ATOM 1221 O O . CYS A 1 159 ? -0.386 -33.156 -7.289 1 98.06 159 CYS A O 1
ATOM 1223 N N . VAL A 1 160 ? 1.606 -33.875 -6.547 1 98.81 160 VAL A N 1
ATOM 1224 C CA . VAL A 1 160 ? 2.037 -32.562 -6.055 1 98.81 160 VAL A CA 1
ATOM 1225 C C . VAL A 1 160 ? 3.146 -32 -6.949 1 98.81 160 VAL A C 1
ATOM 1227 O O . VAL A 1 160 ? 4.168 -32.656 -7.156 1 98.81 160 VAL A O 1
ATOM 1230 N N . VAL A 1 161 ? 2.91 -30.859 -7.543 1 98.88 161 VAL A N 1
ATOM 1231 C CA . VAL A 1 161 ? 3.896 -30.156 -8.352 1 98.88 161 VAL A CA 1
ATOM 1232 C C . VAL A 1 161 ? 4.398 -28.922 -7.594 1 98.88 161 VAL A C 1
ATOM 1234 O O . VAL A 1 161 ? 3.605 -28.094 -7.148 1 98.88 161 VAL A O 1
ATOM 1237 N N . PHE A 1 162 ? 5.695 -28.781 -7.453 1 98.81 162 PHE A N 1
ATOM 1238 C CA . PHE A 1 162 ? 6.289 -27.703 -6.684 1 98.81 162 PHE A CA 1
ATOM 1239 C C . PHE A 1 162 ? 7.199 -26.844 -7.562 1 98.81 162 PHE A C 1
ATOM 1241 O O . PHE A 1 162 ? 8.133 -27.375 -8.188 1 98.81 162 PHE A O 1
ATOM 1248 N N . ASP A 1 163 ? 6.922 -25.641 -7.672 1 98.56 163 ASP A N 1
ATOM 1249 C CA . ASP A 1 163 ? 7.785 -24.609 -8.25 1 98.56 163 ASP A CA 1
ATOM 1250 C C . ASP A 1 163 ? 8.438 -23.766 -7.164 1 98.56 163 ASP A C 1
ATOM 1252 O O . ASP A 1 163 ? 7.77 -22.938 -6.535 1 98.56 163 ASP A O 1
ATOM 1256 N N . PRO A 1 164 ? 9.734 -23.859 -6.957 1 97.31 164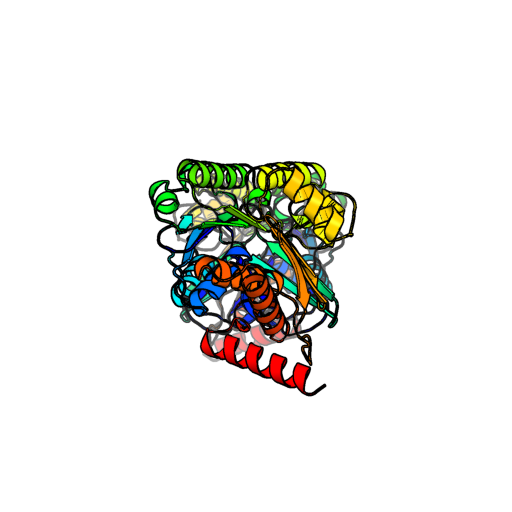 PRO A N 1
ATOM 1257 C CA . PRO A 1 164 ? 10.359 -23.141 -5.848 1 97.31 164 PRO A CA 1
ATOM 1258 C C . PRO A 1 164 ? 10.094 -21.641 -5.898 1 97.31 164 PRO A C 1
ATOM 1260 O O . PRO A 1 164 ? 9.812 -21.016 -4.867 1 97.31 164 PRO A O 1
ATOM 1263 N N . ASN A 1 165 ? 10.211 -21.047 -7.137 1 95.12 165 ASN A N 1
ATOM 1264 C CA . ASN A 1 165 ? 9.891 -19.625 -7.293 1 95.12 165 ASN A CA 1
ATOM 1265 C C . ASN A 1 165 ? 10.438 -18.797 -6.137 1 95.12 165 ASN A C 1
ATOM 1267 O O . ASN A 1 165 ? 9.703 -18.016 -5.523 1 95.12 165 ASN A O 1
ATOM 1271 N N . PHE A 1 166 ? 11.727 -18.938 -5.891 1 91.44 166 PHE A N 1
ATOM 1272 C CA . PHE A 1 166 ? 12.414 -18.344 -4.754 1 91.44 166 PHE A CA 1
ATOM 1273 C C . PHE A 1 166 ? 12.406 -16.812 -4.867 1 91.44 166 PHE A C 1
ATOM 1275 O O . PHE A 1 166 ? 12.812 -16.266 -5.891 1 91.44 166 PHE A O 1
ATOM 1282 N N . ARG A 1 167 ? 11.898 -16.234 -3.842 1 88.81 167 ARG A N 1
ATOM 1283 C CA . ARG A 1 167 ? 11.922 -14.781 -3.691 1 88.81 167 ARG A CA 1
ATOM 1284 C C . ARG A 1 167 ? 12.773 -14.375 -2.492 1 88.81 167 ARG A C 1
ATOM 1286 O O . ARG A 1 167 ? 12.312 -14.453 -1.349 1 88.81 167 ARG A O 1
ATOM 1293 N N . LYS A 1 168 ? 13.898 -13.766 -2.746 1 83.69 168 LYS A N 1
ATOM 1294 C CA . LYS A 1 168 ? 14.875 -13.43 -1.712 1 83.69 168 LYS A CA 1
ATOM 1295 C C . LYS A 1 168 ? 14.312 -12.398 -0.739 1 83.69 168 LYS A C 1
ATOM 1297 O O . LYS A 1 168 ? 14.656 -12.406 0.446 1 83.69 168 LYS A O 1
ATOM 1302 N N . LYS A 1 169 ? 13.414 -11.562 -1.099 1 80.88 169 LYS A N 1
ATOM 1303 C CA . LYS A 1 169 ? 12.914 -10.453 -0.296 1 80.88 169 LYS A CA 1
ATOM 1304 C C . LYS A 1 169 ? 11.914 -10.938 0.755 1 80.88 169 LYS A C 1
ATOM 1306 O O . LYS A 1 169 ? 11.586 -10.203 1.69 1 80.88 169 LYS A O 1
ATOM 1311 N N . LEU A 1 170 ? 11.484 -12.117 0.668 1 83.62 170 LEU A N 1
ATOM 1312 C CA . LEU A 1 170 ? 10.383 -12.562 1.513 1 83.62 170 LEU A CA 1
ATOM 1313 C C . LEU A 1 170 ? 10.898 -13.289 2.748 1 83.62 170 LEU A C 1
ATOM 1315 O O . LEU A 1 170 ? 10.172 -13.453 3.73 1 83.62 170 LEU A O 1
ATOM 1319 N N . TRP A 1 171 ? 12.07 -13.805 2.732 1 81.62 171 TRP A N 1
ATOM 1320 C CA . TRP A 1 171 ? 12.469 -14.547 3.926 1 81.62 171 TRP A CA 1
ATOM 1321 C C . TRP A 1 171 ? 13.977 -14.781 3.943 1 81.62 171 TRP A C 1
ATOM 1323 O O . TRP A 1 171 ? 14.672 -14.469 2.975 1 81.62 171 TRP A O 1
ATOM 1333 N N . ASP A 1 172 ? 14.398 -15.242 5.109 1 82.06 172 ASP A N 1
ATOM 1334 C CA . ASP A 1 172 ? 15.797 -15.578 5.371 1 82.06 172 ASP A CA 1
ATOM 1335 C C . ASP A 1 172 ? 16.234 -16.781 4.535 1 82.06 172 ASP A C 1
ATOM 1337 O O . ASP A 1 172 ? 15.484 -17.734 4.359 1 82.06 172 ASP A O 1
ATOM 1341 N N . GLY A 1 173 ? 17.422 -16.734 4.176 1 85.31 173 GLY A N 1
ATOM 1342 C CA . GLY A 1 173 ? 17.953 -17.734 3.268 1 85.31 173 GLY A CA 1
ATOM 1343 C C . GLY A 1 173 ? 17.922 -19.141 3.842 1 85.31 173 GLY A C 1
ATOM 1344 O O . GLY A 1 173 ? 17.547 -20.094 3.156 1 85.31 173 GLY A O 1
ATOM 1345 N N . GLU A 1 174 ? 18.219 -19.312 5.074 1 88.69 174 GLU A N 1
ATOM 1346 C CA . GLU A 1 174 ? 18.281 -20.656 5.656 1 88.69 174 GLU A CA 1
ATOM 1347 C C . GLU A 1 174 ? 16.875 -21.234 5.844 1 88.69 174 GLU A C 1
ATOM 1349 O O . GLU A 1 174 ? 16.641 -22.406 5.555 1 88.69 174 GLU A O 1
ATOM 1354 N N . ARG A 1 175 ? 16 -20.469 6.375 1 91.5 175 ARG A N 1
ATOM 1355 C CA . ARG A 1 175 ? 14.625 -20.922 6.523 1 91.5 175 ARG A CA 1
ATOM 1356 C C . ARG A 1 175 ? 14.008 -21.25 5.172 1 91.5 175 ARG A C 1
ATOM 1358 O O . ARG A 1 175 ? 13.273 -22.234 5.039 1 91.5 175 ARG A O 1
ATOM 1365 N N . ALA A 1 176 ? 14.297 -20.375 4.238 1 93.44 176 ALA A N 1
ATOM 1366 C CA . ALA A 1 176 ? 13.805 -20.609 2.885 1 93.44 176 ALA A CA 1
ATOM 1367 C C . ALA A 1 176 ? 14.305 -21.953 2.34 1 93.44 176 ALA A C 1
ATOM 1369 O O . ALA A 1 176 ? 13.523 -22.734 1.796 1 93.44 176 ALA A O 1
ATOM 1370 N N . ARG A 1 177 ? 15.57 -22.203 2.49 1 94.31 177 ARG A N 1
ATOM 1371 C CA . ARG A 1 177 ? 16.188 -23.422 1.982 1 94.31 177 ARG A CA 1
ATOM 1372 C C . ARG A 1 177 ? 15.562 -24.656 2.621 1 94.31 177 ARG A C 1
ATOM 1374 O O . ARG A 1 177 ? 15.195 -25.609 1.924 1 94.31 177 ARG A O 1
ATOM 1381 N N . GLN A 1 178 ? 15.438 -24.656 3.904 1 95.81 178 GLN A N 1
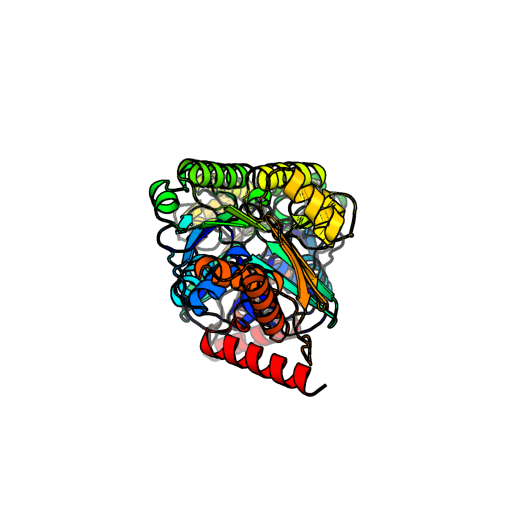ATOM 1382 C CA . GLN A 1 178 ? 14.867 -25.781 4.625 1 95.81 178 GLN A CA 1
ATOM 1383 C C . GLN A 1 178 ? 13.422 -26.031 4.199 1 95.81 178 GLN A C 1
ATOM 1385 O O . GLN A 1 178 ? 13.023 -27.188 3.992 1 95.81 178 GLN A O 1
ATOM 1390 N N . THR A 1 179 ? 12.672 -24.984 4.141 1 96.88 179 THR A N 1
ATOM 1391 C CA . THR A 1 179 ? 11.273 -25.094 3.746 1 96.88 179 THR A CA 1
ATOM 1392 C C . THR A 1 179 ? 11.156 -25.688 2.344 1 96.88 179 THR A C 1
ATOM 1394 O O . THR A 1 179 ? 10.344 -26.578 2.107 1 96.88 179 THR A O 1
ATOM 1397 N N . MET A 1 180 ? 11.953 -25.219 1.459 1 96.5 180 MET A N 1
ATOM 1398 C CA . MET A 1 180 ? 11.891 -25.672 0.074 1 96.5 180 MET A CA 1
ATOM 1399 C C . MET A 1 180 ? 12.336 -27.125 -0.041 1 96.5 180 MET A C 1
ATOM 1401 O O . MET A 1 180 ? 11.773 -27.891 -0.815 1 96.5 180 MET A O 1
ATOM 1405 N N . PHE A 1 181 ? 13.328 -27.5 0.757 1 97.19 181 PHE A N 1
ATOM 1406 C CA . PHE A 1 181 ? 13.758 -28.891 0.783 1 97.19 181 PHE A CA 1
ATOM 1407 C C . PHE A 1 181 ? 12.625 -29.797 1.238 1 97.19 181 PHE A C 1
ATOM 1409 O O . PHE A 1 181 ? 12.391 -30.844 0.641 1 97.19 181 PHE A O 1
ATOM 1416 N N . GLU A 1 182 ? 12.023 -29.391 2.252 1 97.94 182 GLU A N 1
ATOM 1417 C CA . GLU A 1 182 ? 10.93 -30.188 2.777 1 97.94 182 GLU A CA 1
ATOM 1418 C C . GLU A 1 182 ? 9.797 -30.328 1.759 1 97.94 182 GLU A C 1
ATOM 1420 O O . GLU A 1 182 ? 9.164 -31.375 1.66 1 97.94 182 GLU A O 1
ATOM 1425 N N . LEU A 1 183 ? 9.555 -29.281 1.028 1 98.44 183 LEU A N 1
ATOM 1426 C CA . LEU A 1 183 ? 8.516 -29.328 0.004 1 98.44 183 LEU A CA 1
ATOM 1427 C C . LEU A 1 183 ? 8.945 -30.219 -1.161 1 98.44 183 LEU A C 1
ATOM 1429 O O . LEU A 1 183 ? 8.125 -30.953 -1.716 1 98.44 183 LEU A O 1
ATOM 1433 N N . ILE A 1 184 ? 10.188 -30.125 -1.515 1 98.44 184 ILE A N 1
ATOM 1434 C CA . ILE A 1 184 ? 10.695 -30.969 -2.586 1 98.44 184 ILE A CA 1
ATOM 1435 C C . ILE A 1 184 ? 10.523 -32.438 -2.207 1 98.44 184 ILE A C 1
ATOM 1437 O O . ILE A 1 184 ? 10.055 -33.25 -3.016 1 98.44 184 ILE A O 1
ATOM 1441 N N . LYS A 1 185 ? 10.82 -32.75 -0.998 1 98.12 185 LYS A N 1
ATOM 1442 C CA . LYS A 1 185 ? 10.742 -34.125 -0.509 1 98.12 185 LYS A CA 1
ATOM 1443 C C . LYS A 1 185 ? 9.32 -34.656 -0.619 1 98.12 185 LYS A C 1
ATOM 1445 O O . LYS A 1 185 ? 9.117 -35.875 -0.738 1 98.12 185 LYS A O 1
ATOM 1450 N N . ARG A 1 186 ? 8.422 -33.812 -0.593 1 98.12 186 ARG A N 1
ATOM 1451 C CA . ARG A 1 186 ? 7.023 -34.219 -0.55 1 98.12 186 ARG A CA 1
ATOM 1452 C C . ARG A 1 186 ? 6.344 -34 -1.896 1 98.12 186 ARG A C 1
ATOM 1454 O O . ARG A 1 186 ? 5.121 -34.125 -2.01 1 98.12 186 ARG A O 1
ATOM 1461 N N . SER A 1 187 ? 7.059 -33.625 -2.885 1 98.56 187 SER A N 1
ATOM 1462 C CA . SER A 1 187 ? 6.5 -33.344 -4.199 1 98.56 187 SER A CA 1
ATOM 1463 C C . SER A 1 187 ? 6.812 -34.438 -5.199 1 98.56 187 SER A C 1
ATOM 1465 O O . SER A 1 187 ? 7.797 -35.156 -5.039 1 98.56 187 SER A O 1
ATOM 1467 N N . ASP A 1 188 ? 5.996 -34.594 -6.18 1 98.5 188 ASP A N 1
ATOM 1468 C CA . ASP A 1 188 ? 6.191 -35.594 -7.238 1 98.5 188 ASP A CA 1
ATOM 1469 C C . ASP A 1 188 ? 6.957 -35 -8.414 1 98.5 188 ASP A C 1
ATOM 1471 O O . ASP A 1 188 ? 7.73 -35.688 -9.078 1 98.5 188 ASP A O 1
ATOM 1475 N N . ILE A 1 189 ? 6.699 -33.75 -8.727 1 98.69 189 ILE A N 1
ATOM 1476 C CA . ILE A 1 189 ? 7.336 -33.031 -9.82 1 98.69 189 ILE A CA 1
ATOM 1477 C C . ILE A 1 189 ? 7.855 -31.688 -9.312 1 98.69 189 ILE A C 1
ATOM 1479 O O . ILE A 1 189 ? 7.16 -31 -8.562 1 98.69 189 ILE A O 1
ATOM 1483 N N . VAL A 1 190 ? 9.078 -31.297 -9.648 1 98.81 190 VAL A N 1
ATOM 1484 C CA . VAL A 1 190 ? 9.672 -30.031 -9.219 1 98.81 190 VAL A CA 1
ATOM 1485 C C . VAL A 1 190 ? 10.164 -29.25 -10.438 1 98.81 190 VAL A C 1
ATOM 1487 O O . VAL A 1 190 ? 10.773 -29.828 -11.344 1 98.81 190 VAL A O 1
ATOM 1490 N N . LEU A 1 191 ? 9.859 -27.938 -10.469 1 98.5 191 LEU A N 1
ATOM 1491 C CA . LEU A 1 191 ? 10.125 -27.094 -11.625 1 98.5 191 LEU A CA 1
ATOM 1492 C C . LEU A 1 191 ? 11.07 -25.953 -11.258 1 98.5 191 LEU A C 1
ATOM 1494 O O . LEU A 1 191 ? 10.719 -24.781 -11.383 1 98.5 191 LEU A O 1
ATOM 1498 N N . PRO A 1 192 ? 12.352 -26.188 -10.953 1 98.06 192 PRO A N 1
ATOM 1499 C CA . PRO A 1 192 ? 13.266 -25.109 -10.586 1 98.06 192 PRO A CA 1
ATOM 1500 C C . PRO A 1 192 ? 13.93 -24.453 -11.805 1 98.06 192 PRO A C 1
ATOM 1502 O O . PRO A 1 192 ? 13.898 -25.016 -12.898 1 98.06 192 PRO A O 1
ATOM 1505 N N . GLY A 1 193 ? 14.398 -23.234 -11.57 1 96.44 193 GLY A N 1
ATOM 1506 C CA . GLY A 1 193 ? 15.383 -22.672 -12.477 1 96.44 193 GLY A CA 1
ATOM 1507 C C . GLY A 1 193 ? 16.812 -22.875 -12.016 1 96.44 193 GLY A C 1
ATOM 1508 O O . GLY A 1 193 ? 17.047 -23.453 -10.953 1 96.44 193 GLY A O 1
ATOM 1509 N N . LEU A 1 194 ? 17.734 -22.391 -12.812 1 96.44 194 LEU A N 1
ATOM 1510 C CA . LEU A 1 194 ? 19.156 -22.562 -12.5 1 96.44 194 LEU A CA 1
ATOM 1511 C C . LEU A 1 194 ? 19.531 -21.781 -11.242 1 96.44 194 LEU A C 1
ATOM 1513 O O . LEU A 1 194 ? 20.328 -22.266 -10.43 1 96.44 194 LEU A O 1
ATOM 1517 N N . SER A 1 195 ? 19.016 -20.625 -11.117 1 94.75 195 SER A N 1
ATOM 1518 C CA . SER A 1 195 ? 19.312 -19.812 -9.945 1 94.75 195 SER A CA 1
ATOM 1519 C C . SER A 1 195 ? 18.812 -20.484 -8.664 1 94.75 195 SER A C 1
ATOM 1521 O O . SER A 1 195 ? 19.484 -20.422 -7.629 1 94.75 195 SER A O 1
ATOM 1523 N N . GLU A 1 196 ? 17.703 -21.078 -8.75 1 95 196 GLU A N 1
ATOM 1524 C CA . GLU A 1 196 ? 17.172 -21.812 -7.609 1 95 196 GLU A CA 1
ATOM 1525 C C . GLU A 1 196 ? 18.016 -23.062 -7.316 1 95 196 GLU A C 1
ATOM 1527 O O . GLU A 1 196 ? 18.203 -23.422 -6.156 1 95 196 GLU A O 1
ATOM 1532 N N . GLY A 1 197 ? 18.484 -23.672 -8.383 1 95.94 197 GLY A N 1
ATOM 1533 C CA . GLY A 1 197 ? 19.406 -24.781 -8.188 1 95.94 197 GLY A CA 1
ATOM 1534 C C . GLY A 1 197 ? 20.656 -24.391 -7.449 1 95.94 197 GLY A C 1
ATOM 1535 O O . GLY A 1 197 ? 21.094 -25.094 -6.539 1 95.94 197 GLY A O 1
ATOM 1536 N N . ARG A 1 198 ? 21.156 -23.266 -7.867 1 95.69 198 ARG A N 1
ATOM 1537 C CA . ARG A 1 198 ? 22.344 -22.75 -7.203 1 95.69 198 ARG A CA 1
ATOM 1538 C C . ARG A 1 198 ? 22.078 -22.469 -5.727 1 95.69 198 ARG A C 1
ATOM 1540 O O . ARG A 1 198 ? 22.906 -22.766 -4.871 1 95.69 198 ARG A O 1
ATOM 1547 N N . PHE A 1 199 ? 21 -21.938 -5.426 1 94.88 199 PHE A N 1
ATOM 1548 C CA . PHE A 1 199 ? 20.625 -21.578 -4.062 1 94.88 199 PHE A CA 1
ATOM 1549 C C . PHE A 1 199 ? 20.406 -22.828 -3.219 1 94.88 199 PHE A C 1
ATOM 1551 O O . PHE A 1 199 ? 20.906 -22.922 -2.094 1 94.88 199 PHE A O 1
ATOM 1558 N N . LEU A 1 200 ? 19.734 -23.812 -3.771 1 95.69 200 LEU A N 1
ATOM 1559 C CA . LEU A 1 200 ? 19.297 -24.984 -3.012 1 95.69 200 LEU A CA 1
ATOM 1560 C C . LEU A 1 200 ? 20.406 -26.031 -2.949 1 95.69 200 LEU A C 1
ATOM 1562 O O . LEU A 1 200 ? 20.625 -26.656 -1.91 1 95.69 200 LEU A O 1
ATOM 1566 N N . PHE A 1 201 ? 21.156 -26.172 -4.062 1 96.44 201 PHE A N 1
ATOM 1567 C CA . PHE A 1 201 ? 22.047 -27.328 -4.168 1 96.44 201 PHE A CA 1
ATOM 1568 C C . PHE A 1 201 ? 23.484 -26.891 -4.414 1 96.44 201 PHE A C 1
ATOM 1570 O O . PHE A 1 201 ? 24.375 -27.734 -4.504 1 96.44 201 PHE A O 1
ATOM 1577 N N . GLY A 1 202 ? 23.719 -25.594 -4.613 1 96.06 202 GLY A N 1
ATOM 1578 C CA . GLY A 1 202 ? 25.062 -25.078 -4.777 1 96.06 202 GLY A CA 1
ATOM 1579 C C . GLY A 1 202 ? 25.625 -25.297 -6.176 1 96.06 202 GLY A C 1
ATOM 1580 O O . GLY A 1 202 ? 26.828 -25.266 -6.375 1 96.06 202 GLY A O 1
ATOM 1581 N N . THR A 1 203 ? 24.75 -25.609 -7.102 1 96.69 203 THR A N 1
ATOM 1582 C CA . THR A 1 203 ? 25.203 -25.859 -8.461 1 96.69 203 THR A CA 1
ATOM 1583 C C . THR A 1 203 ? 24.234 -25.266 -9.477 1 96.69 203 THR A C 1
ATOM 1585 O O . THR A 1 203 ? 23.047 -25.109 -9.188 1 96.69 203 THR A O 1
ATOM 1588 N N . ALA A 1 204 ? 24.75 -24.938 -10.633 1 96.12 204 ALA A N 1
ATOM 1589 C CA . ALA A 1 204 ? 23.922 -24.469 -11.742 1 96.12 204 ALA A CA 1
ATOM 1590 C C . ALA A 1 204 ? 23.906 -25.469 -12.891 1 96.12 204 ALA A C 1
ATOM 1592 O O . ALA A 1 204 ? 23.516 -25.141 -14.008 1 96.12 204 ALA A O 1
ATOM 1593 N N . ASP A 1 205 ? 24.391 -26.625 -12.555 1 97.81 205 ASP A N 1
ATOM 1594 C CA . ASP A 1 205 ? 24.328 -27.703 -13.531 1 97.81 205 ASP A CA 1
ATOM 1595 C C . ASP A 1 205 ? 22.953 -28.375 -13.516 1 97.81 205 ASP A C 1
ATOM 1597 O O . ASP A 1 205 ? 22.562 -28.969 -12.508 1 97.81 205 ASP A O 1
ATOM 1601 N N . GLU A 1 206 ? 22.266 -28.266 -14.641 1 98.12 206 GLU A N 1
ATOM 1602 C CA . GLU A 1 206 ? 20.875 -28.719 -14.68 1 98.12 206 GLU A CA 1
ATOM 1603 C C . GLU A 1 206 ? 20.781 -30.203 -14.383 1 98.12 206 GLU A C 1
ATOM 1605 O O . GLU A 1 206 ? 19.812 -30.656 -13.758 1 98.12 206 GLU A O 1
ATOM 1610 N N . LYS A 1 207 ? 21.75 -31.047 -14.898 1 98.31 207 LYS A N 1
ATOM 1611 C CA . LYS A 1 207 ? 21.719 -32.5 -14.648 1 98.31 207 LYS A CA 1
ATOM 1612 C C . LYS A 1 207 ? 21.922 -32.781 -13.164 1 98.31 207 LYS A C 1
ATOM 1614 O O . LYS A 1 207 ? 21.25 -33.656 -12.609 1 98.31 207 LYS A O 1
ATOM 1619 N N . LYS A 1 208 ? 22.812 -32.031 -12.539 1 98.38 208 LYS A N 1
ATOM 1620 C CA . LYS A 1 208 ? 23.078 -32.219 -11.117 1 98.38 208 LYS A CA 1
ATOM 1621 C C . LYS A 1 208 ? 21.875 -31.781 -10.273 1 98.38 208 LYS A C 1
ATOM 1623 O O . LYS A 1 208 ? 21.562 -32.406 -9.258 1 98.38 208 LYS A O 1
ATOM 1628 N N . ILE A 1 209 ? 21.281 -30.719 -10.648 1 98.56 209 ILE A N 1
ATOM 1629 C CA . ILE A 1 209 ? 20.078 -30.234 -9.961 1 98.56 209 ILE A CA 1
ATOM 1630 C C . ILE A 1 209 ? 18.984 -31.297 -10.031 1 98.56 209 ILE A C 1
ATOM 1632 O O . ILE A 1 209 ? 18.359 -31.609 -9.023 1 98.56 209 ILE A O 1
ATOM 1636 N N . ALA A 1 210 ? 18.781 -31.844 -11.25 1 98.56 210 ALA A N 1
ATOM 1637 C CA . ALA A 1 210 ? 17.75 -32.844 -11.445 1 98.56 210 ALA A CA 1
ATOM 1638 C C . ALA A 1 210 ? 18.031 -34.094 -10.594 1 98.56 210 ALA A C 1
ATOM 1640 O O . ALA A 1 210 ? 17.109 -34.656 -9.984 1 98.56 210 ALA A O 1
ATOM 1641 N N . GLU A 1 211 ? 19.297 -34.5 -10.594 1 97.88 211 GLU A N 1
ATOM 1642 C CA . GLU A 1 211 ? 19.703 -35.656 -9.805 1 97.88 211 GLU A CA 1
ATOM 1643 C C . GLU A 1 211 ? 19.438 -35.406 -8.312 1 97.88 211 GLU A C 1
ATOM 1645 O O . GLU A 1 211 ? 18.953 -36.312 -7.621 1 97.88 211 GLU A O 1
ATOM 1650 N N . ALA A 1 212 ? 19.812 -34.25 -7.875 1 98.12 212 ALA A N 1
ATOM 1651 C CA . ALA A 1 212 ? 19.625 -33.906 -6.465 1 98.12 212 ALA A CA 1
ATOM 1652 C C . ALA A 1 212 ? 18.141 -33.938 -6.098 1 98.12 212 ALA A C 1
ATOM 1654 O O . ALA A 1 212 ? 17.766 -34.469 -5.051 1 98.12 212 ALA A O 1
ATOM 1655 N N . ILE A 1 213 ? 17.297 -33.406 -6.891 1 98.44 213 ILE A N 1
ATOM 1656 C CA . ILE A 1 213 ? 15.852 -33.312 -6.66 1 98.44 213 ILE A CA 1
ATOM 1657 C C . ILE A 1 213 ? 15.266 -34.719 -6.633 1 98.44 213 ILE A C 1
ATOM 1659 O O . ILE A 1 213 ? 14.5 -35.062 -5.727 1 98.44 213 ILE A O 1
ATOM 1663 N N . ARG A 1 214 ? 15.602 -35.5 -7.605 1 97.88 214 ARG A N 1
ATOM 1664 C CA . ARG A 1 214 ? 15.078 -36.875 -7.672 1 97.88 214 ARG A CA 1
ATOM 1665 C C . ARG A 1 214 ? 15.602 -37.719 -6.512 1 97.88 214 ARG A C 1
ATOM 1667 O O . ARG A 1 214 ? 14.898 -38.594 -6.012 1 97.88 214 ARG A O 1
ATOM 1674 N N . GLY A 1 215 ? 16.812 -37.375 -6.105 1 97.19 215 GLY A N 1
ATOM 1675 C CA . GLY A 1 215 ? 17.391 -38.062 -4.949 1 97.19 215 GLY A CA 1
ATOM 1676 C C . GLY A 1 215 ? 16.625 -37.781 -3.666 1 97.19 215 GLY A C 1
ATOM 1677 O O . GLY A 1 215 ? 16.656 -38.594 -2.736 1 97.19 215 GLY A O 1
ATOM 1678 N N . LEU A 1 216 ? 15.992 -36.688 -3.604 1 97.06 216 LEU A N 1
ATOM 1679 C CA . LEU A 1 216 ? 15.234 -36.281 -2.418 1 97.06 216 LEU A CA 1
ATOM 1680 C C . LEU A 1 216 ? 13.859 -36.938 -2.416 1 97.06 216 LEU A C 1
ATOM 1682 O O . LEU A 1 216 ? 13.164 -36.938 -1.396 1 97.06 216 LEU A O 1
ATOM 1686 N N . GLY A 1 217 ? 13.484 -37.469 -3.627 1 95.06 217 GLY A N 1
ATOM 1687 C CA . GLY A 1 217 ? 12.242 -38.219 -3.592 1 95.06 217 GLY A CA 1
ATOM 1688 C C . GLY A 1 217 ? 11.312 -37.906 -4.742 1 95.06 217 GLY A C 1
ATOM 1689 O O . GLY A 1 217 ? 10.398 -38.656 -5.043 1 95.06 217 GLY A O 1
ATOM 1690 N N . ALA A 1 218 ? 11.453 -36.812 -5.441 1 97.12 218 ALA A N 1
ATOM 1691 C CA . ALA A 1 218 ? 10.594 -36.438 -6.559 1 97.12 218 ALA A CA 1
ATOM 1692 C C . ALA A 1 218 ? 10.797 -37.375 -7.746 1 97.12 218 ALA A C 1
ATOM 1694 O O . ALA A 1 218 ? 11.922 -37.781 -8.039 1 97.12 218 ALA A O 1
ATOM 1695 N N . GLU A 1 219 ? 9.797 -37.688 -8.352 1 97.12 219 GLU A N 1
ATOM 1696 C CA . GLU A 1 219 ? 9.859 -38.562 -9.523 1 97.12 219 GLU A CA 1
ATOM 1697 C C . GLU A 1 219 ? 10.398 -37.812 -10.742 1 97.12 219 GLU A C 1
ATOM 1699 O O . GLU A 1 219 ? 11.125 -38.406 -11.555 1 97.12 219 GLU A O 1
ATOM 1704 N N . THR A 1 220 ? 10 -36.625 -10.898 1 98.38 220 THR A N 1
ATOM 1705 C CA . THR A 1 220 ? 10.328 -35.844 -12.078 1 98.38 220 THR A CA 1
ATOM 1706 C C . THR A 1 220 ? 10.914 -34.5 -11.688 1 98.38 220 THR A C 1
ATOM 1708 O O . THR A 1 220 ? 10.422 -33.844 -10.766 1 98.38 220 THR A O 1
ATOM 1711 N N . ALA A 1 221 ? 11.984 -34.094 -12.289 1 98.75 221 ALA A N 1
ATOM 1712 C CA . ALA A 1 221 ? 12.586 -32.781 -12.195 1 98.75 221 ALA A CA 1
ATOM 1713 C C . ALA A 1 221 ? 12.664 -32.094 -13.57 1 98.75 221 ALA A C 1
ATOM 1715 O O . ALA A 1 221 ? 13.133 -32.719 -14.531 1 98.75 221 ALA A O 1
ATOM 1716 N N . ILE A 1 222 ? 12.125 -30.938 -13.695 1 98.81 222 ILE A N 1
ATOM 1717 C CA . ILE A 1 222 ? 12.188 -30.156 -14.922 1 98.81 222 ILE A CA 1
ATOM 1718 C C . ILE A 1 222 ? 12.898 -28.828 -14.648 1 98.81 222 ILE A C 1
ATOM 1720 O O . ILE A 1 222 ? 12.344 -27.953 -13.984 1 98.81 222 ILE A O 1
ATOM 1724 N N . ILE A 1 223 ? 14.078 -28.625 -15.188 1 98.75 223 ILE A N 1
ATOM 1725 C CA . ILE A 1 223 ? 14.922 -27.484 -14.914 1 98.75 223 ILE A CA 1
ATOM 1726 C C . ILE A 1 223 ? 14.789 -26.453 -16.047 1 98.75 223 ILE A C 1
ATOM 1728 O O . ILE A 1 223 ? 15.148 -26.75 -17.188 1 98.75 223 ILE A O 1
ATOM 1732 N N . LYS A 1 224 ? 14.281 -25.312 -15.75 1 97.69 224 LYS A N 1
ATOM 1733 C CA . LYS A 1 224 ? 14.172 -24.234 -16.719 1 97.69 224 LYS A CA 1
ATOM 1734 C C . LYS A 1 224 ? 15.539 -23.641 -17.062 1 97.69 224 LYS A C 1
ATOM 1736 O O . LYS A 1 224 ? 16.297 -23.297 -16.156 1 97.69 224 LYS A O 1
ATOM 1741 N N . LEU A 1 225 ? 15.805 -23.5 -18.297 1 96.69 225 LEU A N 1
ATOM 1742 C CA . LEU A 1 225 ? 17.094 -23 -18.766 1 96.69 225 LEU A CA 1
ATOM 1743 C C . LEU A 1 225 ? 16.938 -21.672 -19.484 1 96.69 225 LEU A C 1
ATOM 1745 O O . LEU A 1 225 ? 17.75 -21.328 -20.344 1 96.69 225 LEU A O 1
ATOM 1749 N N . GLY A 1 226 ? 15.859 -20.969 -19.219 1 90.5 226 GLY A N 1
ATOM 1750 C CA . GLY A 1 226 ? 15.609 -19.688 -19.875 1 90.5 226 GLY A CA 1
ATOM 1751 C C . GLY A 1 226 ? 15.297 -19.844 -21.359 1 90.5 226 GLY A C 1
ATOM 1752 O O . GLY A 1 226 ? 14.438 -20.641 -21.734 1 90.5 226 GLY A O 1
ATOM 1753 N N . SER A 1 227 ? 15.984 -19.031 -22.141 1 88.06 227 SER A N 1
ATOM 1754 C CA . SER A 1 227 ? 15.734 -19.016 -23.578 1 88.06 227 SER A CA 1
ATOM 1755 C C . SER A 1 227 ? 16.188 -20.312 -24.234 1 88.06 227 SER A C 1
ATOM 1757 O O . SER A 1 227 ? 15.812 -20.609 -25.359 1 88.06 227 SER A O 1
ATOM 1759 N N . LYS A 1 228 ? 16.922 -21.109 -23.531 1 92.94 228 LYS A N 1
ATOM 1760 C CA . LYS A 1 228 ? 17.438 -22.359 -24.094 1 92.94 228 LYS A CA 1
ATOM 1761 C C . LYS A 1 228 ? 16.438 -23.5 -23.906 1 92.94 228 LYS A C 1
ATOM 1763 O O . LYS A 1 228 ? 16.672 -24.609 -24.391 1 92.94 228 LYS A O 1
ATOM 1768 N N . GLY A 1 229 ? 15.398 -23.203 -23.203 1 96.12 229 GLY A N 1
ATOM 1769 C CA . GLY A 1 229 ? 14.383 -24.219 -23 1 96.12 229 GLY A CA 1
ATOM 1770 C C . GLY A 1 229 ? 14.43 -24.828 -21.609 1 96.12 229 GLY A C 1
ATOM 1771 O O . GLY A 1 229 ? 14.406 -24.094 -20.609 1 96.12 229 GLY A O 1
ATOM 1772 N N . ALA A 1 230 ? 14.5 -26.203 -21.578 1 98.44 230 ALA A N 1
ATOM 1773 C CA . ALA A 1 230 ? 14.469 -26.891 -20.297 1 98.44 230 ALA A CA 1
ATOM 1774 C C . ALA A 1 230 ? 15.094 -28.266 -20.391 1 98.44 230 ALA A C 1
ATOM 1776 O O . ALA A 1 230 ? 15.133 -28.875 -21.453 1 98.44 230 ALA A O 1
ATOM 1777 N N . TYR A 1 231 ? 15.656 -28.672 -19.328 1 98.69 231 TYR A N 1
ATOM 1778 C CA . TYR A 1 231 ? 16.094 -30.047 -19.125 1 98.69 231 TYR A CA 1
ATOM 1779 C C . TYR A 1 231 ? 15.102 -30.812 -18.25 1 98.69 231 TYR A C 1
ATOM 1781 O O . TYR A 1 231 ? 14.578 -30.266 -17.266 1 98.69 231 TYR A O 1
ATOM 1789 N N . TYR A 1 232 ? 14.758 -32.031 -18.625 1 98.75 232 TYR A N 1
ATOM 1790 C CA . TYR A 1 232 ? 13.836 -32.812 -17.812 1 98.75 232 TYR A CA 1
ATOM 1791 C C . TYR A 1 232 ? 14.406 -34.188 -17.516 1 98.75 232 TYR A C 1
ATOM 1793 O O . TYR A 1 232 ? 15.164 -34.75 -18.312 1 98.75 232 TYR A O 1
ATOM 1801 N N . ALA A 1 233 ? 14.125 -34.656 -16.375 1 98.25 233 ALA A N 1
ATOM 1802 C CA . ALA A 1 233 ? 14.43 -36.031 -15.938 1 98.25 233 ALA A CA 1
ATOM 1803 C C . ALA A 1 233 ? 13.266 -36.625 -15.141 1 98.25 233 ALA A C 1
ATOM 1805 O O . ALA A 1 233 ? 12.867 -36.062 -14.117 1 98.25 233 ALA A O 1
ATOM 1806 N N . GLY A 1 234 ? 12.672 -37.688 -15.539 1 96.12 234 GLY A N 1
ATOM 1807 C CA . GLY A 1 234 ? 11.57 -38.406 -14.883 1 96.12 234 GLY A CA 1
ATOM 1808 C C . GLY A 1 234 ? 11.523 -39.875 -15.211 1 96.12 234 GLY A C 1
ATOM 1809 O O . GLY A 1 234 ? 11.531 -40.25 -16.391 1 96.12 234 GLY A O 1
ATOM 1810 N N . GLY A 1 235 ? 11.383 -40.625 -14.211 1 91.31 235 GLY A N 1
ATOM 1811 C CA . GLY A 1 235 ? 11.477 -42.062 -14.453 1 91.31 235 GLY A CA 1
ATOM 1812 C C . GLY A 1 235 ? 12.766 -42.469 -15.148 1 91.31 235 GLY A C 1
ATOM 1813 O O . GLY A 1 235 ? 13.859 -42.156 -14.672 1 91.31 235 GLY A O 1
ATOM 1814 N N . ASN A 1 236 ? 12.609 -43.062 -16.297 1 89.31 236 ASN A N 1
ATOM 1815 C CA . ASN A 1 236 ? 13.781 -43.5 -17.047 1 89.31 236 ASN A CA 1
ATOM 1816 C C . ASN A 1 236 ? 14.047 -42.625 -18.25 1 89.31 236 ASN A C 1
ATOM 1818 O O . ASN A 1 236 ? 14.875 -42.938 -19.109 1 89.31 236 ASN A O 1
ATOM 1822 N N . GLU A 1 237 ? 13.453 -41.562 -18.234 1 93.62 237 GLU A N 1
ATOM 1823 C CA . GLU A 1 237 ? 13.609 -40.656 -19.359 1 93.62 237 GLU A CA 1
ATOM 1824 C C . GLU A 1 237 ? 14.273 -39.344 -18.938 1 93.62 237 GLU A C 1
ATOM 1826 O O . GLU A 1 237 ? 14.039 -38.875 -17.828 1 93.62 237 GLU A O 1
ATOM 1831 N N . SER A 1 238 ? 15.164 -38.844 -19.688 1 97.44 238 SER A N 1
ATOM 1832 C CA . SER A 1 238 ? 15.734 -37.531 -19.531 1 97.44 238 SER A CA 1
ATOM 1833 C C . SER A 1 238 ? 16.047 -36.906 -20.891 1 97.44 238 SER A C 1
ATOM 1835 O O . SER A 1 238 ? 16.203 -37.625 -21.891 1 97.44 238 SER A O 1
ATOM 1837 N N . GLY A 1 239 ? 16.031 -35.656 -20.953 1 97.81 239 GLY A N 1
ATOM 1838 C CA . GLY A 1 239 ? 16.312 -34.969 -22.203 1 97.81 239 GLY A CA 1
ATOM 1839 C C . GLY A 1 239 ? 16.141 -33.469 -22.109 1 97.81 239 GLY A C 1
ATOM 1840 O O . GLY A 1 239 ? 16.031 -32.906 -21.016 1 97.81 239 GLY A O 1
ATOM 1841 N N . TYR A 1 240 ? 16.266 -32.906 -23.312 1 97.94 240 TYR A N 1
ATOM 1842 C CA . TYR A 1 240 ? 16.109 -31.469 -23.438 1 97.94 240 TYR A CA 1
ATOM 1843 C C . TYR A 1 240 ? 14.898 -31.125 -24.312 1 97.94 240 TYR A C 1
ATOM 1845 O O . TYR A 1 240 ? 14.602 -31.828 -25.281 1 97.94 240 TYR A O 1
ATOM 1853 N N . ALA A 1 241 ? 14.18 -30.219 -23.906 1 96.62 241 ALA A N 1
ATOM 1854 C CA . ALA A 1 241 ? 13.234 -29.516 -24.766 1 96.62 241 ALA A CA 1
ATOM 1855 C C . ALA A 1 241 ? 13.789 -28.156 -25.188 1 96.62 241 ALA A C 1
ATOM 1857 O O . ALA A 1 241 ? 14.125 -27.328 -24.344 1 96.62 241 ALA A O 1
ATOM 1858 N N . GLU A 1 242 ? 13.883 -27.922 -26.453 1 92.88 242 GLU A N 1
ATOM 1859 C CA . GLU A 1 242 ? 14.469 -26.688 -26.969 1 92.88 242 GLU A CA 1
ATOM 1860 C C . GLU A 1 242 ? 13.547 -25.484 -26.703 1 92.88 242 GLU A C 1
ATOM 1862 O O . GLU A 1 242 ? 12.328 -25.641 -26.688 1 92.88 242 GLU A O 1
ATOM 1867 N N . GLY A 1 243 ? 14.195 -24.328 -26.484 1 91.44 243 GLY A N 1
ATOM 1868 C CA . GLY A 1 243 ? 13.438 -23.094 -26.359 1 91.44 243 GLY A CA 1
ATOM 1869 C C . GLY A 1 243 ? 12.914 -22.578 -27.688 1 91.44 243 GLY A C 1
ATOM 1870 O O . GLY A 1 243 ? 13.273 -23.094 -28.75 1 91.44 243 GLY A O 1
ATOM 1871 N N . TYR A 1 244 ? 11.992 -21.672 -27.562 1 88.06 244 TYR A N 1
ATOM 1872 C CA . TYR A 1 244 ? 11.461 -21 -28.75 1 88.06 244 TYR A CA 1
ATOM 1873 C C . TYR A 1 244 ? 12.055 -19.609 -28.906 1 88.06 244 TYR A C 1
ATOM 1875 O O . TYR A 1 244 ? 12.219 -18.875 -27.922 1 88.06 244 TYR A O 1
ATOM 1883 N N . GLN A 1 245 ? 12.477 -19.297 -30.016 1 78.69 245 GLN A N 1
ATOM 1884 C CA . GLN A 1 245 ? 13.039 -17.969 -30.281 1 78.69 245 GLN A CA 1
ATOM 1885 C C . GLN A 1 245 ? 11.938 -16.922 -30.422 1 78.69 245 GLN A C 1
ATOM 1887 O O . GLN A 1 245 ? 10.922 -17.172 -31.078 1 78.69 245 GLN A O 1
ATOM 1892 N N . ILE A 1 246 ? 12.156 -15.961 -29.562 1 74 246 ILE A N 1
ATOM 1893 C CA . ILE A 1 246 ? 11.188 -14.883 -29.672 1 74 246 ILE A CA 1
ATOM 1894 C C . ILE A 1 246 ? 11.875 -13.609 -30.141 1 74 246 ILE A C 1
ATOM 1896 O O . ILE A 1 246 ? 13.062 -13.398 -29.859 1 74 246 ILE A O 1
ATOM 1900 N N . GLN A 1 247 ? 11.359 -12.922 -31.062 1 61.81 247 GLN A N 1
ATOM 1901 C CA . GLN A 1 247 ? 11.945 -11.719 -31.656 1 61.81 247 GLN A CA 1
ATOM 1902 C C . GLN A 1 247 ? 12.211 -10.664 -30.578 1 61.81 247 GLN A C 1
ATOM 1904 O O . GLN A 1 247 ? 13.289 -10.062 -30.547 1 61.81 247 GLN A O 1
ATOM 1909 N N . ALA A 1 248 ? 11.125 -10.125 -29.922 1 61.03 248 ALA A N 1
ATOM 1910 C CA . ALA A 1 248 ? 11.336 -9.039 -28.984 1 61.03 248 ALA A CA 1
ATOM 1911 C C . ALA A 1 248 ? 10.906 -9.445 -27.578 1 61.03 248 ALA A C 1
ATOM 1913 O O . ALA A 1 248 ? 9.75 -9.797 -27.344 1 61.03 248 ALA A O 1
ATOM 1914 N N . ALA A 1 249 ? 12 -9.797 -26.797 1 61.06 249 ALA A N 1
ATOM 1915 C CA . ALA A 1 249 ? 11.695 -10.023 -25.391 1 61.06 249 ALA A CA 1
ATOM 1916 C C . ALA A 1 249 ? 11.188 -8.75 -24.719 1 61.06 249 ALA A C 1
ATOM 1918 O O . ALA A 1 249 ? 11.836 -7.703 -24.781 1 61.06 249 ALA A O 1
ATOM 1919 N N . ALA A 1 250 ? 9.828 -8.688 -24.484 1 61.81 250 ALA A N 1
ATOM 1920 C CA . ALA A 1 250 ? 9.25 -7.477 -23.922 1 61.81 250 ALA A CA 1
ATOM 1921 C C . ALA A 1 250 ? 9.375 -7.465 -22.406 1 61.81 250 ALA A C 1
ATOM 1923 O O . ALA A 1 250 ? 10.039 -6.598 -21.828 1 61.81 250 ALA A O 1
ATOM 1924 N N . ASP A 1 251 ? 8.758 -8.406 -21.766 1 65 251 ASP A N 1
ATOM 1925 C CA . ASP A 1 251 ? 8.75 -8.492 -20.312 1 65 251 ASP A CA 1
ATOM 1926 C C . ASP A 1 251 ? 8.812 -9.945 -19.844 1 65 251 ASP A C 1
ATOM 1928 O O . ASP A 1 251 ? 7.859 -10.703 -20.031 1 65 251 ASP A O 1
ATOM 1932 N N . PRO A 1 252 ? 9.953 -10.25 -19.344 1 65.75 252 PRO A N 1
ATOM 1933 C CA . PRO A 1 252 ? 10.047 -11.648 -18.922 1 65.75 252 PRO A CA 1
ATOM 1934 C C . PRO A 1 252 ? 9.172 -11.953 -17.703 1 65.75 252 PRO A C 1
ATOM 1936 O O . PRO A 1 252 ? 9.102 -13.102 -17.266 1 65.75 252 PRO A O 1
ATOM 1939 N N . VAL A 1 253 ? 8.445 -11.039 -17.312 1 72.69 253 VAL A N 1
ATOM 1940 C CA . VAL A 1 253 ? 7.645 -11.234 -16.109 1 72.69 253 VAL A CA 1
ATOM 1941 C C . VAL A 1 253 ? 6.547 -12.266 -16.391 1 72.69 253 VAL A C 1
ATOM 1943 O O . VAL A 1 253 ? 5.863 -12.195 -17.406 1 72.69 253 VAL A O 1
ATOM 1946 N N . GLY A 1 254 ? 6.52 -13.305 -15.602 1 83.31 254 GLY A N 1
ATOM 1947 C CA . GLY A 1 254 ? 5.469 -14.305 -15.688 1 83.31 254 GLY A CA 1
ATOM 1948 C C . GLY A 1 254 ? 5.836 -15.477 -16.578 1 83.31 254 GLY A C 1
ATOM 1949 O O . GLY A 1 254 ? 5.074 -16.438 -16.688 1 83.31 254 GLY A O 1
ATOM 1950 N N . ALA A 1 255 ? 6.98 -15.422 -17.25 1 89.06 255 ALA A N 1
ATOM 1951 C CA . ALA A 1 255 ? 7.391 -16.5 -18.156 1 89.06 255 ALA A CA 1
ATOM 1952 C C . ALA A 1 255 ? 7.477 -17.828 -17.422 1 89.06 255 ALA A C 1
ATOM 1954 O O . ALA A 1 255 ? 7.098 -18.875 -17.969 1 89.06 255 ALA A O 1
ATOM 1955 N N . GLY A 1 256 ? 7.965 -17.781 -16.219 1 94.19 256 GLY A N 1
ATOM 1956 C CA . GLY A 1 256 ? 8.023 -18.984 -15.406 1 94.19 256 GLY A CA 1
ATOM 1957 C C . GLY A 1 256 ? 6.66 -19.562 -15.102 1 94.19 256 GLY A C 1
ATOM 1958 O O . GLY A 1 256 ? 6.473 -20.781 -15.141 1 94.19 256 GLY A O 1
ATOM 1959 N N . ASP A 1 257 ? 5.727 -18.719 -14.812 1 96.62 257 ASP A N 1
ATOM 1960 C CA . ASP A 1 257 ? 4.359 -19.156 -14.562 1 96.62 257 ASP A CA 1
ATOM 1961 C C . ASP A 1 257 ? 3.734 -19.75 -15.82 1 96.62 257 ASP A C 1
ATOM 1963 O O . ASP A 1 257 ? 2.994 -20.734 -15.742 1 96.62 257 ASP A O 1
ATOM 1967 N N . GLY A 1 258 ? 4.012 -19.047 -16.922 1 96.5 258 GLY A N 1
ATOM 1968 C CA . GLY A 1 258 ? 3.555 -19.594 -18.188 1 96.5 258 GLY A CA 1
ATOM 1969 C C . GLY A 1 258 ? 4.125 -20.969 -18.5 1 96.5 258 GLY A C 1
ATOM 1970 O O . GLY A 1 258 ? 3.404 -21.859 -18.938 1 96.5 258 GLY A O 1
ATOM 1971 N N . PHE A 1 259 ? 5.41 -21.141 -18.281 1 97.5 259 PHE A N 1
ATOM 1972 C CA . PHE A 1 259 ? 6.066 -22.422 -18.453 1 97.5 259 PHE A CA 1
ATOM 1973 C C . PHE A 1 259 ? 5.363 -23.5 -17.625 1 97.5 259 PHE A C 1
ATOM 1975 O O . PHE A 1 259 ? 5.039 -24.578 -18.141 1 97.5 259 PHE A O 1
ATOM 1982 N N . ALA A 1 260 ? 5.109 -23.203 -16.359 1 98.44 260 ALA A N 1
ATOM 1983 C CA . ALA A 1 260 ? 4.434 -24.141 -15.477 1 98.44 260 ALA A CA 1
ATOM 1984 C C . ALA A 1 260 ? 3.051 -24.5 -16.016 1 98.44 260 ALA A C 1
ATOM 1986 O O . ALA A 1 260 ? 2.666 -25.672 -16.016 1 98.44 260 ALA A O 1
ATOM 1987 N N . ALA A 1 261 ? 2.338 -23.5 -16.484 1 98.56 261 ALA A N 1
ATOM 1988 C CA . ALA A 1 261 ? 1.011 -23.75 -17.047 1 98.56 261 ALA A CA 1
ATOM 1989 C C . ALA A 1 261 ? 1.081 -24.703 -18.219 1 98.56 261 ALA A C 1
ATOM 1991 O O . ALA A 1 261 ? 0.268 -25.625 -18.344 1 98.56 261 ALA A O 1
ATOM 1992 N N . GLY A 1 262 ? 2.018 -24.469 -19.109 1 98.38 262 GLY A N 1
ATOM 1993 C CA . GLY A 1 262 ? 2.195 -25.344 -20.266 1 98.38 262 GLY A CA 1
ATOM 1994 C C . GLY A 1 262 ? 2.527 -26.766 -19.891 1 98.38 262 GLY A C 1
ATOM 1995 O O . GLY A 1 262 ? 1.897 -27.703 -20.375 1 98.38 262 GLY A O 1
ATOM 1996 N N . VAL A 1 263 ? 3.498 -26.922 -19.016 1 98.69 263 VAL A N 1
ATOM 1997 C CA . VAL A 1 263 ? 3.914 -28.25 -18.578 1 98.69 263 VAL A CA 1
ATOM 1998 C C . VAL A 1 263 ? 2.73 -28.984 -17.953 1 98.69 263 VAL A C 1
ATOM 2000 O O . VAL A 1 263 ? 2.439 -30.125 -18.297 1 98.69 263 VAL A O 1
ATOM 2003 N N . LEU A 1 264 ? 2.035 -28.344 -17.031 1 98.75 264 LEU A N 1
ATOM 2004 C CA . LEU A 1 264 ? 0.925 -28.953 -16.312 1 98.75 264 LEU A CA 1
ATOM 2005 C C . LEU A 1 264 ? -0.201 -29.328 -17.266 1 98.75 264 LEU A C 1
ATOM 2007 O O . LEU A 1 264 ? -0.845 -30.359 -17.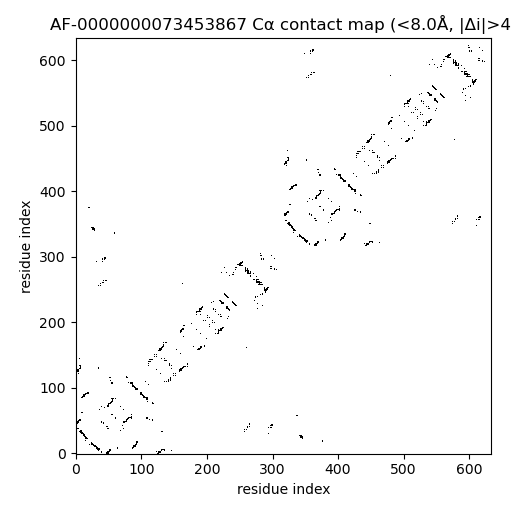094 1 98.75 264 LEU A O 1
ATOM 2011 N N . SER A 1 265 ? -0.432 -28.438 -18.234 1 98.56 265 SER A N 1
ATOM 2012 C CA . SER A 1 265 ? -1.477 -28.75 -19.203 1 98.56 265 SER A CA 1
ATOM 2013 C C . SER A 1 265 ? -1.162 -30.047 -19.953 1 98.56 265 SER A C 1
ATOM 2015 O O . SER A 1 265 ? -2.059 -30.844 -20.219 1 98.56 265 SER A O 1
ATOM 2017 N N . GLY A 1 266 ? 0.118 -30.219 -20.344 1 98.12 266 GLY A N 1
ATOM 2018 C CA . GLY A 1 266 ? 0.541 -31.453 -21 1 98.12 266 GLY A CA 1
ATOM 2019 C C . GLY A 1 266 ? 0.42 -32.656 -20.094 1 98.12 266 GLY A C 1
ATOM 2020 O O . GLY A 1 266 ? -0.022 -33.719 -20.547 1 98.12 266 GLY A O 1
ATOM 2021 N N . LEU A 1 267 ? 0.788 -32.5 -18.828 1 97 267 LEU A N 1
ATOM 2022 C CA . LEU A 1 267 ? 0.694 -33.594 -17.875 1 97 267 LEU A CA 1
ATOM 2023 C C . LEU A 1 267 ? -0.758 -34 -17.656 1 97 267 LEU A C 1
ATOM 2025 O O . LEU A 1 267 ? -1.062 -35.188 -17.594 1 97 267 LEU A O 1
ATOM 2029 N N . ILE A 1 268 ? -1.652 -33.062 -17.531 1 97.81 268 ILE A N 1
ATOM 2030 C CA . ILE A 1 268 ? -3.076 -33.312 -17.359 1 97.81 268 ILE A CA 1
ATOM 2031 C C . ILE A 1 268 ? -3.625 -34.062 -18.578 1 97.81 268 ILE A C 1
ATOM 2033 O O . ILE A 1 268 ? -4.477 -34.938 -18.453 1 97.81 268 ILE A O 1
ATOM 2037 N N . ASP A 1 269 ? -3.092 -33.688 -19.75 1 97.56 269 ASP A N 1
ATOM 2038 C CA . ASP A 1 269 ? -3.486 -34.344 -21 1 97.56 269 ASP A CA 1
ATOM 2039 C C . ASP A 1 269 ? -2.828 -35.719 -21.125 1 97.56 269 ASP A C 1
ATOM 2041 O O . ASP A 1 269 ? -3.102 -36.438 -22.078 1 97.56 269 ASP A O 1
ATOM 2045 N N . GLN A 1 270 ? -1.902 -36.031 -20.266 1 97.12 270 GLN A N 1
ATOM 2046 C CA . GLN A 1 270 ? -1.219 -37.312 -20.219 1 97.12 270 GLN A CA 1
ATOM 2047 C C . GLN A 1 270 ? -0.4 -37.562 -21.484 1 97.12 270 GLN A C 1
ATOM 2049 O O . GLN A 1 270 ? -0.399 -38.656 -22.031 1 97.12 270 GLN A O 1
ATOM 2054 N N . ILE A 1 271 ? 0.161 -36.531 -21.984 1 96.75 271 ILE A N 1
ATOM 2055 C CA . ILE A 1 271 ? 1.083 -36.656 -23.094 1 96.75 271 ILE A CA 1
ATOM 2056 C C . ILE A 1 271 ? 2.484 -36.969 -22.578 1 96.75 271 ILE A C 1
ATOM 2058 O O . ILE A 1 271 ? 2.756 -36.812 -21.391 1 96.75 271 ILE A O 1
ATOM 2062 N N . PRO A 1 272 ? 3.424 -37.469 -23.438 1 96.75 272 PRO A N 1
ATOM 2063 C CA . PRO A 1 272 ? 4.781 -37.781 -22.984 1 96.75 272 PRO A CA 1
ATOM 2064 C C . PRO A 1 272 ? 5.477 -36.562 -22.344 1 96.75 272 PRO A C 1
ATOM 2066 O O . PRO A 1 272 ? 5.25 -35.438 -22.75 1 96.75 272 PRO A O 1
ATOM 2069 N N . LEU A 1 273 ? 6.324 -36.844 -21.359 1 97.62 273 LEU A N 1
ATOM 2070 C CA . LEU A 1 273 ? 7.004 -35.812 -20.578 1 97.62 273 LEU A CA 1
ATOM 2071 C C . LEU A 1 273 ? 7.73 -34.844 -21.5 1 97.62 273 LEU A C 1
ATOM 2073 O O . LEU A 1 273 ? 7.66 -33.625 -21.297 1 97.62 273 LEU A O 1
ATOM 2077 N N . SER A 1 274 ? 8.391 -35.375 -22.516 1 97.19 274 SER A N 1
ATOM 2078 C CA . SER A 1 274 ? 9.125 -34.531 -23.453 1 97.19 274 SER A CA 1
ATOM 2079 C C . SER A 1 274 ? 8.211 -33.531 -24.141 1 97.19 274 SER A C 1
ATOM 2081 O O . SER A 1 274 ? 8.57 -32.375 -24.297 1 97.19 274 SER A O 1
ATOM 2083 N N . GLU A 1 275 ? 7.031 -34 -24.5 1 96.81 275 GLU A N 1
ATOM 2084 C CA . GLU A 1 275 ? 6.066 -33.125 -25.172 1 96.81 275 GLU A CA 1
ATOM 2085 C C . GLU A 1 275 ? 5.469 -32.094 -24.203 1 96.81 275 GLU A C 1
ATOM 2087 O O . GLU A 1 275 ? 5.184 -30.969 -24.594 1 96.81 275 GLU A O 1
ATOM 2092 N N . ALA A 1 276 ? 5.18 -32.531 -22.984 1 98 276 ALA A N 1
ATOM 2093 C CA . ALA A 1 276 ? 4.672 -31.609 -21.953 1 98 276 ALA A CA 1
ATOM 2094 C C . ALA A 1 276 ? 5.656 -30.484 -21.703 1 98 276 ALA A C 1
ATOM 2096 O O . ALA A 1 276 ? 5.262 -29.328 -21.578 1 98 276 ALA A O 1
ATOM 2097 N N . VAL A 1 277 ? 6.941 -30.812 -21.609 1 98.44 277 VAL A N 1
ATOM 2098 C CA . VAL A 1 277 ? 7.977 -29.812 -21.344 1 98.44 277 VAL A CA 1
ATOM 2099 C C . VAL A 1 277 ? 8.094 -28.875 -22.547 1 98.44 277 VAL A C 1
ATOM 2101 O O . VAL A 1 277 ? 8.266 -27.656 -22.375 1 98.44 277 VAL A O 1
ATOM 2104 N N . LYS A 1 278 ? 7.992 -29.438 -23.734 1 97.44 278 LYS A N 1
ATOM 2105 C CA . LYS A 1 278 ? 7.996 -28.609 -24.938 1 97.44 278 LYS A CA 1
ATOM 2106 C C . LYS A 1 278 ? 6.855 -27.594 -24.922 1 97.44 278 LYS A C 1
ATOM 2108 O O . LYS A 1 278 ? 7.039 -26.438 -25.297 1 97.44 278 LYS A O 1
ATOM 2113 N N . ARG A 1 279 ? 5.699 -28.062 -24.547 1 97.56 279 ARG A N 1
ATOM 2114 C CA . ARG A 1 279 ? 4.551 -27.172 -24.391 1 97.56 279 ARG A CA 1
ATOM 2115 C C . ARG A 1 279 ? 4.844 -26.062 -23.391 1 97.56 279 ARG A C 1
ATOM 2117 O O . ARG A 1 279 ? 4.449 -24.922 -23.578 1 97.56 279 ARG A O 1
ATOM 2124 N N . GLY A 1 280 ? 5.465 -26.406 -22.266 1 98.19 280 GLY A N 1
ATOM 2125 C CA . GLY A 1 280 ? 5.895 -25.406 -21.297 1 98.19 280 GLY A CA 1
ATOM 2126 C C . GLY A 1 280 ? 6.812 -24.359 -21.891 1 98.19 280 GLY A C 1
ATOM 2127 O O . GLY A 1 280 ? 6.629 -23.156 -21.641 1 98.19 280 GLY A O 1
ATOM 2128 N N . CYS A 1 281 ? 7.75 -24.781 -22.656 1 97.12 281 CYS A N 1
ATOM 2129 C CA . CYS A 1 281 ? 8.68 -23.875 -23.297 1 97.12 281 CYS A CA 1
ATOM 2130 C C . CYS A 1 281 ? 7.945 -22.922 -24.234 1 97.12 281 CYS A C 1
ATOM 2132 O O . CYS A 1 281 ? 8.266 -21.734 -24.297 1 97.12 281 CYS A O 1
ATOM 2134 N N . ALA A 1 282 ? 6.988 -23.438 -24.922 1 95.5 282 ALA A N 1
ATOM 2135 C CA . ALA A 1 282 ? 6.223 -22.625 -25.859 1 95.5 282 ALA A CA 1
ATOM 2136 C C . ALA A 1 282 ? 5.43 -21.547 -25.125 1 95.5 282 ALA A C 1
ATOM 2138 O O . ALA A 1 282 ? 5.488 -20.375 -25.5 1 95.5 282 ALA A O 1
ATOM 2139 N N . VAL A 1 283 ? 4.684 -21.953 -24.109 1 95.75 283 VAL A N 1
ATOM 2140 C CA . VAL A 1 283 ? 3.873 -20.984 -23.375 1 95.75 283 VAL A CA 1
ATOM 2141 C C . VAL A 1 283 ? 4.777 -19.953 -22.719 1 95.75 283 VAL A C 1
ATOM 2143 O O . VAL A 1 283 ? 4.48 -18.75 -22.75 1 95.75 283 VAL A O 1
ATOM 2146 N N . GLY A 1 284 ? 5.859 -20.406 -22.078 1 94.44 284 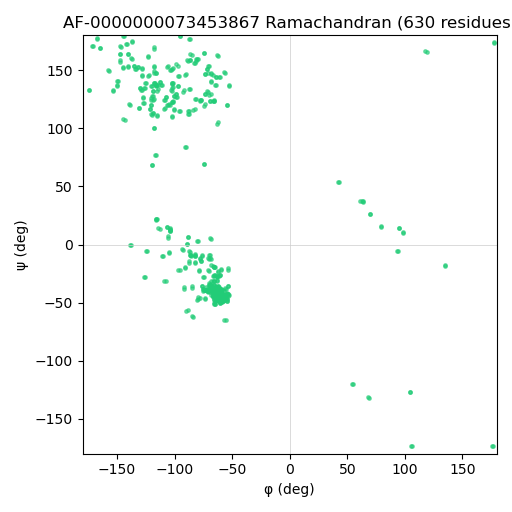GLY A N 1
ATOM 2147 C CA . GLY A 1 284 ? 6.809 -19.469 -21.5 1 94.44 284 GLY A CA 1
ATOM 2148 C C . GLY A 1 284 ? 7.305 -18.438 -22.484 1 94.44 284 GLY A C 1
ATOM 2149 O O . GLY A 1 284 ? 7.379 -17.25 -22.156 1 94.44 284 GLY A O 1
ATOM 2150 N N . ALA A 1 285 ? 7.613 -18.859 -23.641 1 92.06 285 ALA A N 1
ATOM 2151 C CA . ALA A 1 285 ? 8.109 -17.969 -24.688 1 92.06 285 ALA A CA 1
ATOM 2152 C C . ALA A 1 285 ? 7.039 -16.953 -25.094 1 92.06 285 ALA A C 1
ATOM 2154 O O . ALA A 1 285 ? 7.34 -15.773 -25.312 1 92.06 285 ALA A O 1
ATOM 2155 N N . MET A 1 286 ? 5.859 -17.391 -25.25 1 91.81 286 MET A N 1
ATOM 2156 C CA . MET A 1 286 ? 4.766 -16.516 -25.672 1 91.81 286 MET A CA 1
ATOM 2157 C C . MET A 1 286 ? 4.5 -15.445 -24.625 1 91.81 286 MET A C 1
ATOM 2159 O O . MET A 1 286 ? 4.23 -14.297 -24.953 1 91.81 286 MET A O 1
ATOM 2163 N N . VAL A 1 287 ? 4.559 -15.812 -23.312 1 91.19 287 VAL A N 1
ATOM 2164 C CA . VAL A 1 287 ? 4.359 -14.852 -22.234 1 91.19 287 VAL A CA 1
ATOM 2165 C C . VAL A 1 287 ? 5.5 -13.836 -22.234 1 91.19 287 VAL A C 1
ATOM 2167 O O . VAL A 1 287 ? 5.27 -12.641 -22.031 1 91.19 287 VAL A O 1
ATOM 2170 N N . ALA A 1 288 ? 6.691 -14.25 -22.453 1 88 288 ALA A N 1
ATOM 2171 C CA . ALA A 1 288 ? 7.867 -13.391 -22.422 1 88 288 ALA A CA 1
ATOM 2172 C C . ALA A 1 288 ? 7.816 -12.359 -23.547 1 88 288 ALA A C 1
ATOM 2174 O O . ALA A 1 288 ? 8.477 -11.32 -23.484 1 88 288 ALA A O 1
ATOM 2175 N N . ALA A 1 289 ? 7.023 -12.641 -24.531 1 83.75 289 ALA A N 1
ATOM 2176 C CA . ALA A 1 289 ? 6.973 -11.789 -25.719 1 83.75 289 ALA A CA 1
ATOM 2177 C C . ALA A 1 289 ? 5.996 -10.633 -25.531 1 83.75 289 ALA A C 1
ATOM 2179 O O . ALA A 1 289 ? 5.934 -9.727 -26.359 1 83.75 289 ALA A O 1
ATOM 2180 N N . VAL A 1 290 ? 5.23 -10.648 -24.484 1 79.44 290 VAL A N 1
ATOM 2181 C CA . VAL A 1 290 ? 4.16 -9.688 -24.281 1 79.44 290 VAL A CA 1
ATOM 2182 C C . VAL A 1 290 ? 4.371 -8.953 -22.969 1 79.44 290 VAL A C 1
ATOM 2184 O O . VAL A 1 290 ? 4.898 -9.523 -22 1 79.44 290 VAL A O 1
ATOM 2187 N N . ASN A 1 291 ? 3.982 -7.648 -22.938 1 73.88 291 ASN A N 1
ATOM 2188 C CA . ASN A 1 291 ? 4 -6.91 -21.672 1 73.88 291 ASN A CA 1
ATOM 2189 C C . ASN A 1 291 ? 2.85 -7.324 -20.766 1 73.88 291 ASN A C 1
ATOM 2191 O O . ASN A 1 291 ? 1.682 -7.211 -21.141 1 73.88 291 ASN A O 1
ATOM 2195 N N . GLY A 1 292 ? 3.254 -7.836 -19.609 1 75.69 292 GLY A N 1
ATOM 2196 C CA . GLY A 1 292 ? 2.246 -8.297 -18.656 1 75.69 292 GLY A CA 1
ATOM 2197 C C . GLY A 1 292 ? 2.352 -9.773 -18.344 1 75.69 292 GLY A C 1
ATOM 2198 O O . GLY A 1 292 ? 2.953 -10.531 -19.109 1 75.69 292 GLY A O 1
ATOM 2199 N N . ASP A 1 293 ? 1.669 -10.188 -17.266 1 77 293 ASP A N 1
ATOM 2200 C CA . ASP A 1 293 ? 1.717 -11.578 -16.828 1 77 293 ASP A CA 1
ATOM 2201 C C . ASP A 1 293 ? 0.627 -12.406 -17.516 1 77 293 ASP A C 1
ATOM 2203 O O . ASP A 1 293 ? 0.913 -13.203 -18.406 1 77 293 ASP A O 1
ATOM 2207 N N . ILE A 1 294 ? -0.578 -12.023 -17.391 1 81.88 294 ILE A N 1
ATOM 2208 C CA . ILE A 1 294 ? -1.705 -12.844 -17.812 1 81.88 294 ILE A CA 1
ATOM 2209 C C . ILE A 1 294 ? -2.061 -12.508 -19.266 1 81.88 294 ILE A C 1
ATOM 2211 O O . ILE A 1 294 ? -2.643 -13.328 -19.969 1 81.88 294 ILE A O 1
ATOM 2215 N N . GLU A 1 295 ? -1.643 -11.367 -19.734 1 82.5 295 GLU A N 1
ATOM 2216 C CA . GLU A 1 295 ? -1.986 -10.898 -21.078 1 82.5 295 GLU A CA 1
ATOM 2217 C C . GLU A 1 295 ? -1.272 -11.719 -22.141 1 82.5 295 GLU A C 1
ATOM 2219 O O . GLU A 1 295 ? -1.761 -11.844 -23.266 1 82.5 295 GLU A O 1
ATOM 2224 N N . GLY A 1 296 ? -0.196 -12.344 -21.828 1 83.75 296 GLY A N 1
ATOM 2225 C CA . GLY A 1 296 ? 0.57 -13.117 -22.781 1 83.75 296 GLY A CA 1
ATOM 2226 C C . GLY A 1 296 ? 0.177 -14.586 -22.812 1 83.75 296 GLY A C 1
ATOM 2227 O O . GLY A 1 296 ? 0.651 -15.344 -23.672 1 83.75 296 GLY A O 1
ATOM 2228 N N . LEU A 1 297 ? -0.688 -14.992 -21.969 1 92.38 297 LEU A N 1
ATOM 2229 C CA . LEU A 1 297 ? -1.089 -16.391 -21.891 1 92.38 297 LEU A CA 1
ATOM 2230 C C . LEU A 1 297 ? -1.984 -16.781 -23.062 1 92.38 297 LEU A C 1
ATOM 2232 O O . LEU A 1 297 ? -2.988 -16.109 -23.328 1 92.38 297 LEU A O 1
ATOM 2236 N N . PRO A 1 298 ? -1.663 -17.859 -23.734 1 92.94 298 PRO A N 1
ATOM 2237 C CA . PRO A 1 298 ? -2.424 -18.266 -24.922 1 92.94 298 PRO A CA 1
ATOM 2238 C C . PRO A 1 298 ? -3.615 -19.156 -24.594 1 92.94 298 PRO A C 1
ATOM 2240 O O . PRO A 1 298 ? -3.643 -19.781 -23.531 1 92.94 298 PRO A O 1
ATOM 2243 N N . ASP A 1 299 ? -4.531 -19.125 -25.562 1 95 299 ASP A N 1
ATOM 2244 C CA . ASP A 1 299 ? -5.488 -20.234 -25.578 1 95 299 ASP A CA 1
ATOM 2245 C C . ASP A 1 299 ? -4.949 -21.422 -26.375 1 95 299 ASP A C 1
ATOM 2247 O O . ASP A 1 299 ? -3.84 -21.359 -26.906 1 95 299 ASP A O 1
ATOM 2251 N N . ARG A 1 300 ? -5.672 -22.469 -26.406 1 95.38 300 ARG A N 1
ATOM 2252 C CA . ARG A 1 300 ? -5.227 -23.719 -27.031 1 95.38 300 ARG A CA 1
ATOM 2253 C C . ARG A 1 300 ? -4.902 -23.5 -28.5 1 95.38 300 ARG A C 1
ATOM 2255 O O . ARG A 1 300 ? -3.848 -23.938 -28.969 1 95.38 300 ARG A O 1
ATOM 2262 N N . GLU A 1 301 ? -5.777 -22.812 -29.188 1 94.56 301 GLU A N 1
ATOM 2263 C CA . GLU A 1 301 ? -5.602 -22.625 -30.625 1 94.56 301 GLU A CA 1
ATOM 2264 C C . GLU A 1 301 ? -4.328 -21.828 -30.922 1 94.56 301 GLU A C 1
ATOM 2266 O O . GLU A 1 301 ? -3.535 -22.234 -31.781 1 94.56 301 GLU A O 1
ATOM 2271 N N . SER A 1 302 ? -4.117 -20.75 -30.25 1 93.81 302 SER A N 1
ATOM 2272 C CA . SER A 1 302 ? -2.939 -19.922 -30.469 1 93.81 302 SER A CA 1
ATOM 2273 C C . SER A 1 302 ? -1.662 -20.656 -30.078 1 93.81 302 SER A C 1
ATOM 2275 O O . SER A 1 302 ? -0.626 -20.5 -30.734 1 93.81 302 SER A O 1
ATOM 2277 N N . LEU A 1 303 ? -1.731 -21.469 -29.062 1 95.06 303 LEU A N 1
ATOM 2278 C CA . LEU A 1 303 ? -0.564 -22.219 -28.625 1 95.06 303 LEU A CA 1
ATOM 2279 C C . LEU A 1 303 ? -0.128 -23.219 -29.688 1 95.06 303 LEU A C 1
ATOM 2281 O O . LEU A 1 303 ? 1.043 -23.25 -30.062 1 95.06 303 LEU A O 1
ATOM 2285 N N . PHE A 1 304 ? -0.985 -23.969 -30.141 1 94.44 304 PHE A N 1
ATOM 2286 C CA . PHE A 1 304 ? -0.628 -25.031 -31.094 1 94.44 304 PHE A CA 1
ATOM 2287 C C . PHE A 1 304 ? -0.221 -24.438 -32.438 1 94.44 304 PHE A C 1
ATOM 2289 O O . PHE A 1 304 ? 0.646 -24.984 -33.125 1 94.44 304 PHE A O 1
ATOM 2296 N N . ALA A 1 305 ? -0.854 -23.312 -32.812 1 92.44 305 ALA A N 1
ATOM 2297 C CA . ALA A 1 305 ? -0.412 -22.609 -34 1 92.44 305 ALA A CA 1
ATOM 2298 C C . ALA A 1 305 ? 1.031 -22.141 -33.875 1 92.44 305 ALA A C 1
ATOM 2300 O O . ALA A 1 305 ? 1.818 -22.234 -34.812 1 92.44 305 ALA A O 1
ATOM 2301 N N . PHE A 1 306 ? 1.31 -21.625 -32.781 1 91.5 306 PHE A N 1
ATOM 2302 C CA . PHE A 1 306 ? 2.656 -21.141 -32.5 1 91.5 306 PHE A CA 1
ATOM 2303 C C . PHE A 1 306 ? 3.662 -22.297 -32.531 1 91.5 306 PHE A C 1
ATOM 2305 O O . PHE A 1 306 ? 4.738 -22.156 -33.125 1 91.5 306 PHE A O 1
ATOM 2312 N N . MET A 1 307 ? 3.375 -23.406 -31.922 1 93.06 307 MET A N 1
ATOM 2313 C CA . MET A 1 307 ? 4.266 -24.562 -31.875 1 93.06 307 MET A CA 1
ATOM 2314 C C . MET A 1 307 ? 4.492 -25.156 -33.25 1 93.06 307 MET A C 1
ATOM 2316 O O . MET A 1 307 ? 5.609 -25.547 -33.594 1 93.06 307 MET A O 1
ATOM 2320 N N . GLU A 1 308 ? 3.477 -25.188 -34 1 89 308 GLU A N 1
ATOM 2321 C CA . GLU A 1 308 ? 3.568 -25.703 -35.375 1 89 308 GLU A CA 1
ATOM 2322 C C . GLU A 1 308 ? 4.434 -24.812 -36.25 1 89 308 GLU A C 1
ATOM 2324 O O . GLU A 1 308 ? 5.227 -25.297 -37.062 1 89 308 GLU A O 1
ATOM 2329 N N . GLN A 1 309 ? 4.242 -23.594 -36.156 1 83.38 309 GLN A N 1
ATOM 2330 C CA . GLN A 1 309 ? 5.016 -22.641 -36.938 1 83.38 309 GLN A CA 1
ATOM 2331 C C . GLN A 1 309 ? 6.504 -22.719 -36.594 1 83.38 309 GLN A C 1
ATOM 2333 O O . GLN A 1 309 ? 7.352 -22.625 -37.5 1 83.38 309 GLN A O 1
ATOM 2338 N N . SER A 1 310 ? 6.762 -22.906 -35.469 1 80.12 310 SER A N 1
ATOM 2339 C CA . SER A 1 310 ? 8.156 -22.984 -35.031 1 80.12 310 SER A CA 1
ATOM 2340 C C . SER A 1 310 ? 8.812 -24.281 -35.5 1 80.12 310 SER A C 1
ATOM 2342 O O . SER A 1 310 ? 10.008 -24.297 -35.812 1 80.12 310 SER A O 1
ATOM 2344 N N . ASP A 1 311 ? 8.078 -25.281 -35.469 1 76.12 311 ASP A N 1
ATOM 2345 C CA . ASP A 1 311 ? 8.586 -26.562 -35.969 1 76.12 311 ASP A CA 1
ATOM 2346 C C . ASP A 1 311 ? 8.906 -26.484 -37.469 1 76.12 311 ASP A C 1
ATOM 2348 O O . ASP A 1 311 ? 9.883 -27.078 -37.906 1 76.12 311 ASP A O 1
ATOM 2352 N N . GLU A 1 312 ? 8.086 -25.781 -38.125 1 71.69 312 GLU A N 1
ATOM 2353 C CA . GLU A 1 312 ? 8.305 -25.625 -39.562 1 71.69 312 GLU A CA 1
ATOM 2354 C C . GLU A 1 312 ? 9.531 -24.766 -39.844 1 71.69 312 GLU A C 1
ATOM 2356 O O . GLU A 1 312 ? 10.281 -25.031 -40.781 1 71.69 312 GLU A O 1
ATOM 2361 N N . GLU A 1 313 ? 9.695 -23.828 -39.125 1 67.56 313 GLU A N 1
ATOM 2362 C CA . GLU A 1 313 ? 10.859 -22.953 -39.281 1 67.56 313 GLU A CA 1
ATOM 2363 C C . GLU A 1 313 ? 12.148 -23.688 -38.938 1 67.56 313 GLU A C 1
ATOM 2365 O O . GLU A 1 313 ? 13.188 -23.453 -39.562 1 67.56 313 GLU A O 1
ATOM 2370 N N . ASP A 1 314 ? 12 -24.594 -38.031 1 59.84 314 ASP A N 1
ATOM 2371 C CA . ASP A 1 314 ? 13.164 -25.391 -37.656 1 59.84 314 ASP A CA 1
ATOM 2372 C C . ASP A 1 314 ? 13.508 -26.422 -38.719 1 59.84 314 ASP A C 1
ATOM 2374 O O . ASP A 1 314 ? 14.641 -26.891 -38.812 1 59.84 314 ASP A O 1
ATOM 2378 N N . VAL A 1 315 ? 12.477 -26.797 -39.406 1 60.59 315 VAL A N 1
ATOM 2379 C CA . VAL A 1 315 ? 12.703 -27.734 -40.5 1 60.59 315 VAL A CA 1
ATOM 2380 C C . VAL A 1 315 ? 13.312 -27 -41.688 1 60.59 315 VAL A C 1
ATOM 2382 O O . VAL A 1 315 ? 14.086 -27.578 -42.469 1 60.59 315 VAL A O 1
ATOM 2385 N N . SER A 1 316 ? 12.852 -25.828 -41.812 1 51.09 316 SER A N 1
ATOM 2386 C CA . SER A 1 316 ? 13.344 -25.094 -42.969 1 51.09 316 SER A CA 1
ATOM 2387 C C . SER A 1 316 ? 14.75 -24.562 -42.75 1 51.09 316 SER A C 1
ATOM 2389 O O . SER A 1 316 ? 15.398 -24.078 -43.656 1 51.09 316 SER A O 1
ATOM 2391 N N . ARG A 1 317 ? 15.219 -24.547 -41.562 1 46.22 317 ARG A N 1
ATOM 2392 C CA . ARG A 1 317 ? 16.594 -24.109 -41.344 1 46.22 317 ARG A CA 1
ATOM 2393 C C . ARG A 1 317 ? 17.562 -25.281 -41.469 1 46.22 317 ARG A C 1
ATOM 2395 O O . ARG A 1 317 ? 17.25 -26.406 -41.094 1 46.22 317 ARG A O 1
ATOM 2402 N N . MET B 1 1 ? 12.398 29.828 13.242 1 92.56 1 MET B N 1
ATOM 2403 C CA . MET B 1 1 ? 11.234 29.141 12.688 1 92.56 1 MET B CA 1
ATOM 2404 C C . MET B 1 1 ? 9.945 29.656 13.312 1 92.56 1 MET B C 1
ATOM 2406 O O . MET B 1 1 ? 9.875 29.859 14.523 1 92.56 1 MET B O 1
ATOM 2410 N N . ASP B 1 2 ? 9.039 30.031 12.5 1 97.81 2 ASP B N 1
ATOM 2411 C CA . ASP B 1 2 ? 7.797 30.594 13.016 1 97.81 2 ASP B CA 1
ATOM 2412 C C . ASP B 1 2 ? 6.895 29.5 13.586 1 97.81 2 ASP B C 1
ATOM 2414 O O . ASP B 1 2 ? 6.219 29.703 14.594 1 97.81 2 ASP B O 1
ATOM 2418 N N . VAL B 1 3 ? 6.879 28.375 12.922 1 98.69 3 VAL B N 1
ATOM 2419 C CA . VAL B 1 3 ? 5.945 27.312 13.289 1 98.69 3 VAL B CA 1
ATOM 2420 C C . VAL B 1 3 ? 6.555 25.953 12.969 1 98.69 3 VAL B C 1
ATOM 2422 O O . VAL B 1 3 ? 7.223 25.781 11.945 1 98.69 3 VAL B O 1
ATOM 2425 N N . ILE B 1 4 ? 6.367 24.969 13.805 1 98.75 4 ILE B N 1
ATOM 2426 C CA . ILE B 1 4 ? 6.727 23.578 13.523 1 98.75 4 ILE B CA 1
ATOM 2427 C C . ILE B 1 4 ? 5.527 22.672 13.797 1 98.75 4 ILE B C 1
ATOM 2429 O O . ILE B 1 4 ? 4.633 23.031 14.562 1 98.75 4 ILE B O 1
ATOM 2433 N N . SER B 1 5 ? 5.441 21.625 13.148 1 98.81 5 SER B N 1
ATOM 2434 C CA . SER B 1 5 ? 4.406 20.625 13.352 1 98.81 5 SER B CA 1
ATOM 2435 C C . SER B 1 5 ? 4.977 19.203 13.234 1 98.81 5 SER B C 1
ATOM 2437 O O . SER B 1 5 ? 6.117 19.031 12.805 1 98.81 5 SER B O 1
ATOM 2439 N N . ILE B 1 6 ? 4.188 18.219 13.742 1 98.62 6 ILE B N 1
ATOM 2440 C CA . ILE B 1 6 ? 4.539 16.812 13.766 1 98.62 6 ILE B CA 1
ATOM 2441 C C . ILE B 1 6 ? 3.416 15.992 13.125 1 98.62 6 ILE B C 1
ATOM 2443 O O . ILE B 1 6 ? 2.283 15.992 13.609 1 98.62 6 ILE B O 1
ATOM 2447 N N . GLY B 1 7 ? 3.805 15.266 12.078 1 98.19 7 GLY B N 1
ATOM 2448 C CA . GLY B 1 7 ? 2.701 14.484 11.547 1 98.19 7 GLY B CA 1
ATOM 2449 C C . GLY B 1 7 ? 3.078 13.688 10.312 1 98.19 7 GLY B C 1
ATOM 2450 O O . GLY B 1 7 ? 4.188 13.82 9.797 1 98.19 7 GLY B O 1
ATOM 2451 N N . GLU B 1 8 ? 2.146 12.859 9.852 1 98.19 8 GLU B N 1
ATOM 2452 C CA . GLU B 1 8 ? 2.33 11.938 8.734 1 98.19 8 GLU B CA 1
ATOM 2453 C C . GLU B 1 8 ? 1.888 12.57 7.418 1 98.19 8 GLU B C 1
ATOM 2455 O O . GLU B 1 8 ? 0.832 13.203 7.352 1 98.19 8 GLU B O 1
ATOM 2460 N N . THR B 1 9 ? 2.717 12.477 6.41 1 98.19 9 THR B N 1
ATOM 2461 C CA . THR B 1 9 ? 2.344 12.703 5.02 1 98.19 9 THR B CA 1
ATOM 2462 C C . THR B 1 9 ? 2.467 11.414 4.211 1 98.19 9 THR B C 1
ATOM 2464 O O . THR B 1 9 ? 3.426 10.656 4.379 1 98.19 9 THR B O 1
ATOM 2467 N N . MET B 1 10 ? 1.505 11.18 3.389 1 98 10 MET B N 1
ATOM 2468 C CA . MET B 1 10 ? 1.442 9.922 2.646 1 98 10 MET B CA 1
ATOM 2469 C C . MET B 1 10 ? 1.392 10.18 1.145 1 98 10 MET B C 1
ATOM 2471 O O . MET B 1 10 ? 1.165 11.312 0.711 1 98 10 MET B O 1
ATOM 2475 N N . ALA B 1 11 ? 1.724 9.117 0.353 1 97.5 11 ALA B N 1
ATOM 2476 C CA . ALA B 1 11 ? 1.421 9.141 -1.075 1 97.5 11 ALA B CA 1
ATOM 2477 C C . ALA B 1 11 ? -0.056 8.852 -1.327 1 97.5 11 ALA B C 1
ATOM 2479 O O . ALA B 1 11 ? -0.594 7.855 -0.831 1 97.5 11 ALA B O 1
ATOM 2480 N N . LEU B 1 12 ? -0.678 9.734 -1.998 1 96.38 12 LEU B N 1
ATOM 2481 C CA . LEU B 1 12 ? -2.1 9.617 -2.305 1 96.38 12 LEU B CA 1
ATOM 2482 C C . LEU B 1 12 ? -2.311 9.219 -3.76 1 96.38 12 LEU B C 1
ATOM 2484 O O . LEU B 1 12 ? -1.874 9.922 -4.672 1 96.38 12 LEU B O 1
ATOM 2488 N N . PHE B 1 13 ? -2.979 8.078 -3.961 1 96.31 13 PHE B N 1
ATOM 2489 C CA . PHE B 1 13 ? -3.348 7.621 -5.297 1 96.31 13 PHE B CA 1
ATOM 2490 C C . PHE B 1 13 ? -4.82 7.898 -5.574 1 96.31 13 PHE B C 1
ATOM 2492 O O . PHE B 1 13 ? -5.695 7.422 -4.852 1 96.31 13 PHE B O 1
ATOM 2499 N N . THR B 1 14 ? -5.043 8.641 -6.652 1 93.25 14 THR B N 1
ATOM 2500 C CA . THR B 1 14 ? -6.398 8.977 -7.062 1 93.25 14 THR B CA 1
ATOM 2501 C C . THR B 1 14 ? -6.691 8.438 -8.461 1 93.25 14 THR B C 1
ATOM 2503 O O . THR B 1 14 ? -5.93 8.688 -9.398 1 93.25 14 THR B O 1
ATOM 2506 N N . PRO B 1 15 ? -7.77 7.715 -8.602 1 92.81 15 PRO B N 1
ATOM 2507 C CA . PRO B 1 15 ? -8.125 7.246 -9.938 1 92.81 15 PRO B CA 1
ATOM 2508 C C . PRO B 1 15 ? -8.617 8.375 -10.852 1 92.81 15 PRO B C 1
ATOM 2510 O O . PRO B 1 15 ? -9.156 9.375 -10.359 1 92.81 15 PRO B O 1
ATOM 2513 N N . ASN B 1 16 ? -8.445 8.172 -12.125 1 88.5 16 ASN B N 1
ATOM 2514 C CA . ASN B 1 16 ? -8.992 9.109 -13.109 1 88.5 16 ASN B CA 1
ATOM 2515 C C . ASN B 1 16 ? -10.484 8.891 -13.32 1 88.5 16 ASN B C 1
ATOM 2517 O O . ASN B 1 16 ? -11.203 9.812 -13.727 1 88.5 16 ASN B O 1
ATOM 2521 N N . GLU B 1 17 ? -10.883 7.691 -12.977 1 86.19 17 GLU B N 1
ATOM 2522 C CA . GLU B 1 17 ? -12.273 7.301 -13.188 1 86.19 17 GLU B CA 1
ATOM 2523 C C . GLU B 1 17 ? -13.094 7.484 -11.914 1 86.19 17 GLU B C 1
ATOM 2525 O O . GLU B 1 17 ? -12.594 7.27 -10.805 1 86.19 17 GLU B O 1
ATOM 2530 N N . ASP B 1 18 ? -14.336 7.863 -12.078 1 84.5 18 ASP B N 1
ATOM 2531 C CA . ASP B 1 18 ? -15.266 7.848 -10.961 1 84.5 18 ASP B CA 1
ATOM 2532 C C . ASP B 1 18 ? -15.836 6.449 -10.734 1 84.5 18 ASP B C 1
ATOM 2534 O O . ASP B 1 18 ? -15.836 5.617 -11.648 1 84.5 18 ASP B O 1
ATOM 2538 N N . GLY B 1 19 ? -16.312 6.227 -9.531 1 87.38 19 GLY B N 1
ATOM 2539 C CA . GLY B 1 19 ? -16.891 4.934 -9.211 1 87.38 19 GLY B CA 1
ATOM 2540 C C . GLY B 1 19 ? -16.016 4.082 -8.32 1 87.38 19 GLY B C 1
ATOM 2541 O O . GLY B 1 19 ? -14.977 4.551 -7.836 1 87.38 19 GLY B O 1
ATOM 2542 N N . PRO B 1 20 ? -16.469 2.838 -8.125 1 90.56 20 PRO B N 1
ATOM 2543 C CA . PRO B 1 20 ? -15.695 1.938 -7.262 1 90.56 20 PRO B CA 1
ATOM 2544 C C . PRO B 1 20 ? -14.281 1.684 -7.785 1 90.56 20 PRO B C 1
ATOM 2546 O O . PRO B 1 20 ? -14.078 1.556 -8.992 1 90.56 20 PRO B O 1
ATOM 2549 N N . LEU B 1 21 ? -13.312 1.558 -6.887 1 92 21 LEU B N 1
ATOM 2550 C CA . LEU B 1 21 ? -11.906 1.396 -7.242 1 92 21 LEU B CA 1
ATOM 2551 C C . LEU B 1 21 ? -11.68 0.097 -8.008 1 92 21 LEU B C 1
ATOM 2553 O O . LEU B 1 21 ? -10.758 0.002 -8.82 1 92 21 LEU B O 1
ATOM 2557 N N . ARG B 1 22 ? -12.523 -0.891 -7.777 1 92.56 22 ARG B N 1
ATOM 2558 C CA . ARG B 1 22 ? -12.352 -2.188 -8.422 1 92.56 22 ARG B CA 1
ATOM 2559 C C . ARG B 1 22 ? -12.391 -2.055 -9.938 1 92.56 22 ARG B C 1
ATOM 2561 O O . ARG B 1 22 ? -11.891 -2.92 -10.664 1 92.56 22 ARG B O 1
ATOM 2568 N N . TYR B 1 23 ? -12.984 -0.993 -10.43 1 91.12 23 TYR B N 1
ATOM 2569 C CA . TYR B 1 23 ? -13.125 -0.811 -11.875 1 91.12 23 TYR B CA 1
ATOM 2570 C C . TYR B 1 23 ? -12.148 0.232 -12.391 1 91.12 23 TYR B C 1
ATOM 2572 O O . TYR B 1 23 ? -12.062 0.466 -13.602 1 91.12 23 TYR B O 1
ATOM 2580 N N . ALA B 1 24 ? -11.406 0.927 -11.492 1 92.06 24 ALA B N 1
ATOM 2581 C CA . ALA B 1 24 ? -10.43 1.93 -11.898 1 92.06 24 ALA B CA 1
ATOM 2582 C C . ALA B 1 24 ? -9.188 1.273 -12.5 1 92.06 24 ALA B C 1
ATOM 2584 O O . ALA B 1 24 ? -8.773 0.198 -12.055 1 92.06 24 ALA B O 1
ATOM 2585 N N . ARG B 1 25 ? -8.578 1.956 -13.492 1 92.88 25 ARG B N 1
ATOM 2586 C CA . ARG B 1 25 ? -7.422 1.374 -14.156 1 92.88 25 ARG B CA 1
ATOM 2587 C C . ARG B 1 25 ? -6.238 2.336 -14.133 1 92.88 25 ARG B C 1
ATOM 2589 O O . ARG B 1 25 ? -5.082 1.906 -14.164 1 92.88 25 ARG B O 1
ATOM 2596 N N . ASN B 1 26 ? -6.555 3.564 -14.086 1 94.5 26 ASN B N 1
ATOM 2597 C CA . ASN B 1 26 ? -5.523 4.594 -14.141 1 94.5 26 ASN B CA 1
ATOM 2598 C C . ASN B 1 26 ? -5.543 5.465 -12.883 1 94.5 26 ASN B C 1
ATOM 2600 O O . ASN B 1 26 ? -6.609 5.855 -12.406 1 94.5 26 ASN B O 1
ATOM 2604 N N . TYR B 1 27 ? -4.348 5.727 -12.383 1 95.5 27 TYR B N 1
ATOM 2605 C CA . TYR B 1 27 ? -4.227 6.504 -11.148 1 95.5 27 TYR B CA 1
ATOM 2606 C C . TYR B 1 27 ? -3.189 7.609 -11.305 1 95.5 27 TYR B C 1
ATOM 2608 O O . TYR B 1 27 ? -2.25 7.484 -12.094 1 95.5 27 TYR B O 1
ATOM 2616 N N . GLN B 1 28 ? -3.395 8.633 -10.547 1 94.69 28 GLN B N 1
ATOM 2617 C CA . GLN B 1 28 ? -2.391 9.672 -10.336 1 94.69 28 GLN B CA 1
ATOM 2618 C C . GLN B 1 28 ? -1.94 9.719 -8.875 1 94.69 28 GLN B C 1
ATOM 2620 O O . GLN B 1 28 ? -2.732 9.461 -7.969 1 94.69 28 GLN B O 1
ATOM 2625 N N . VAL B 1 29 ? -0.642 10.078 -8.688 1 94.88 29 VAL B N 1
ATOM 2626 C CA . VAL B 1 29 ? -0.124 10.117 -7.328 1 94.88 29 VAL B CA 1
ATOM 2627 C C . VAL B 1 29 ? 0.155 11.562 -6.922 1 94.88 29 VAL B C 1
ATOM 2629 O O . VAL B 1 29 ? 0.606 12.367 -7.738 1 94.88 29 VAL B O 1
ATOM 2632 N N . ARG B 1 30 ? -0.208 11.891 -5.719 1 93.81 30 ARG B N 1
ATOM 2633 C CA . ARG B 1 30 ? 0.108 13.141 -5.035 1 93.81 30 ARG B CA 1
ATOM 2634 C C . ARG B 1 30 ? 0.504 12.891 -3.584 1 93.81 30 ARG B C 1
ATOM 2636 O O . ARG B 1 30 ? 0.61 11.742 -3.154 1 93.81 30 ARG B O 1
ATOM 2643 N N . ILE B 1 31 ? 0.903 13.945 -2.932 1 95.44 31 ILE B N 1
ATOM 2644 C CA . ILE B 1 31 ? 1.178 13.805 -1.506 1 95.44 31 ILE B CA 1
ATOM 2645 C C . ILE B 1 31 ? 0.038 14.422 -0.699 1 95.44 31 ILE B C 1
ATOM 2647 O O . ILE B 1 31 ? -0.631 15.352 -1.164 1 95.44 31 ILE B O 1
ATOM 2651 N N . ALA B 1 32 ? -0.189 13.906 0.434 1 94.19 32 ALA B N 1
ATOM 2652 C CA . ALA B 1 32 ? -1.253 14.43 1.285 1 94.19 32 ALA B CA 1
ATOM 2653 C C . ALA B 1 32 ? -0.924 14.227 2.762 1 94.19 32 ALA B C 1
ATOM 2655 O O . ALA B 1 32 ? -0.476 13.156 3.162 1 94.19 32 ALA B O 1
ATOM 2656 N N . GLY B 1 33 ? -1.153 15.172 3.566 1 96.12 33 GLY B N 1
ATOM 2657 C CA . GLY B 1 33 ? -0.982 15.203 5.012 1 96.12 33 GLY B CA 1
ATOM 2658 C C . GLY B 1 33 ? -1.487 16.484 5.641 1 96.12 33 GLY B C 1
ATOM 2659 O O . GLY B 1 33 ? -1.162 17.578 5.18 1 96.12 33 GLY B O 1
ATOM 2660 N N . ALA B 1 34 ? -2.225 16.328 6.684 1 96.62 34 ALA B N 1
ATOM 2661 C CA . ALA B 1 34 ? -2.861 17.5 7.297 1 96.62 34 ALA B CA 1
ATOM 2662 C C . ALA B 1 34 ? -1.82 18.5 7.762 1 96.62 34 ALA B C 1
ATOM 2664 O O . ALA B 1 34 ? -1.908 19.688 7.43 1 96.62 34 ALA B O 1
ATOM 2665 N N . GLU B 1 35 ? -0.834 18.062 8.508 1 98.12 35 GLU B N 1
ATOM 2666 C CA . GLU B 1 35 ? 0.173 18.969 9.062 1 98.12 35 GLU B CA 1
ATOM 2667 C C . GLU B 1 35 ? 1.002 19.609 7.953 1 98.12 35 GLU B C 1
ATOM 2669 O O . GLU B 1 35 ? 1.229 20.828 7.969 1 98.12 35 GLU B O 1
ATOM 2674 N N . THR B 1 36 ? 1.399 18.797 6.984 1 97.94 36 THR B N 1
ATOM 2675 C CA . THR B 1 36 ? 2.217 19.359 5.918 1 97.94 36 THR B CA 1
ATOM 2676 C C . THR B 1 36 ? 1.386 20.297 5.035 1 97.94 36 THR B C 1
ATOM 2678 O O . THR B 1 36 ? 1.897 21.281 4.516 1 97.94 36 THR B O 1
ATOM 2681 N N . ASN B 1 37 ? 0.128 20 4.812 1 97.19 37 ASN B N 1
ATOM 2682 C CA . ASN B 1 37 ? -0.73 20.938 4.102 1 97.19 37 ASN B CA 1
ATOM 2683 C C . ASN B 1 37 ? -0.725 22.312 4.762 1 97.19 37 ASN B C 1
ATOM 2685 O O . ASN B 1 37 ? -0.572 23.328 4.086 1 97.19 37 ASN B O 1
ATOM 2689 N N . THR B 1 38 ? -0.88 22.297 6.055 1 98.44 38 THR B N 1
ATOM 2690 C CA . THR B 1 38 ? -0.882 23.531 6.816 1 98.44 38 THR B CA 1
ATOM 2691 C C . THR B 1 38 ? 0.476 24.219 6.73 1 98.44 38 THR B C 1
ATOM 2693 O O . THR B 1 38 ? 0.553 25.422 6.469 1 98.44 38 THR B O 1
ATOM 2696 N N . LEU B 1 39 ? 1.551 23.469 6.898 1 98.69 39 LEU B N 1
ATOM 2697 C CA . LEU B 1 39 ? 2.898 24.031 6.879 1 98.69 39 LEU B CA 1
ATOM 2698 C C . LEU B 1 39 ? 3.229 24.609 5.508 1 98.69 39 LEU B C 1
ATOM 2700 O O . LEU B 1 39 ? 3.855 25.672 5.406 1 98.69 39 LEU B O 1
ATOM 2704 N N . ILE B 1 40 ? 2.857 23.906 4.48 1 98.25 40 ILE B N 1
ATOM 2705 C CA . ILE B 1 40 ? 3.088 24.391 3.121 1 98.25 40 ILE B CA 1
ATOM 2706 C C . ILE B 1 40 ? 2.303 25.672 2.887 1 98.25 40 ILE B C 1
ATOM 2708 O O . ILE B 1 40 ? 2.822 26.641 2.305 1 98.25 40 ILE B O 1
ATOM 2712 N N . GLY B 1 41 ? 1.049 25.688 3.34 1 98.06 41 GLY B N 1
ATOM 2713 C CA . GLY B 1 41 ? 0.278 26.922 3.268 1 98.06 41 GLY B CA 1
ATOM 2714 C C . GLY B 1 41 ? 0.959 28.094 3.951 1 98.06 41 GLY B C 1
ATOM 2715 O O . GLY B 1 41 ? 0.999 29.188 3.406 1 98.06 41 GLY B O 1
ATOM 2716 N N . LEU B 1 42 ? 1.502 27.844 5.094 1 98.62 42 LEU B N 1
ATOM 2717 C CA . LEU B 1 42 ? 2.199 28.875 5.848 1 98.62 42 LEU B CA 1
ATOM 2718 C C . LEU B 1 42 ? 3.459 29.328 5.113 1 98.62 42 LEU B C 1
ATOM 2720 O O . LEU B 1 42 ? 3.754 30.516 5.059 1 98.62 42 LEU B O 1
ATOM 2724 N N . SER B 1 43 ? 4.164 28.359 4.594 1 98.38 43 SER B N 1
ATOM 2725 C CA . SER B 1 43 ? 5.359 28.672 3.82 1 98.38 43 SER B CA 1
ATOM 2726 C C . SER B 1 43 ? 5.02 29.562 2.631 1 98.38 43 SER B C 1
ATOM 2728 O O . SER B 1 43 ? 5.711 30.562 2.373 1 98.38 43 SER B O 1
ATOM 2730 N N . LYS B 1 44 ? 4.012 29.266 1.918 1 97.62 44 LYS B N 1
ATOM 2731 C CA . LYS B 1 44 ? 3.58 30.047 0.763 1 97.62 44 LYS B CA 1
ATOM 2732 C C . LYS B 1 44 ? 3.174 31.453 1.176 1 97.62 44 LYS B C 1
ATOM 2734 O O . LYS B 1 44 ? 3.285 32.406 0.385 1 97.62 44 LYS B O 1
ATOM 2739 N N . LEU B 1 45 ? 2.748 31.578 2.391 1 97.88 45 LEU B N 1
ATOM 2740 C CA . LEU B 1 45 ? 2.342 32.875 2.912 1 97.88 45 LEU B CA 1
ATOM 2741 C C . LEU B 1 45 ? 3.531 33.625 3.514 1 97.88 45 LEU B C 1
ATOM 2743 O O . LEU B 1 45 ? 3.357 34.625 4.203 1 97.88 45 LEU B O 1
ATOM 2747 N N . GLY B 1 46 ? 4.727 33.062 3.361 1 97.44 46 GLY B N 1
ATOM 2748 C CA . GLY B 1 46 ? 5.949 33.781 3.713 1 97.44 46 GLY B CA 1
ATOM 2749 C C . GLY B 1 46 ? 6.441 33.469 5.109 1 97.44 46 GLY B C 1
ATOM 2750 O O . GLY B 1 46 ? 7.281 34.188 5.66 1 97.44 46 GLY B O 1
ATOM 2751 N N . LYS B 1 47 ? 5.953 32.438 5.73 1 98.5 47 LYS B N 1
ATOM 2752 C CA . LYS B 1 47 ? 6.383 32.094 7.078 1 98.5 47 LYS B CA 1
ATOM 2753 C C . LYS B 1 47 ? 7.441 30.984 7.039 1 98.5 47 LYS B C 1
ATOM 2755 O O . LYS B 1 47 ? 7.52 30.219 6.07 1 98.5 47 LYS B O 1
ATOM 2760 N N . LYS B 1 48 ? 8.227 30.922 8.016 1 98.56 48 LYS B N 1
ATOM 2761 C CA . LYS B 1 48 ? 9.203 29.844 8.18 1 98.56 48 LYS B CA 1
ATOM 2762 C C . LYS B 1 48 ? 8.594 28.672 8.93 1 98.56 48 LYS B C 1
ATOM 2764 O O . LYS B 1 48 ? 8.297 28.766 10.117 1 98.56 48 LYS B O 1
ATOM 2769 N N . ALA B 1 49 ? 8.438 27.578 8.234 1 98.62 49 ALA B N 1
ATOM 2770 C CA . ALA B 1 49 ? 7.77 26.391 8.781 1 98.62 49 ALA B CA 1
ATOM 2771 C C . ALA B 1 49 ? 8.719 25.203 8.844 1 98.62 49 ALA B C 1
ATOM 2773 O O . ALA B 1 49 ? 9.625 25.078 8.008 1 98.62 49 ALA B O 1
ATOM 2774 N N . GLY B 1 50 ? 8.531 24.328 9.844 1 98.81 50 GLY B N 1
ATOM 2775 C CA . GLY B 1 50 ? 9.336 23.125 9.992 1 98.81 50 GLY B CA 1
ATOM 2776 C C . GLY B 1 50 ? 8.508 21.875 10.273 1 98.81 50 GLY B C 1
ATOM 2777 O O . GLY B 1 50 ? 7.461 21.953 10.922 1 98.81 50 GLY B O 1
ATOM 2778 N N . TRP B 1 51 ? 9.039 20.75 9.844 1 98.81 51 TRP B N 1
ATOM 2779 C CA . TRP B 1 51 ? 8.273 19.5 9.859 1 98.81 51 TRP B CA 1
ATOM 2780 C C . TRP B 1 51 ? 9.047 18.391 10.562 1 98.81 51 TRP B C 1
ATOM 2782 O O . TRP B 1 51 ? 10.227 18.172 10.281 1 98.81 51 TRP B O 1
ATOM 2792 N N . ILE B 1 52 ? 8.398 17.812 11.531 1 98.88 52 ILE B N 1
ATOM 2793 C CA . ILE B 1 52 ? 8.938 16.641 12.219 1 98.88 52 ILE B CA 1
ATOM 2794 C C . ILE B 1 52 ? 8.148 15.391 11.82 1 98.88 52 ILE B C 1
ATOM 2796 O O . ILE B 1 52 ? 6.918 15.367 11.945 1 98.88 52 ILE B O 1
ATOM 2800 N N . THR B 1 53 ? 8.867 14.375 11.32 1 98.81 53 THR B N 1
ATOM 2801 C CA . THR B 1 53 ? 8.172 13.133 10.977 1 98.81 53 THR B CA 1
ATOM 2802 C C . THR B 1 53 ? 9.172 12.008 10.719 1 98.81 53 THR B C 1
ATOM 2804 O O . THR B 1 53 ? 10.383 12.188 10.891 1 98.81 53 THR B O 1
ATOM 2807 N N . ARG B 1 54 ? 8.641 10.852 10.469 1 98.69 54 ARG B N 1
ATOM 2808 C CA . ARG B 1 54 ? 9.359 9.719 9.898 1 98.69 54 ARG B CA 1
ATOM 2809 C C . ARG B 1 54 ? 8.766 9.305 8.562 1 98.69 54 ARG B C 1
ATOM 2811 O O . ARG B 1 54 ? 7.539 9.227 8.422 1 98.69 54 ARG B O 1
ATOM 2818 N N . LEU B 1 55 ? 9.641 9.133 7.609 1 98.69 55 LEU B N 1
ATOM 2819 C CA . LEU B 1 55 ? 9.297 8.555 6.316 1 98.69 55 LEU B CA 1
ATOM 2820 C C . LEU B 1 55 ? 10.062 7.258 6.078 1 98.69 55 LEU B C 1
ATOM 2822 O O . LEU B 1 55 ? 11.133 7.051 6.648 1 98.69 55 LEU B O 1
ATOM 2826 N N . GLY B 1 56 ? 9.461 6.383 5.27 1 98.25 56 GLY B N 1
ATOM 2827 C CA . GLY B 1 56 ? 10.25 5.246 4.828 1 98.25 56 GLY B CA 1
ATOM 2828 C C . GLY B 1 56 ? 11.438 5.645 3.967 1 98.25 56 GLY B C 1
ATOM 2829 O O . GLY B 1 56 ? 11.359 6.613 3.207 1 98.25 56 GLY B O 1
ATOM 2830 N N . LYS B 1 57 ? 12.539 4.93 4.125 1 97.5 57 LYS B N 1
ATOM 2831 C CA . LYS B 1 57 ? 13.617 5.062 3.152 1 97.5 57 LYS B CA 1
ATOM 2832 C C . LYS B 1 57 ? 13.273 4.352 1.848 1 97.5 57 LYS B C 1
ATOM 2834 O O . LYS B 1 57 ? 13.898 3.344 1.502 1 97.5 57 LYS B O 1
ATOM 2839 N N . ASP B 1 58 ? 12.359 4.848 1.124 1 96.38 58 ASP B N 1
ATOM 2840 C CA . ASP B 1 58 ? 11.812 4.305 -0.115 1 96.38 58 ASP B CA 1
ATOM 2841 C C . ASP B 1 58 ? 11.461 5.422 -1.096 1 96.38 58 ASP B C 1
ATOM 2843 O O . ASP B 1 58 ? 11.68 6.598 -0.811 1 96.38 58 ASP B O 1
ATOM 2847 N N . GLU B 1 59 ? 10.977 5.078 -2.217 1 95.81 59 GLU B N 1
ATOM 2848 C CA . GLU B 1 59 ? 10.758 6.035 -3.295 1 95.81 59 GLU B CA 1
ATOM 2849 C C . GLU B 1 59 ? 9.641 7.016 -2.945 1 95.81 59 GLU B C 1
ATOM 2851 O O . GLU B 1 59 ? 9.695 8.188 -3.324 1 95.81 59 GLU B O 1
ATOM 2856 N N . PHE B 1 60 ? 8.641 6.531 -2.238 1 97.56 60 PHE B N 1
ATOM 2857 C CA . PHE B 1 60 ? 7.562 7.438 -1.866 1 97.56 60 PHE B CA 1
ATOM 2858 C C . PHE B 1 60 ? 8.016 8.391 -0.767 1 97.56 60 PHE B C 1
ATOM 2860 O O . PHE B 1 60 ? 7.602 9.555 -0.739 1 97.56 60 PHE B O 1
ATOM 2867 N N . GLY B 1 61 ? 8.797 7.824 0.157 1 98.31 61 GLY B N 1
ATOM 2868 C CA . GLY B 1 61 ? 9.414 8.719 1.12 1 98.31 61 GLY B CA 1
ATOM 2869 C C . GLY B 1 61 ? 10.242 9.812 0.472 1 98.31 61 GLY B C 1
ATOM 2870 O O . GLY B 1 61 ? 10.141 10.984 0.849 1 98.31 61 GLY B O 1
ATOM 2871 N N . ALA B 1 62 ? 11 9.445 -0.512 1 97.88 62 ALA B N 1
ATOM 2872 C CA . ALA B 1 62 ? 11.82 10.406 -1.243 1 97.88 62 ALA B CA 1
ATOM 2873 C C . ALA B 1 62 ? 10.953 11.422 -1.974 1 97.88 62 ALA B C 1
ATOM 2875 O O . ALA B 1 62 ? 11.281 12.617 -2.01 1 97.88 62 ALA B O 1
ATOM 2876 N N . MET B 1 63 ? 9.898 10.961 -2.555 1 97.44 63 MET B N 1
ATOM 2877 C CA . MET B 1 63 ? 8.961 11.836 -3.25 1 97.44 63 MET B CA 1
ATOM 2878 C C . MET B 1 63 ? 8.375 12.875 -2.297 1 97.44 63 MET B C 1
ATOM 2880 O O . MET B 1 63 ? 8.352 14.062 -2.609 1 97.44 63 MET B O 1
ATOM 2884 N N . ILE B 1 64 ? 7.949 12.453 -1.155 1 98.31 64 ILE B N 1
ATOM 2885 C CA . ILE B 1 64 ? 7.32 13.32 -0.165 1 98.31 64 ILE B CA 1
ATOM 2886 C C . ILE B 1 64 ? 8.336 14.336 0.357 1 98.31 64 ILE B C 1
ATOM 2888 O O . ILE B 1 64 ? 8.062 15.531 0.413 1 98.31 64 ILE B O 1
ATOM 2892 N N . LEU B 1 65 ? 9.477 13.797 0.686 1 98.44 65 LEU B N 1
ATOM 2893 C CA . LEU B 1 65 ? 10.531 14.648 1.229 1 98.44 65 LEU B CA 1
ATOM 2894 C C . LEU B 1 65 ? 10.891 15.758 0.253 1 98.44 65 LEU B C 1
ATOM 2896 O O . LEU B 1 65 ? 10.953 16.938 0.638 1 98.44 65 LEU B O 1
ATOM 2900 N N . SER B 1 66 ? 11.102 15.438 -0.971 1 97.69 66 SER B N 1
ATOM 2901 C CA . SER B 1 66 ? 11.469 16.406 -1.997 1 97.69 66 SER B CA 1
ATOM 2902 C C . SER B 1 66 ? 10.344 17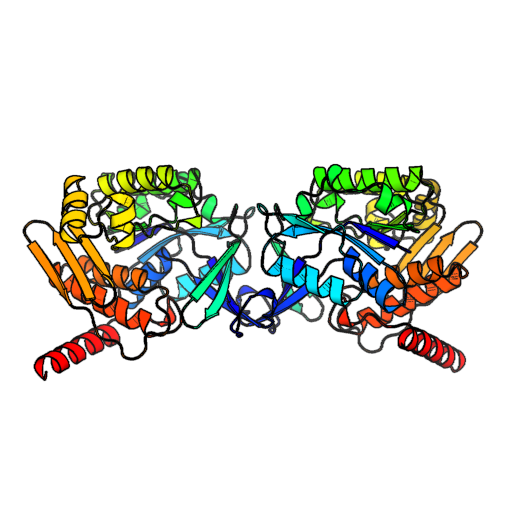.422 -2.225 1 97.69 66 SER B C 1
ATOM 2904 O O . SER B 1 66 ? 10.602 18.609 -2.395 1 97.69 66 SER B O 1
ATOM 2906 N N . SER B 1 67 ? 9.148 16.938 -2.256 1 96.94 67 SER B N 1
ATOM 2907 C CA . SER B 1 67 ? 7.996 17.797 -2.504 1 96.94 67 SER B CA 1
ATOM 2908 C C . SER B 1 67 ? 7.82 18.828 -1.388 1 96.94 67 SER B C 1
ATOM 2910 O O . SER B 1 67 ? 7.648 20.016 -1.65 1 96.94 67 SER B O 1
ATOM 2912 N N . VAL B 1 68 ? 7.879 18.375 -0.16 1 98.25 68 VAL B N 1
ATOM 2913 C CA . VAL B 1 68 ? 7.676 19.25 0.988 1 98.25 68 VAL B CA 1
ATOM 2914 C C . VAL B 1 68 ? 8.812 20.25 1.076 1 98.25 68 VAL B C 1
ATOM 2916 O O . VAL B 1 68 ? 8.586 21.453 1.288 1 98.25 68 VAL B O 1
ATOM 2919 N N . ARG B 1 69 ? 10.008 19.75 0.894 1 98.19 69 ARG B N 1
ATOM 2920 C CA . ARG B 1 69 ? 11.164 20.641 0.872 1 98.19 69 ARG B CA 1
ATOM 2921 C C . ARG B 1 69 ? 11.039 21.672 -0.243 1 98.19 69 ARG B C 1
ATOM 2923 O O . ARG B 1 69 ? 11.367 22.844 -0.048 1 98.19 69 ARG B O 1
ATOM 2930 N N . GLY B 1 70 ? 10.57 21.266 -1.384 1 97.25 70 GLY B N 1
ATOM 2931 C CA . GLY B 1 70 ? 10.406 22.141 -2.531 1 97.25 70 GLY B CA 1
ATOM 2932 C C . GLY B 1 70 ? 9.422 23.266 -2.283 1 97.25 70 GLY B C 1
ATOM 2933 O O . GLY B 1 70 ? 9.523 24.328 -2.9 1 97.25 70 GLY B O 1
ATOM 2934 N N . GLU B 1 71 ? 8.547 23.047 -1.333 1 97.06 71 GLU B N 1
ATOM 2935 C CA . GLU B 1 71 ? 7.555 24.062 -0.99 1 97.06 71 GLU B CA 1
ATOM 2936 C C . GLU B 1 71 ? 8.078 25.016 0.082 1 97.06 71 GLU B C 1
ATOM 2938 O O . GLU B 1 71 ? 7.352 25.875 0.568 1 97.06 71 GLU B O 1
ATOM 2943 N N . GLY B 1 72 ? 9.297 24.781 0.511 1 97.69 72 GLY B N 1
ATOM 2944 C CA . GLY B 1 72 ? 9.969 25.734 1.379 1 97.69 72 GLY B CA 1
ATOM 2945 C C . GLY B 1 72 ? 9.883 25.359 2.848 1 97.69 72 GLY B C 1
ATOM 2946 O O . GLY B 1 72 ? 10.242 26.156 3.715 1 97.69 72 GLY B O 1
ATOM 2947 N N . VAL B 1 73 ? 9.438 24.188 3.182 1 98.62 73 VAL B N 1
ATOM 2948 C CA . VAL B 1 73 ? 9.336 23.734 4.566 1 98.62 73 VAL B CA 1
ATOM 2949 C C . VAL B 1 73 ? 10.656 23.109 5.008 1 98.62 73 VAL B C 1
ATOM 2951 O O . VAL B 1 73 ? 11.289 22.375 4.25 1 98.62 73 VAL B O 1
ATOM 2954 N N . ASP B 1 74 ? 11.117 23.469 6.172 1 98.75 74 ASP B N 1
ATOM 2955 C CA . ASP B 1 74 ? 12.328 22.875 6.727 1 98.75 74 ASP B CA 1
ATOM 2956 C C . ASP B 1 74 ? 12.102 21.391 7.035 1 98.75 74 ASP B C 1
ATOM 2958 O O . ASP B 1 74 ? 11.203 21.031 7.793 1 98.75 74 ASP B O 1
ATOM 2962 N N . VAL B 1 75 ? 12.938 20.547 6.457 1 98.75 75 VAL B N 1
ATOM 2963 C CA . VAL B 1 75 ? 12.766 19.109 6.605 1 98.75 75 VAL B CA 1
ATOM 2964 C C . VAL B 1 75 ? 13.961 18.516 7.348 1 98.75 75 VAL B C 1
ATOM 2966 O O . VAL B 1 75 ? 14.234 17.328 7.234 1 98.75 75 VAL B O 1
ATOM 2969 N N . SER B 1 76 ? 14.664 19.297 8.086 1 98.56 76 SER B N 1
ATOM 2970 C CA . SER B 1 76 ? 15.883 18.844 8.766 1 98.56 76 SER B CA 1
ATOM 2971 C C . SER B 1 76 ? 15.555 17.844 9.859 1 98.56 76 SER B C 1
ATOM 2973 O O . SER B 1 76 ? 16.438 17.109 10.32 1 98.56 76 SER B O 1
ATOM 2975 N N . GLN B 1 77 ? 14.273 17.766 10.32 1 98.62 77 GLN B N 1
ATOM 2976 C CA . GLN B 1 77 ? 13.891 16.875 11.406 1 98.62 77 GLN B CA 1
ATOM 2977 C C . GLN B 1 77 ? 13.148 15.656 10.875 1 98.62 77 GLN B C 1
ATOM 2979 O O . GLN B 1 77 ? 12.531 14.914 11.648 1 98.62 77 GLN B O 1
ATOM 2984 N N . VAL B 1 78 ? 13.172 15.469 9.586 1 98.75 78 VAL B N 1
ATOM 2985 C CA . VAL B 1 78 ? 12.586 14.273 9 1 98.75 78 VAL B CA 1
ATOM 2986 C C . VAL B 1 78 ? 13.57 13.109 9.094 1 98.75 78 VAL B C 1
ATOM 2988 O O . VAL B 1 78 ? 14.727 13.234 8.68 1 98.75 78 VAL B O 1
ATOM 2991 N N . LYS B 1 79 ? 13.125 12.031 9.68 1 98.56 79 LYS B N 1
ATOM 2992 C CA . LYS B 1 79 ? 13.93 10.82 9.773 1 98.56 79 LYS B CA 1
ATOM 2993 C C . LYS B 1 79 ? 13.484 9.789 8.734 1 98.56 79 LYS B C 1
ATOM 2995 O O . LYS B 1 79 ? 12.289 9.633 8.477 1 98.56 79 LYS B O 1
ATOM 3000 N N . LEU B 1 80 ? 14.469 9.133 8.133 1 98.06 80 LEU B N 1
ATOM 3001 C CA . LEU B 1 80 ? 14.188 8.07 7.172 1 98.06 80 LEU B CA 1
ATOM 3002 C C . LEU B 1 80 ? 14.297 6.699 7.832 1 98.06 80 LEU B C 1
ATOM 3004 O O . LEU B 1 80 ? 15.297 6.391 8.477 1 98.06 80 LEU B O 1
ATOM 3008 N N . ASP B 1 81 ? 13.281 5.934 7.699 1 97.81 81 ASP B N 1
ATOM 3009 C CA . ASP B 1 81 ? 13.18 4.625 8.336 1 97.81 81 ASP B CA 1
ATOM 3010 C C . ASP B 1 81 ? 13.539 3.508 7.363 1 97.81 81 ASP B C 1
ATOM 3012 O O . ASP B 1 81 ? 12.922 3.383 6.301 1 97.81 81 ASP B O 1
ATOM 3016 N N . ASP B 1 82 ? 14.422 2.576 7.719 1 95.06 82 ASP B N 1
ATOM 3017 C CA . ASP B 1 82 ? 14.875 1.496 6.848 1 95.06 82 ASP B CA 1
ATOM 3018 C C . ASP B 1 82 ? 13.953 0.283 6.949 1 95.06 82 ASP B C 1
ATOM 3020 O O . ASP B 1 82 ? 13.984 -0.601 6.09 1 95.06 82 ASP B O 1
ATOM 3024 N N . ALA B 1 83 ? 13.156 0.271 7.961 1 94.25 83 ALA B N 1
ATOM 3025 C CA . ALA B 1 83 ? 12.414 -0.952 8.258 1 94.25 83 ALA B CA 1
ATOM 3026 C C . ALA B 1 83 ? 10.938 -0.792 7.91 1 94.25 83 ALA B C 1
ATOM 3028 O O . ALA B 1 83 ? 10.25 -1.775 7.613 1 94.25 83 ALA B O 1
ATOM 3029 N N . ALA B 1 84 ? 10.398 0.399 8.023 1 96.56 84 ALA B N 1
ATOM 3030 C CA . ALA B 1 84 ? 8.969 0.635 7.816 1 96.56 84 ALA B CA 1
ATOM 3031 C C . ALA B 1 84 ? 8.727 1.484 6.57 1 96.56 84 ALA B C 1
ATOM 3033 O O . ALA B 1 84 ? 9.469 2.439 6.312 1 96.56 84 ALA B O 1
ATOM 3034 N N . PRO B 1 85 ? 7.758 1.172 5.828 1 97.25 85 PRO B N 1
ATOM 3035 C CA . PRO B 1 85 ? 7.5 1.894 4.582 1 97.25 85 PRO B CA 1
ATOM 3036 C C . PRO B 1 85 ? 6.777 3.219 4.805 1 97.25 85 PRO B C 1
ATOM 3038 O O . PRO B 1 85 ? 6.184 3.434 5.867 1 97.25 85 PRO B O 1
ATOM 3041 N N . THR B 1 86 ? 6.887 4.098 3.807 1 98.31 86 THR B N 1
ATOM 3042 C CA . THR B 1 86 ? 6.023 5.27 3.744 1 98.31 86 THR B CA 1
ATOM 3043 C C . THR B 1 86 ? 4.566 4.859 3.545 1 98.31 86 THR B C 1
ATOM 3045 O O . THR B 1 86 ? 4.273 3.941 2.777 1 98.31 86 THR B O 1
ATOM 3048 N N . GLY B 1 87 ? 3.686 5.5 4.254 1 97.44 87 GLY B N 1
ATOM 3049 C CA . GLY B 1 87 ? 2.273 5.191 4.094 1 97.44 87 GLY B CA 1
ATOM 3050 C C . GLY B 1 87 ? 1.698 5.688 2.781 1 97.44 87 GLY B C 1
ATOM 3051 O O . GLY B 1 87 ? 2.174 6.676 2.223 1 97.44 87 GLY B O 1
ATOM 3052 N N . LEU B 1 88 ? 0.708 5.02 2.283 1 96.69 88 LEU B N 1
ATOM 3053 C CA . LEU B 1 88 ? -0.045 5.5 1.132 1 96.69 88 LEU B CA 1
ATOM 3054 C C . LEU B 1 88 ? -1.541 5.281 1.327 1 96.69 88 LEU B C 1
ATOM 3056 O O . LEU B 1 88 ? -1.952 4.555 2.236 1 96.69 88 LEU B O 1
ATOM 3060 N N . PHE B 1 89 ? -2.307 5.965 0.622 1 95.69 89 PHE B N 1
ATOM 3061 C CA . PHE B 1 89 ? -3.736 5.672 0.611 1 95.69 89 PHE B CA 1
ATOM 3062 C C . PHE B 1 89 ? -4.34 5.98 -0.754 1 95.69 89 PHE B C 1
ATOM 3064 O O . PHE B 1 89 ? -3.684 6.574 -1.611 1 95.69 89 PHE B O 1
ATOM 3071 N N . PHE B 1 90 ? -5.547 5.441 -0.955 1 95.75 90 PHE B N 1
ATOM 3072 C CA . PHE B 1 90 ? -6.281 5.562 -2.209 1 95.75 90 PHE B CA 1
ATOM 3073 C C . PHE B 1 90 ? -7.598 6.297 -1.996 1 95.75 90 PHE B C 1
ATOM 3075 O O . PHE B 1 90 ? -8.281 6.082 -0.993 1 95.75 90 PHE B O 1
ATOM 3082 N N . LYS B 1 91 ? -7.93 7.164 -2.92 1 92.06 91 LYS B N 1
ATOM 3083 C CA . LYS B 1 91 ? -9.227 7.832 -2.926 1 92.06 91 LYS B CA 1
ATOM 3084 C C . LYS B 1 91 ? -10.164 7.199 -3.947 1 92.06 91 LYS B C 1
ATOM 3086 O O . LYS B 1 91 ? -9.734 6.801 -5.031 1 92.06 91 LYS B O 1
ATOM 3091 N N . GLU B 1 92 ? -11.359 7.051 -3.584 1 90.12 92 GLU B N 1
ATOM 3092 C CA . GLU B 1 92 ? -12.461 6.602 -4.434 1 90.12 92 GLU B CA 1
ATOM 3093 C C . GLU B 1 92 ? -13.547 7.664 -4.539 1 90.12 92 GLU B C 1
ATOM 3095 O O . GLU B 1 92 ? -14.156 8.031 -3.535 1 90.12 92 GLU B O 1
ATOM 3100 N N . ARG B 1 93 ? -13.68 8.172 -5.727 1 84.69 93 ARG B N 1
ATOM 3101 C CA . ARG B 1 93 ? -14.766 9.109 -5.957 1 84.69 93 ARG B CA 1
ATOM 3102 C C . ARG B 1 93 ? -16.031 8.391 -6.422 1 84.69 93 ARG B C 1
ATOM 3104 O O . ARG B 1 93 ? -16.25 8.219 -7.625 1 84.69 93 ARG B O 1
ATOM 3111 N N . LYS B 1 94 ? -16.75 7.91 -5.465 1 77.81 94 LYS B N 1
ATOM 3112 C CA . LYS B 1 94 ? -17.969 7.191 -5.82 1 77.81 94 LYS B CA 1
ATOM 3113 C C . LYS B 1 94 ? -18.938 8.086 -6.602 1 77.81 94 LYS B C 1
ATOM 3115 O O . LYS B 1 94 ? -19.578 7.641 -7.555 1 77.81 94 LYS B O 1
ATOM 3120 N N . SER B 1 95 ? -19.109 9.375 -6.105 1 71 95 SER B N 1
ATOM 3121 C CA . SER B 1 95 ? -19.859 10.453 -6.758 1 71 95 SER B CA 1
ATOM 3122 C C . SER B 1 95 ? -19.234 11.812 -6.465 1 71 95 SER B C 1
ATOM 3124 O O . SER B 1 95 ? -18.25 11.906 -5.734 1 71 95 SER B O 1
ATOM 3126 N N . ALA B 1 96 ? -19.734 12.688 -7.152 1 64.56 96 ALA B N 1
ATOM 3127 C CA . ALA B 1 96 ? -19.234 14.047 -6.922 1 64.56 96 ALA B CA 1
ATOM 3128 C C . ALA B 1 96 ? -19.328 14.414 -5.445 1 64.56 96 ALA B C 1
ATOM 3130 O O . ALA B 1 96 ? -18.5 15.188 -4.941 1 64.56 96 ALA B O 1
ATOM 3131 N N . ALA B 1 97 ? -20.125 13.734 -4.797 1 65.19 97 ALA B N 1
ATOM 3132 C CA . ALA B 1 97 ? -20.406 14.172 -3.434 1 65.19 97 ALA B CA 1
ATOM 3133 C C . ALA B 1 97 ? -19.828 13.195 -2.41 1 65.19 97 ALA B C 1
ATOM 3135 O O . ALA B 1 97 ? -19.766 13.508 -1.217 1 65.19 97 ALA B O 1
ATOM 3136 N N . LYS B 1 98 ? -19.375 12.078 -2.857 1 77.81 98 LYS B N 1
ATOM 3137 C CA . LYS B 1 98 ? -18.969 11.07 -1.885 1 77.81 98 LYS B CA 1
ATOM 3138 C C . LYS B 1 98 ? -17.578 10.508 -2.221 1 77.81 98 LYS B C 1
ATOM 3140 O O . LYS B 1 98 ? -17.375 9.945 -3.299 1 77.81 98 LYS B O 1
ATOM 3145 N N . VAL B 1 99 ? -16.688 10.758 -1.25 1 83.5 99 VAL B N 1
ATOM 3146 C CA . VAL B 1 99 ? -15.32 10.289 -1.43 1 83.5 99 VAL B CA 1
ATOM 3147 C C . VAL B 1 99 ? -14.969 9.289 -0.331 1 83.5 99 VAL B C 1
ATOM 3149 O O . VAL B 1 99 ? -15.211 9.539 0.85 1 83.5 99 VAL B O 1
ATOM 3152 N N . ASN B 1 100 ? -14.516 8.094 -0.777 1 88.12 100 ASN B N 1
ATOM 3153 C CA . ASN B 1 100 ? -13.992 7.102 0.154 1 88.12 100 ASN B CA 1
ATOM 3154 C C . ASN B 1 100 ? -12.461 7.074 0.138 1 88.12 100 ASN B C 1
ATOM 3156 O O . ASN B 1 100 ? -11.844 7.449 -0.857 1 88.12 100 ASN B O 1
ATOM 3160 N N . VAL B 1 101 ? -11.992 6.699 1.322 1 90.69 101 VAL B N 1
ATOM 3161 C CA . VAL B 1 101 ? -10.531 6.621 1.419 1 90.69 101 VAL B CA 1
ATOM 3162 C C . VAL B 1 101 ? -10.125 5.234 1.903 1 90.69 101 VAL B C 1
ATOM 3164 O O . VAL B 1 101 ? -10.766 4.66 2.785 1 90.69 101 VAL B O 1
ATOM 3167 N N . PHE B 1 102 ? -9.047 4.66 1.316 1 91.62 102 PHE B N 1
ATOM 3168 C CA . PHE B 1 102 ? -8.469 3.375 1.694 1 91.62 102 PHE B CA 1
ATOM 3169 C C . PHE B 1 102 ? -7.008 3.539 2.107 1 91.62 102 PHE B C 1
ATOM 3171 O O . PHE B 1 102 ? -6.148 3.822 1.271 1 91.62 102 PHE B O 1
ATOM 3178 N N . TYR B 1 103 ? -6.762 3.238 3.354 1 92.81 103 TYR B N 1
ATOM 3179 C CA . TYR B 1 103 ? -5.434 3.527 3.885 1 92.81 103 TYR B CA 1
ATOM 3180 C C . TYR B 1 103 ? -4.551 2.289 3.848 1 92.81 103 TYR B C 1
ATOM 3182 O O . TYR B 1 103 ? -5.012 1.179 4.125 1 92.81 103 TYR B O 1
ATOM 3190 N N . TYR B 1 104 ? -3.373 2.43 3.455 1 94.38 104 TYR B N 1
ATOM 3191 C CA . TYR B 1 104 ? -2.256 1.507 3.633 1 94.38 104 TYR B CA 1
ATOM 3192 C C . TYR B 1 104 ? -1.154 2.141 4.473 1 94.38 104 TYR B C 1
ATOM 3194 O O . TYR B 1 104 ? -0.101 2.51 3.951 1 94.38 104 TYR B O 1
ATOM 3202 N N . ARG B 1 105 ? -1.442 2.154 5.746 1 93.75 105 ARG B N 1
ATOM 3203 C CA . ARG B 1 105 ? -0.509 2.881 6.602 1 93.75 105 ARG B CA 1
ATOM 3204 C C . ARG B 1 105 ? -0.248 2.121 7.898 1 93.75 105 ARG B C 1
ATOM 3206 O O . ARG B 1 105 ? 0.443 2.621 8.789 1 93.75 105 ARG B O 1
ATOM 3213 N N . THR B 1 106 ? -0.868 0.956 8.094 1 91 106 THR B N 1
ATOM 3214 C CA . THR B 1 106 ? -0.547 0.159 9.273 1 91 106 THR B CA 1
ATOM 3215 C C . THR B 1 106 ? 0.953 -0.109 9.352 1 91 106 THR B C 1
ATOM 3217 O O . THR B 1 106 ? 1.551 -0.612 8.398 1 91 106 THR B O 1
ATOM 3220 N N . LEU B 1 107 ? 1.567 0.333 10.406 1 94 107 LEU B N 1
ATOM 3221 C CA . LEU B 1 107 ? 2.996 0.159 10.648 1 94 107 LEU B CA 1
ATOM 3222 C C . LEU B 1 107 ? 3.818 1.001 9.68 1 94 107 LEU B C 1
ATOM 3224 O O . LEU B 1 107 ? 4.941 0.634 9.328 1 94 107 LEU B O 1
ATOM 3228 N N . SER B 1 108 ? 3.209 2.061 9.227 1 96.88 108 SER B N 1
ATOM 3229 C CA . SER B 1 108 ? 3.988 3 8.422 1 96.88 108 SER B CA 1
ATOM 3230 C C . SER B 1 108 ? 5.125 3.607 9.234 1 96.88 108 SER B C 1
ATOM 3232 O O . SER B 1 108 ? 5.098 3.58 10.469 1 96.88 108 SER B O 1
ATOM 3234 N N . ALA B 1 109 ? 6.078 4.176 8.531 1 98.44 109 ALA B N 1
ATOM 3235 C CA . ALA B 1 109 ? 7.219 4.82 9.172 1 98.44 109 ALA B CA 1
ATOM 3236 C C . ALA B 1 109 ? 6.762 5.875 10.18 1 98.44 109 ALA B C 1
ATOM 3238 O O . ALA B 1 109 ? 7.281 5.945 11.289 1 98.44 109 ALA B O 1
ATOM 3239 N N . ALA B 1 110 ? 5.793 6.668 9.883 1 98.56 110 ALA B N 1
ATOM 3240 C CA . ALA B 1 110 ? 5.293 7.738 10.742 1 98.56 110 ALA B CA 1
ATOM 3241 C C . ALA B 1 110 ? 4.711 7.176 12.039 1 98.56 110 ALA B C 1
ATOM 3243 O O . ALA B 1 110 ? 4.785 7.816 13.086 1 98.56 110 ALA B O 1
ATOM 3244 N N . SER B 1 111 ? 4.172 5.973 11.953 1 97.81 111 SER B N 1
ATOM 3245 C CA . SER B 1 111 ? 3.568 5.363 13.141 1 97.81 111 SER B CA 1
ATOM 3246 C C . SER B 1 111 ? 4.629 4.969 14.156 1 97.81 111 SER B C 1
ATOM 3248 O O . SER B 1 111 ? 4.309 4.664 15.312 1 97.81 111 SER B O 1
ATOM 3250 N N . PHE B 1 112 ? 5.867 5.043 13.805 1 98.38 112 PHE B N 1
ATOM 3251 C CA . PHE B 1 112 ? 6.957 4.699 14.711 1 98.38 112 PHE B CA 1
ATOM 3252 C C . PHE B 1 112 ? 7.633 5.953 15.25 1 98.38 112 PHE B C 1
ATOM 3254 O O . PHE B 1 112 ? 8.734 5.883 15.805 1 98.38 112 PHE B O 1
ATOM 3261 N N . LEU B 1 113 ? 7.008 7.102 15.031 1 98.38 113 LEU B N 1
ATOM 3262 C CA . LEU B 1 113 ? 7.453 8.297 15.727 1 98.38 113 LEU B CA 1
ATOM 3263 C C . LEU B 1 113 ? 7.523 8.062 17.234 1 98.38 113 LEU B C 1
ATOM 3265 O O . LEU B 1 113 ? 6.645 7.414 17.797 1 98.38 113 LEU B O 1
ATOM 3269 N N . LYS B 1 114 ? 8.594 8.555 17.828 1 97.94 114 LYS B N 1
ATOM 3270 C CA . LYS B 1 114 ? 8.781 8.383 19.266 1 97.94 114 LYS B CA 1
ATOM 3271 C C . LYS B 1 114 ? 9.398 9.625 19.891 1 97.94 114 LYS B C 1
ATOM 3273 O O . LYS B 1 114 ? 9.797 10.555 19.188 1 97.94 114 LYS B O 1
ATOM 3278 N N . LYS B 1 115 ? 9.492 9.688 21.156 1 98.19 115 LYS B N 1
ATOM 3279 C CA . LYS B 1 115 ? 9.984 10.844 21.906 1 98.19 115 LYS B CA 1
ATOM 3280 C C . LYS B 1 115 ? 11.383 11.242 21.453 1 98.19 115 LYS B C 1
ATOM 3282 O O . LYS B 1 115 ? 11.695 12.43 21.359 1 98.19 115 LYS B O 1
ATOM 3287 N N . CYS B 1 116 ? 12.172 10.234 21.156 1 97.75 116 CYS B N 1
ATOM 3288 C CA . CYS B 1 116 ? 13.562 10.516 20.828 1 97.75 116 CYS B CA 1
ATOM 3289 C C . CYS B 1 116 ? 13.672 11.203 19.469 1 97.75 116 CYS B C 1
ATOM 3291 O O . CYS B 1 116 ? 14.719 11.75 19.125 1 97.75 116 CYS B O 1
ATOM 3293 N N . ASP B 1 117 ? 12.594 11.227 18.719 1 98 117 ASP B N 1
ATOM 3294 C CA . ASP B 1 117 ? 12.578 11.914 17.422 1 98 117 ASP B CA 1
ATOM 3295 C C . ASP B 1 117 ? 12.336 13.414 17.609 1 98 117 ASP B C 1
ATOM 3297 O O . ASP B 1 117 ? 12.453 14.188 16.656 1 98 117 ASP B O 1
ATOM 3301 N N . ILE B 1 118 ? 12 13.844 18.812 1 98.5 118 ILE B N 1
ATOM 3302 C CA . ILE B 1 118 ? 11.695 15.242 19.094 1 98.5 118 ILE B CA 1
ATOM 3303 C C . ILE B 1 118 ? 12.945 15.945 19.625 1 98.5 118 ILE B C 1
ATOM 3305 O O . ILE B 1 118 ? 13.438 15.609 20.703 1 98.5 118 ILE B O 1
ATOM 3309 N N . ASP B 1 119 ? 13.445 16.875 18.906 1 98.31 119 ASP B N 1
ATOM 3310 C CA . ASP B 1 119 ? 14.594 17.672 19.312 1 98.31 119 ASP B CA 1
ATOM 3311 C C . ASP B 1 119 ? 14.148 18.891 20.109 1 98.31 119 ASP B C 1
ATOM 3313 O O . ASP B 1 119 ? 13.547 19.828 19.562 1 98.31 119 ASP B O 1
ATOM 3317 N N . GLU B 1 120 ? 14.516 18.938 21.344 1 98.31 120 GLU B N 1
ATOM 3318 C CA . GLU B 1 120 ? 14.109 20.016 22.219 1 98.31 120 GLU B CA 1
ATOM 3319 C C . GLU B 1 120 ? 14.578 21.375 21.688 1 98.31 120 GLU B C 1
ATOM 3321 O O . GLU B 1 120 ? 13.867 22.375 21.797 1 98.31 120 GLU B O 1
ATOM 3326 N N . GLN B 1 121 ? 15.766 21.422 21.141 1 98.25 121 GLN B N 1
ATOM 3327 C CA . GLN B 1 121 ? 16.297 22.688 20.625 1 98.25 121 GLN B CA 1
ATOM 3328 C C . GLN B 1 121 ? 15.453 23.188 19.438 1 98.25 121 GLN B C 1
ATOM 3330 O O . GLN B 1 121 ? 15.273 24.391 19.266 1 98.25 121 GLN B O 1
ATOM 3335 N N . TYR B 1 122 ? 14.992 22.234 18.672 1 98.19 122 TYR B N 1
ATOM 3336 C CA . TYR B 1 122 ? 14.156 22.578 17.531 1 98.19 122 TYR B CA 1
ATOM 3337 C C . TYR B 1 122 ? 12.844 23.203 18 1 98.19 122 TYR B C 1
ATOM 3339 O O . TYR B 1 122 ? 12.383 24.188 17.422 1 98.19 122 TYR B O 1
ATOM 3347 N N . ILE B 1 123 ? 12.281 22.688 19.078 1 98.06 123 ILE B N 1
ATOM 3348 C CA . ILE B 1 123 ? 11.047 23.188 19.656 1 98.06 123 ILE B CA 1
ATOM 3349 C C . ILE B 1 123 ? 11.297 24.547 20.312 1 98.06 123 ILE B C 1
ATOM 3351 O O . ILE B 1 123 ? 10.5 25.484 20.141 1 98.06 123 ILE B O 1
ATOM 3355 N N . GLU B 1 124 ? 12.398 24.641 20.953 1 97.44 124 GLU B N 1
ATOM 3356 C CA . GLU B 1 124 ? 12.758 25.875 21.656 1 97.44 124 GLU B CA 1
ATOM 3357 C C . GLU B 1 124 ? 12.891 27.047 20.688 1 97.44 124 GLU B C 1
ATOM 3359 O O . GLU B 1 124 ? 12.523 28.172 21.016 1 97.44 124 GLU B O 1
ATOM 3364 N N . LYS B 1 125 ? 13.367 26.781 19.562 1 96 125 LYS B N 1
ATOM 3365 C CA . LYS B 1 125 ? 13.664 27.844 18.594 1 96 125 LYS B CA 1
ATOM 3366 C C . LYS B 1 125 ? 12.43 28.203 17.781 1 96 125 LYS B C 1
ATOM 3368 O O . LYS B 1 125 ? 12.414 29.234 17.094 1 96 125 LYS B O 1
ATOM 3373 N N . ALA B 1 126 ? 11.383 27.453 17.875 1 96.31 126 ALA B N 1
ATOM 3374 C CA . ALA B 1 126 ? 10.18 27.703 17.094 1 96.31 126 ALA B CA 1
ATOM 3375 C C . ALA B 1 126 ? 9.305 28.766 17.75 1 96.31 126 ALA B C 1
ATOM 3377 O O . ALA B 1 126 ? 9.43 29.031 18.938 1 96.31 126 ALA B O 1
ATOM 3378 N N . GLY B 1 127 ? 8.508 29.391 16.938 1 96.69 127 GLY B N 1
ATOM 3379 C CA . GLY B 1 127 ? 7.547 30.344 17.469 1 96.69 127 GLY B CA 1
ATOM 3380 C C . GLY B 1 127 ? 6.312 29.688 18.062 1 96.69 127 GLY B C 1
ATOM 3381 O O . GLY B 1 127 ? 5.816 30.109 19.109 1 96.69 127 GLY B O 1
ATOM 3382 N N . LEU B 1 128 ? 5.781 28.766 17.406 1 97.94 128 LEU B N 1
ATOM 3383 C CA . LEU B 1 128 ? 4.629 28.031 17.906 1 97.94 128 LEU B CA 1
ATOM 3384 C C . LEU B 1 128 ? 4.652 26.578 17.422 1 97.94 128 LEU B C 1
ATOM 3386 O O . LEU B 1 128 ? 5.387 26.25 16.484 1 97.94 128 LEU B O 1
ATOM 3390 N N . LEU B 1 129 ? 3.959 25.672 18.141 1 98.81 129 LEU B N 1
ATOM 3391 C CA . LEU B 1 129 ? 3.771 24.266 17.812 1 98.81 129 LEU B CA 1
ATOM 3392 C C . LEU B 1 129 ? 2.336 23.984 17.375 1 98.81 129 LEU B C 1
ATOM 3394 O O . LEU B 1 129 ? 1.395 24.25 18.125 1 98.81 129 LEU B O 1
ATOM 3398 N N . TYR B 1 130 ? 2.182 23.562 16.156 1 98.88 130 TYR B N 1
ATOM 3399 C CA . TYR B 1 130 ? 0.889 23.172 15.617 1 98.88 130 TYR B CA 1
ATOM 3400 C C . TYR B 1 130 ? 0.749 21.641 15.617 1 98.88 130 TYR B C 1
ATOM 3402 O O . TYR B 1 130 ? 1.611 20.938 15.094 1 98.88 130 TYR B O 1
ATOM 3410 N N . ILE B 1 131 ? -0.338 21.125 16.188 1 98.75 131 ILE B N 1
ATOM 3411 C CA . ILE B 1 131 ? -0.534 19.672 16.234 1 98.75 131 ILE B CA 1
ATOM 3412 C C . ILE B 1 131 ? -1.974 19.344 15.852 1 98.75 131 ILE B C 1
ATOM 3414 O O . ILE B 1 131 ? -2.871 20.172 15.984 1 98.75 131 ILE B O 1
ATOM 3418 N N . THR B 1 132 ? -2.164 18.172 15.336 1 98.19 132 THR B N 1
ATOM 3419 C CA . THR B 1 132 ? -3.496 17.641 15.047 1 98.19 132 THR B CA 1
ATOM 3420 C C . THR B 1 132 ? -3.77 16.375 15.852 1 98.19 132 THR B C 1
ATOM 3422 O O . THR B 1 132 ? -2.863 15.836 16.484 1 98.19 132 THR B O 1
ATOM 3425 N N . GLY B 1 133 ? -5.023 15.977 15.828 1 97.31 133 GLY B N 1
ATOM 3426 C CA . GLY B 1 133 ? -5.398 14.734 16.484 1 97.31 133 GLY B CA 1
ATOM 3427 C C . GLY B 1 133 ? -5.074 13.5 15.664 1 97.31 133 GLY B C 1
ATOM 3428 O O . GLY B 1 133 ? -5.301 12.375 16.109 1 97.31 133 GLY B O 1
ATOM 3429 N N . ILE B 1 134 ? -4.48 13.648 14.562 1 97 134 ILE B N 1
ATOM 3430 C CA . ILE B 1 134 ? -4.215 12.531 13.664 1 97 134 ILE B CA 1
ATOM 3431 C C . ILE B 1 134 ? -2.98 11.773 14.141 1 97 134 ILE B C 1
ATOM 3433 O O . ILE B 1 134 ? -3.014 10.547 14.266 1 97 134 ILE B O 1
ATOM 3437 N N . THR B 1 135 ? -1.911 12.453 14.453 1 97.69 135 THR B N 1
ATOM 3438 C CA . THR B 1 135 ? -0.629 11.82 14.742 1 97.69 135 THR B CA 1
ATOM 3439 C C . THR B 1 135 ? -0.723 10.945 15.992 1 97.69 135 THR B C 1
ATOM 3441 O O . THR B 1 135 ? -0.235 9.812 16 1 97.69 135 THR B O 1
ATOM 3444 N N . PRO B 1 136 ? -1.409 11.445 17.016 1 97.5 136 PRO B N 1
ATOM 3445 C CA . PRO B 1 136 ? -1.529 10.586 18.203 1 97.5 136 PRO B CA 1
ATOM 3446 C C . PRO B 1 136 ? -2.348 9.32 17.938 1 97.5 136 PRO B C 1
ATOM 3448 O O . PRO B 1 136 ? -2.262 8.359 18.703 1 97.5 136 PRO B O 1
ATOM 3451 N N . ALA B 1 137 ? -3.111 9.367 16.906 1 96.56 137 ALA B N 1
ATOM 3452 C CA . ALA B 1 137 ? -3.979 8.227 16.609 1 96.56 137 ALA B CA 1
ATOM 3453 C C . ALA B 1 137 ? -3.209 7.133 15.875 1 96.56 137 ALA B C 1
ATOM 3455 O O . ALA B 1 137 ? -3.691 6.004 15.75 1 96.56 137 ALA B O 1
ATOM 3456 N N . LEU B 1 138 ? -2.004 7.398 15.438 1 96.62 138 LEU B N 1
ATOM 3457 C CA . LEU B 1 138 ? -1.267 6.465 14.586 1 96.62 138 LEU B CA 1
ATOM 3458 C C . LEU B 1 138 ? -0.749 5.285 15.398 1 96.62 138 LEU B C 1
ATOM 3460 O O . LEU B 1 138 ? -0.686 4.16 14.898 1 96.62 138 LEU B O 1
ATOM 3464 N N . SER B 1 139 ? -0.291 5.578 16.609 1 96.75 139 SER B N 1
ATOM 3465 C CA . SER B 1 139 ? 0.265 4.574 17.5 1 96.75 139 SER B CA 1
ATOM 3466 C C . SER B 1 139 ? 0.504 5.152 18.891 1 96.75 139 SER B C 1
ATOM 3468 O O . SER B 1 139 ? 0.447 6.367 19.094 1 96.75 139 SER B O 1
ATOM 3470 N N . GLU B 1 140 ? 0.825 4.266 19.812 1 96.88 140 GLU B N 1
ATOM 3471 C CA . GLU B 1 140 ? 1.138 4.715 21.172 1 96.88 140 GLU B CA 1
ATOM 3472 C C . GLU B 1 140 ? 2.416 5.547 21.188 1 96.88 140 GLU B C 1
ATOM 3474 O O . GLU B 1 140 ? 2.479 6.578 21.875 1 96.88 140 GLU B O 1
ATOM 3479 N N . SER B 1 141 ? 3.352 5.086 20.469 1 98.12 141 SER B N 1
ATOM 3480 C CA . SER B 1 141 ? 4.613 5.812 20.453 1 98.12 141 SER B CA 1
ATOM 3481 C C . SER B 1 141 ? 4.457 7.184 19.812 1 98.12 141 SER B C 1
ATOM 3483 O O . SER B 1 141 ? 5.066 8.164 20.25 1 98.12 141 SER B O 1
ATOM 3485 N N . ALA B 1 142 ? 3.666 7.27 18.75 1 98.12 142 ALA B N 1
ATOM 3486 C CA . ALA B 1 142 ? 3.404 8.555 18.109 1 98.12 142 ALA B CA 1
ATOM 3487 C C . ALA B 1 142 ? 2.643 9.492 19.047 1 98.12 142 ALA B C 1
ATOM 3489 O O . ALA B 1 142 ? 2.902 10.695 19.062 1 98.12 142 ALA B O 1
ATOM 3490 N N . SER B 1 143 ? 1.723 8.922 19.75 1 98.06 143 SER B N 1
ATOM 3491 C CA . SER B 1 143 ? 1.002 9.703 20.75 1 98.06 143 SER B CA 1
ATOM 3492 C C . SER B 1 143 ? 1.955 10.273 21.797 1 98.06 143 SER B C 1
ATOM 3494 O O . SER B 1 143 ? 1.914 11.477 22.094 1 98.06 143 SER B O 1
ATOM 3496 N N . ASP B 1 144 ? 2.811 9.445 22.281 1 98.56 144 ASP B N 1
ATOM 3497 C CA . ASP B 1 144 ? 3.793 9.867 23.266 1 98.56 144 ASP B CA 1
ATOM 3498 C C . ASP B 1 144 ? 4.68 10.984 22.719 1 98.56 144 ASP B C 1
ATOM 3500 O O . ASP B 1 144 ? 5.035 11.922 23.438 1 98.56 144 ASP B O 1
ATOM 3504 N N . ALA B 1 145 ? 5.02 10.852 21.484 1 98.69 145 ALA B N 1
ATOM 3505 C CA . ALA B 1 145 ? 5.871 11.859 20.844 1 98.69 145 ALA B CA 1
ATOM 3506 C C . ALA B 1 145 ? 5.176 13.211 20.797 1 98.69 145 ALA B C 1
ATOM 3508 O O . ALA B 1 145 ? 5.793 14.242 21.062 1 98.69 145 ALA B O 1
ATOM 3509 N N . VAL B 1 146 ? 3.926 13.219 20.438 1 98.75 146 VAL B N 1
ATOM 3510 C CA . VAL B 1 146 ? 3.164 14.461 20.344 1 98.75 146 VAL B CA 1
ATOM 3511 C C . VAL B 1 146 ? 3.055 15.102 21.734 1 98.75 146 VAL B C 1
ATOM 3513 O O . VAL B 1 146 ? 3.281 16.297 21.891 1 98.75 146 VAL B O 1
ATOM 3516 N N . PHE B 1 147 ? 2.758 14.312 22.703 1 98.75 147 PHE B N 1
ATOM 3517 C CA . PHE B 1 147 ? 2.635 14.828 24.062 1 98.75 147 PHE B CA 1
ATOM 3518 C C . PHE B 1 147 ? 3.969 15.375 24.562 1 98.75 147 PHE B C 1
ATOM 3520 O O . PHE B 1 147 ? 4.012 16.391 25.25 1 98.75 147 PHE B O 1
ATOM 3527 N N . TYR B 1 148 ? 4.996 14.68 24.234 1 98.88 148 TYR B N 1
ATOM 3528 C CA . TYR B 1 148 ? 6.324 15.148 24.609 1 98.88 148 TYR B CA 1
ATOM 3529 C C . TYR B 1 148 ? 6.641 16.484 23.953 1 98.88 148 TYR B C 1
ATOM 3531 O O . TYR B 1 148 ? 7.184 17.391 24.578 1 98.88 148 TYR B O 1
ATOM 3539 N N . ALA B 1 149 ? 6.316 16.609 22.688 1 98.81 149 ALA B N 1
ATOM 3540 C CA . ALA B 1 149 ? 6.512 17.875 21.984 1 98.81 149 ALA B CA 1
ATOM 3541 C C . ALA B 1 149 ? 5.73 19 22.641 1 98.81 149 ALA B C 1
ATOM 3543 O O . ALA B 1 149 ? 6.238 20.125 22.781 1 98.81 149 ALA B O 1
ATOM 3544 N N . VAL B 1 150 ? 4.531 18.703 23.031 1 98.81 150 VAL B N 1
ATOM 3545 C CA . VAL B 1 150 ? 3.689 19.688 23.703 1 98.81 150 VAL B CA 1
ATOM 3546 C C . VAL B 1 150 ? 4.316 20.078 25.031 1 98.81 150 VAL B C 1
ATOM 3548 O O . VAL B 1 150 ? 4.352 21.266 25.391 1 98.81 150 VAL B O 1
ATOM 3551 N N . GLU B 1 151 ? 4.773 19.094 25.75 1 98.69 151 GLU B N 1
ATOM 3552 C CA . GLU B 1 151 ? 5.449 19.344 27.016 1 98.69 151 GLU B CA 1
ATOM 3553 C C . GLU B 1 151 ? 6.645 20.281 26.828 1 98.69 151 GLU B C 1
ATOM 3555 O O . GLU B 1 151 ? 6.832 21.219 27.594 1 98.69 151 GLU B O 1
ATOM 3560 N N . LEU B 1 152 ? 7.434 19.984 25.859 1 98.69 152 LEU B N 1
ATOM 3561 C CA . LEU B 1 152 ? 8.602 20.812 25.578 1 98.69 152 LEU B CA 1
ATOM 3562 C C . LEU B 1 152 ? 8.18 22.219 25.172 1 98.69 152 LEU B C 1
ATOM 3564 O O . LEU B 1 152 ? 8.828 23.203 25.562 1 98.69 152 LEU B O 1
ATOM 3568 N N . ALA B 1 153 ? 7.172 22.312 24.312 1 98.69 153 ALA B N 1
ATOM 3569 C CA . ALA B 1 153 ? 6.672 23.625 23.922 1 98.69 153 ALA B CA 1
ATOM 3570 C C . ALA B 1 153 ? 6.266 24.453 25.125 1 98.69 153 ALA B C 1
ATOM 3572 O O . ALA B 1 153 ? 6.609 25.641 25.234 1 98.69 153 ALA B O 1
ATOM 3573 N N . LYS B 1 154 ? 5.543 23.859 26.062 1 98 154 LYS B N 1
ATOM 3574 C CA . LYS B 1 154 ? 5.113 24.531 27.281 1 98 154 LYS B CA 1
ATOM 3575 C C . LYS B 1 154 ? 6.312 24.922 28.141 1 98 154 LYS B C 1
ATOM 3577 O O . LYS B 1 154 ? 6.367 26.031 28.672 1 98 154 LYS B O 1
ATOM 3582 N N . LYS B 1 155 ? 7.23 23.953 28.25 1 98.19 155 LYS B N 1
ATOM 3583 C CA . LYS B 1 155 ? 8.461 24.203 29 1 98.19 155 LYS B CA 1
ATOM 3584 C C . LYS B 1 155 ? 9.172 25.453 28.5 1 98.19 155 LYS B C 1
ATOM 3586 O O . LYS B 1 155 ? 9.727 26.219 29.297 1 98.19 155 LYS B O 1
ATOM 3591 N N . HIS B 1 156 ? 9.117 25.672 27.266 1 98.19 156 HIS B N 1
ATOM 3592 C CA . HIS B 1 156 ? 9.836 26.781 26.672 1 98.19 156 HIS B CA 1
ATOM 3593 C C . HIS B 1 156 ? 8.891 27.938 26.328 1 98.19 156 HIS B C 1
ATOM 3595 O O . HIS B 1 156 ? 9.234 28.812 25.531 1 98.19 156 HIS B O 1
ATOM 3601 N N . ASN B 1 157 ? 7.676 27.953 26.828 1 97.5 157 ASN B N 1
ATOM 3602 C CA . ASN B 1 157 ? 6.68 29.016 26.734 1 97.5 157 ASN B CA 1
ATOM 3603 C C . ASN B 1 157 ? 6.305 29.297 25.281 1 97.5 157 ASN B C 1
ATOM 3605 O O . ASN B 1 157 ? 6.277 30.453 24.844 1 97.5 157 ASN B O 1
ATOM 3609 N N . LYS B 1 158 ? 6.234 28.234 24.516 1 97.69 158 LYS B N 1
ATOM 3610 C CA . LYS B 1 158 ? 5.773 28.359 23.141 1 97.69 158 LYS B CA 1
ATOM 3611 C C . LYS B 1 158 ? 4.262 28.172 23.047 1 97.69 158 LYS B C 1
ATOM 3613 O O . LYS B 1 158 ? 3.674 27.422 23.828 1 97.69 158 LYS B O 1
ATOM 3618 N N . CYS B 1 159 ? 3.637 28.891 22.141 1 98.06 159 CYS B N 1
ATOM 3619 C CA . CYS B 1 159 ? 2.209 28.734 21.891 1 98.06 159 CYS B CA 1
ATOM 3620 C C . CYS B 1 159 ? 1.914 27.391 21.25 1 98.06 159 CYS B C 1
ATOM 3622 O O . CYS B 1 159 ? 2.566 27 20.281 1 98.06 159 CYS B O 1
ATOM 3624 N N . VAL B 1 160 ? 0.965 26.656 21.812 1 98.81 160 VAL B N 1
ATOM 3625 C CA . VAL B 1 160 ? 0.528 25.375 21.25 1 98.81 160 VAL B CA 1
ATOM 3626 C C . VAL B 1 160 ? -0.848 25.531 20.609 1 98.81 160 VAL B C 1
ATOM 3628 O O . VAL B 1 160 ? -1.795 25.984 21.25 1 98.81 160 VAL B O 1
ATOM 3631 N N . VAL B 1 161 ? -0.933 25.266 19.328 1 98.88 161 VAL B N 1
ATOM 3632 C CA . VAL B 1 161 ? -2.188 25.281 18.578 1 98.88 161 VAL B CA 1
ATOM 3633 C C . VAL B 1 161 ? -2.609 23.844 18.25 1 98.88 161 VAL B C 1
ATOM 3635 O O . VAL B 1 161 ? -1.835 23.078 17.688 1 98.88 161 VAL B O 1
ATOM 3638 N N . PHE B 1 162 ? -3.822 23.469 18.594 1 98.81 162 PHE B N 1
ATOM 3639 C CA . PHE B 1 162 ? -4.312 22.109 18.406 1 98.81 162 PHE B CA 1
ATOM 3640 C C . PHE B 1 162 ? -5.531 22.094 17.5 1 98.81 162 PHE B C 1
ATOM 3642 O O . PHE B 1 162 ? -6.527 22.766 17.766 1 98.81 162 PHE B O 1
ATOM 3649 N N . ASP B 1 163 ? -5.449 21.438 16.438 1 98.56 163 ASP B N 1
ATOM 3650 C CA . ASP B 1 163 ? -6.562 21.078 15.555 1 98.56 163 ASP B CA 1
ATOM 3651 C C . ASP B 1 163 ? -6.984 19.625 15.75 1 98.56 163 ASP B C 1
ATOM 3653 O O . ASP B 1 163 ? -6.281 18.719 15.328 1 98.56 163 ASP B O 1
ATOM 3657 N N . PRO B 1 164 ? -8.156 19.359 16.328 1 97.31 164 PRO B N 1
ATOM 3658 C CA . PRO B 1 164 ? -8.523 17.984 16.625 1 97.31 164 PRO B CA 1
ATOM 3659 C C . PRO B 1 164 ? -8.477 17.078 15.398 1 97.31 164 PRO B C 1
ATOM 3661 O O . PRO B 1 164 ? -7.996 15.945 15.484 1 97.31 164 PRO B O 1
ATOM 3664 N N . ASN B 1 165 ? -9.008 17.594 14.242 1 95.12 165 ASN B N 1
ATOM 3665 C CA . ASN B 1 165 ? -8.922 16.828 13 1 95.12 165 ASN B CA 1
ATOM 3666 C C . ASN B 1 165 ? -9.227 15.359 13.234 1 95.12 165 ASN B C 1
ATOM 3668 O O . ASN B 1 165 ? -8.453 14.492 12.828 1 95.12 165 ASN B O 1
ATOM 3672 N N . PHE B 1 166 ? -10.367 15.094 13.836 1 91.62 166 PHE B N 1
ATOM 3673 C CA . PHE B 1 166 ? -10.781 13.766 14.258 1 91.62 166 PHE B CA 1
ATOM 3674 C C . PHE B 1 166 ? -11 12.852 13.055 1 91.62 166 PHE B C 1
ATOM 3676 O O . PHE B 1 166 ? -11.742 13.203 12.141 1 91.62 166 PHE B O 1
ATOM 3683 N N . ARG B 1 167 ? -10.297 11.781 13.094 1 88.81 167 ARG B N 1
ATOM 3684 C CA . ARG B 1 167 ? -10.461 10.719 12.109 1 88.81 167 ARG B CA 1
ATOM 3685 C C . ARG B 1 167 ? -10.984 9.445 12.758 1 88.81 167 ARG B C 1
ATOM 3687 O O . ARG B 1 167 ? -10.219 8.695 13.375 1 88.81 167 ARG B O 1
ATOM 3694 N N . LYS B 1 168 ? -12.195 9.094 12.453 1 83.75 168 LYS B N 1
ATOM 3695 C CA . LYS B 1 168 ? -12.875 7.973 13.102 1 83.75 168 LYS B CA 1
ATOM 3696 C C . LYS B 1 168 ? -12.203 6.645 12.758 1 83.75 168 LYS B C 1
ATOM 3698 O O . LYS B 1 168 ? -12.195 5.719 13.57 1 83.75 168 LYS B O 1
ATOM 3703 N N . LYS B 1 169 ? -11.562 6.492 11.664 1 81.25 169 LYS B N 1
ATOM 3704 C CA . LYS B 1 169 ? -11 5.234 11.18 1 81.25 169 LYS B CA 1
ATOM 3705 C C . LYS B 1 169 ? -9.703 4.895 11.906 1 81.25 169 LYS B C 1
ATOM 3707 O O . LYS B 1 169 ? -9.219 3.762 11.828 1 81.25 169 LYS B O 1
ATOM 3712 N N . LEU B 1 170 ? -9.148 5.789 12.609 1 83.56 170 LEU B N 1
ATOM 3713 C CA . LEU B 1 170 ? -7.812 5.594 13.156 1 83.56 170 LEU B CA 1
ATOM 3714 C C . LEU B 1 170 ? -7.871 5.074 14.586 1 83.56 170 LEU B C 1
ATOM 3716 O O . LEU B 1 170 ? -6.883 4.543 15.102 1 83.56 170 LEU B O 1
ATOM 3720 N N . TRP B 1 171 ? -8.93 5.266 15.281 1 81.88 171 TRP B N 1
ATOM 3721 C CA . TRP B 1 171 ? -8.883 4.809 16.672 1 81.88 171 TRP B CA 1
ATOM 3722 C C . TRP B 1 171 ? -10.281 4.75 17.266 1 81.88 171 TRP B C 1
ATOM 3724 O O . TRP B 1 171 ? -11.258 5.188 16.641 1 81.88 171 TRP B O 1
ATOM 3734 N N . ASP B 1 172 ? -10.297 4.129 18.438 1 82.69 172 ASP B N 1
ATOM 3735 C CA . ASP B 1 172 ? -11.516 3.963 19.219 1 82.69 172 ASP B CA 1
ATOM 3736 C C . ASP B 1 172 ? -12.016 5.309 19.75 1 82.69 172 ASP B C 1
ATOM 3738 O O . ASP B 1 172 ? -11.227 6.156 20.156 1 82.69 172 ASP B O 1
ATOM 3742 N N . GLY B 1 173 ? -13.258 5.391 19.828 1 85.38 173 GLY B N 1
ATOM 3743 C CA . GLY B 1 173 ? -13.883 6.652 20.172 1 85.38 173 GLY B CA 1
ATOM 3744 C C . GLY B 1 173 ? -13.516 7.137 21.562 1 85.38 173 GLY B C 1
ATOM 3745 O O . GLY B 1 173 ? -13.219 8.312 21.766 1 85.38 173 GLY B O 1
ATOM 3746 N N . GLU B 1 174 ? -13.422 6.285 22.516 1 88.62 174 GLU B N 1
ATOM 3747 C CA . GLU B 1 174 ? -13.141 6.707 23.891 1 88.62 174 GLU B CA 1
ATOM 3748 C C . GLU B 1 174 ? -11.688 7.129 24.047 1 88.62 174 GLU B C 1
ATOM 3750 O O . GLU B 1 174 ? -11.391 8.141 24.688 1 88.62 174 GLU B O 1
ATOM 3755 N N . ARG B 1 175 ? -10.812 6.355 23.547 1 91.44 175 ARG B N 1
ATOM 3756 C CA . ARG B 1 175 ? -9.398 6.715 23.578 1 91.44 175 ARG B CA 1
ATOM 3757 C C . ARG B 1 175 ? -9.148 8.031 22.844 1 91.44 175 ARG B C 1
ATOM 3759 O O . ARG B 1 175 ? -8.359 8.859 23.297 1 91.44 175 ARG B O 1
ATOM 3766 N N . ALA B 1 176 ? -9.805 8.125 21.719 1 93.38 176 ALA B N 1
ATOM 3767 C CA . ALA B 1 176 ? -9.688 9.359 20.953 1 93.38 176 ALA B CA 1
ATOM 3768 C C . ALA B 1 176 ? -10.141 10.562 21.766 1 93.38 176 ALA B C 1
ATOM 3770 O O . ALA B 1 176 ? -9.453 11.594 21.812 1 93.38 176 ALA B O 1
ATOM 3771 N N . ARG B 1 177 ? -11.258 10.453 22.406 1 94.31 177 ARG B N 1
ATOM 3772 C CA . ARG B 1 177 ? -11.836 11.539 23.188 1 94.31 177 ARG B CA 1
ATOM 3773 C C . ARG B 1 177 ? -10.906 11.945 24.312 1 94.31 177 ARG B C 1
ATOM 3775 O O . ARG B 1 177 ? -10.633 13.133 24.516 1 94.31 177 ARG B O 1
ATOM 3782 N N . GLN B 1 178 ? -10.43 11 25.047 1 95.81 178 GLN B N 1
ATOM 3783 C CA . GLN B 1 178 ? -9.539 11.273 26.172 1 95.81 178 GLN B CA 1
ATOM 3784 C C . GLN B 1 178 ? -8.258 11.945 25.703 1 95.81 178 GLN B C 1
ATOM 3786 O O . GLN B 1 178 ? -7.785 12.898 26.328 1 95.81 178 GLN B O 1
ATOM 3791 N N . THR B 1 179 ? -7.695 11.406 24.672 1 96.88 179 THR B N 1
ATOM 3792 C CA . THR B 1 179 ? -6.461 11.961 24.125 1 96.88 179 THR B CA 1
ATOM 3793 C C . THR B 1 179 ? -6.668 13.406 23.688 1 96.88 179 THR B C 1
ATOM 3795 O O . THR B 1 179 ? -5.852 14.281 24 1 96.88 179 THR B O 1
ATOM 3798 N N . MET B 1 180 ? -7.734 13.656 23.016 1 96.56 180 MET B N 1
ATOM 3799 C CA . MET B 1 180 ? -8.008 15 22.516 1 96.56 180 MET B CA 1
ATOM 3800 C C . MET B 1 180 ? -8.281 15.969 23.656 1 96.56 180 MET B C 1
ATOM 3802 O O . MET B 1 180 ? -7.863 17.125 23.609 1 96.56 180 MET B O 1
ATOM 3806 N N . PHE B 1 181 ? -8.945 15.484 24.688 1 97.19 181 PHE B N 1
ATOM 3807 C CA . PHE B 1 181 ? -9.18 16.312 25.875 1 97.19 181 PHE B CA 1
ATOM 3808 C C . PHE B 1 181 ? -7.855 16.719 26.516 1 97.19 181 PHE B C 1
ATOM 3810 O O . PHE B 1 181 ? -7.664 17.875 26.875 1 97.19 181 PHE B O 1
ATOM 3817 N N . GLU B 1 182 ? -7.055 15.766 26.641 1 97.94 182 GLU B N 1
ATOM 3818 C CA . GLU B 1 182 ? -5.762 16.047 27.266 1 97.94 182 GLU B CA 1
ATOM 3819 C C . GLU B 1 182 ? -4.953 17.031 26.438 1 97.94 182 GLU B C 1
ATOM 3821 O O . GLU B 1 182 ? -4.242 17.875 26.984 1 97.94 182 GLU B O 1
ATOM 3826 N N . LEU B 1 183 ? -5.051 16.938 25.141 1 98.44 183 LEU B N 1
ATOM 3827 C CA . LEU B 1 183 ? -4.344 17.875 24.281 1 98.44 183 LEU B CA 1
ATOM 3828 C C . LEU B 1 183 ? -4.961 19.266 24.359 1 98.44 183 LEU B C 1
ATOM 3830 O O . LEU B 1 183 ? -4.246 20.266 24.344 1 98.44 183 LEU B O 1
ATOM 3834 N N . ILE B 1 184 ? -6.262 19.312 24.422 1 98.44 184 ILE B N 1
ATOM 3835 C CA . ILE B 1 184 ? -6.941 20.594 24.562 1 98.44 184 ILE B CA 1
ATOM 3836 C C . ILE B 1 184 ? -6.484 21.297 25.844 1 98.44 184 ILE B C 1
ATOM 3838 O O . ILE B 1 184 ? -6.16 22.484 25.828 1 98.44 184 ILE B O 1
ATOM 3842 N N . LYS B 1 185 ? -6.387 20.547 26.891 1 98.12 185 LYS B N 1
ATOM 3843 C CA . LYS B 1 185 ? -5.996 21.094 28.188 1 98.12 185 LYS B CA 1
ATOM 3844 C C . LYS B 1 185 ? -4.605 21.719 28.125 1 98.12 185 LYS B C 1
ATOM 3846 O O . LYS B 1 185 ? -4.289 22.609 28.906 1 98.12 185 LYS B O 1
ATOM 3851 N N . ARG B 1 186 ? -3.852 21.25 27.25 1 98.12 186 ARG B N 1
ATOM 3852 C CA . ARG B 1 186 ? -2.457 21.672 27.188 1 98.12 186 ARG B CA 1
ATOM 3853 C C . ARG B 1 186 ? -2.217 22.625 26.016 1 98.12 186 ARG B C 1
ATOM 3855 O O . ARG B 1 186 ? -1.071 22.953 25.703 1 98.12 186 ARG B O 1
ATOM 3862 N N . SER B 1 187 ? -3.227 23.031 25.359 1 98.56 187 SER B N 1
ATOM 3863 C CA . SER B 1 187 ? -3.102 23.891 24.188 1 98.56 187 SER B CA 1
ATOM 3864 C C . SER B 1 187 ? -3.539 25.328 24.5 1 98.56 187 SER B C 1
ATOM 3866 O O . SER B 1 187 ? -4.34 25.547 25.406 1 98.56 187 SER B O 1
ATOM 3868 N N . ASP B 1 188 ? -3.018 26.281 23.797 1 98.5 188 ASP B N 1
ATOM 3869 C CA . ASP B 1 188 ? -3.373 27.688 23.953 1 98.5 188 ASP B CA 1
ATOM 3870 C C . ASP B 1 188 ? -4.508 28.062 23.016 1 98.5 188 ASP B C 1
ATOM 3872 O O . ASP B 1 188 ? -5.344 28.906 23.344 1 98.5 188 ASP B O 1
ATOM 3876 N N . ILE B 1 189 ? -4.508 27.531 21.828 1 98.69 189 ILE B N 1
ATOM 3877 C CA . ILE B 1 189 ? -5.512 27.781 20.812 1 98.69 189 ILE B CA 1
ATOM 3878 C C . ILE B 1 189 ? -6.031 26.469 20.25 1 98.69 189 ILE B C 1
ATOM 3880 O O . ILE B 1 189 ? -5.254 25.547 19.984 1 98.69 189 ILE B O 1
ATOM 3884 N N . VAL B 1 190 ? -7.34 26.297 20.078 1 98.81 190 VAL B N 1
ATOM 3885 C CA . VAL B 1 190 ? -7.945 25.078 19.562 1 98.81 190 VAL B CA 1
ATOM 3886 C C . VAL B 1 190 ? -8.859 25.422 18.375 1 98.81 190 VAL B C 1
ATOM 3888 O O . VAL B 1 190 ? -9.609 26.391 18.438 1 98.81 190 VAL B O 1
ATOM 3891 N N . LEU B 1 191 ? -8.742 24.625 17.281 1 98.5 191 LEU B N 1
ATOM 3892 C CA . LEU B 1 191 ? -9.422 24.891 16.031 1 98.5 191 LEU B CA 1
ATOM 3893 C C . LEU B 1 191 ? -10.367 23.75 15.664 1 98.5 191 LEU B C 1
ATOM 3895 O O . LEU B 1 191 ? -10.211 23.125 14.617 1 98.5 191 LEU B O 1
ATOM 3899 N N . PRO B 1 192 ? -11.469 23.516 16.375 1 98.06 192 PRO B N 1
ATOM 3900 C CA . PRO B 1 192 ? -12.375 22.422 16.047 1 98.06 192 PRO B CA 1
ATOM 3901 C C . PRO B 1 192 ? -13.43 22.812 15.008 1 98.06 192 PRO B C 1
ATOM 3903 O O . PRO B 1 192 ? -13.641 24 14.758 1 98.06 192 PRO B O 1
ATOM 3906 N N . GLY B 1 193 ? -13.969 21.781 14.375 1 96.44 193 GLY B N 1
ATOM 3907 C CA . GLY B 1 193 ? -15.227 21.953 13.672 1 96.44 193 GLY B CA 1
ATOM 3908 C C . GLY B 1 193 ? -16.438 21.562 14.5 1 96.44 193 GLY B C 1
ATOM 3909 O O . GLY B 1 193 ? -16.297 21.109 15.641 1 96.44 193 GLY B O 1
ATOM 3910 N N . LEU B 1 194 ? -17.609 21.719 13.906 1 96.44 194 LEU B N 1
ATOM 3911 C CA . LEU B 1 194 ? -18.844 21.406 14.617 1 96.44 194 LEU B CA 1
ATOM 3912 C C . LEU B 1 194 ? -18.953 19.922 14.898 1 96.44 194 LEU B C 1
ATOM 3914 O O . LEU B 1 194 ? -19.422 19.516 15.969 1 96.44 194 LEU B O 1
ATOM 3918 N N . SER B 1 195 ? -18.578 19.125 13.961 1 94.75 195 SER B N 1
ATOM 3919 C CA . SER B 1 195 ? -18.625 17.672 14.148 1 94.75 195 SER B CA 1
ATOM 3920 C C . SER B 1 195 ? -17.719 17.234 15.281 1 94.75 195 SER B C 1
ATOM 3922 O O . SER B 1 195 ? -18.062 16.328 16.047 1 94.75 195 SER B O 1
ATOM 3924 N N . GLU B 1 196 ? -16.594 17.844 15.367 1 95.06 196 GLU B N 1
ATOM 3925 C CA . GLU B 1 196 ? -15.672 17.531 16.469 1 95.06 196 GLU B CA 1
ATOM 3926 C C . GLU B 1 196 ? -16.234 18.016 17.797 1 95.06 196 GLU B C 1
ATOM 3928 O O . GLU B 1 196 ? -16.047 17.359 18.828 1 95.06 196 GLU B O 1
ATOM 3933 N N . GLY B 1 197 ? -16.906 19.141 17.75 1 95.94 197 GLY B N 1
ATOM 3934 C CA . GLY B 1 197 ? -17.578 19.594 18.953 1 95.94 197 GLY B CA 1
ATOM 3935 C C . GLY B 1 197 ? -18.625 18.625 19.453 1 95.94 197 GLY B C 1
ATOM 3936 O O . GLY B 1 197 ? -18.703 18.344 20.656 1 95.94 197 GLY B O 1
ATOM 3937 N N . ARG B 1 198 ? -19.359 18.125 18.5 1 95.69 198 ARG B N 1
ATOM 3938 C CA . ARG B 1 198 ? -20.375 17.141 18.844 1 95.69 198 ARG B CA 1
ATOM 3939 C C . ARG B 1 198 ? -19.734 15.891 19.438 1 95.69 198 ARG B C 1
ATOM 3941 O O . ARG B 1 198 ? -20.25 15.32 20.406 1 95.69 198 ARG B O 1
ATOM 3948 N N . PHE B 1 199 ? -18.703 15.461 18.922 1 94.88 199 PHE B N 1
ATOM 3949 C CA . PHE B 1 199 ? -18 14.266 19.375 1 94.88 199 PHE B CA 1
ATOM 3950 C C . PHE B 1 199 ? -17.406 14.477 20.766 1 94.88 199 PHE B C 1
ATOM 3952 O O . PHE B 1 199 ? -17.547 13.633 21.641 1 94.88 199 PHE B O 1
ATOM 3959 N N . LEU B 1 200 ? -16.781 15.625 20.984 1 95.75 200 LEU B N 1
ATOM 3960 C CA . LEU B 1 200 ? -16.016 15.867 22.203 1 95.75 200 LEU B CA 1
ATOM 3961 C C . LEU B 1 200 ? -16.922 16.359 23.328 1 95.75 200 LEU B C 1
ATOM 3963 O O . LEU B 1 200 ? -16.75 15.953 24.484 1 95.75 200 LEU B O 1
ATOM 3967 N N . PHE B 1 201 ? -17.938 17.172 22.969 1 96.5 201 PHE B N 1
ATOM 3968 C CA . PHE B 1 201 ? -18.656 17.891 24.016 1 96.5 201 PHE B CA 1
ATOM 3969 C C . PHE B 1 201 ? -20.156 17.609 23.938 1 96.5 201 PHE B C 1
ATOM 3971 O O . PHE B 1 201 ? -20.922 18.094 24.75 1 96.5 201 PHE B O 1
ATOM 3978 N N . GLY B 1 202 ? -20.594 16.875 22.906 1 96.06 202 GLY B N 1
ATOM 3979 C CA . GLY B 1 202 ? -22 16.484 22.797 1 96.06 202 GLY B CA 1
ATOM 3980 C C . GLY B 1 202 ? -22.891 17.594 22.266 1 96.06 202 GLY B C 1
ATOM 3981 O O . GLY B 1 202 ? -24.094 17.578 22.469 1 96.06 202 GLY B O 1
ATOM 3982 N N . THR B 1 203 ? -22.281 18.609 21.703 1 96.62 203 THR B N 1
ATOM 3983 C CA . THR B 1 203 ? -23.062 19.734 21.203 1 96.62 203 THR B CA 1
ATOM 3984 C C . THR B 1 203 ? -22.5 20.234 19.875 1 96.62 203 THR B C 1
ATOM 3986 O O . THR B 1 203 ? -21.297 20.062 19.594 1 96.62 203 THR B O 1
ATOM 3989 N N . ALA B 1 204 ? -23.359 20.828 19.078 1 96.06 204 ALA B N 1
ATOM 3990 C CA . ALA B 1 204 ? -22.938 21.438 17.828 1 96.06 204 ALA B CA 1
ATOM 3991 C C . ALA B 1 204 ? -23.125 22.953 17.875 1 96.06 204 ALA B C 1
ATOM 3993 O O . ALA B 1 204 ? -23.109 23.625 16.844 1 96.06 204 ALA B O 1
ATOM 3994 N N . ASP B 1 205 ? -23.328 23.406 19.078 1 97.81 205 ASP B N 1
ATOM 3995 C CA . ASP B 1 205 ? -23.406 24.844 19.281 1 97.81 205 ASP B CA 1
ATOM 3996 C C . ASP B 1 205 ? -22 25.453 19.422 1 97.81 205 ASP B C 1
ATOM 3998 O O . ASP B 1 205 ? -21.266 25.141 20.359 1 97.81 205 ASP B O 1
ATOM 4002 N N . GLU B 1 206 ? -21.672 26.312 18.453 1 98.06 206 GLU B N 1
ATOM 4003 C CA . GLU B 1 206 ? -20.312 26.828 18.391 1 98.06 206 GLU B CA 1
ATOM 4004 C C . GLU B 1 206 ? -19.938 27.578 19.656 1 98.06 206 GLU B C 1
ATOM 4006 O O . GLU B 1 206 ? -18.797 27.531 20.109 1 98.06 206 GLU B O 1
ATOM 4011 N N . LYS B 1 207 ? -20.906 28.391 20.25 1 98.25 207 LYS B N 1
ATOM 4012 C CA . LYS B 1 207 ? -20.609 29.141 21.469 1 98.25 207 LYS B CA 1
ATOM 4013 C C . LYS B 1 207 ? -20.359 28.203 22.656 1 98.25 207 LYS B C 1
ATOM 4015 O O . LYS B 1 207 ? -19.453 28.438 23.453 1 98.25 207 LYS B O 1
ATOM 4020 N N . LYS B 1 208 ? -21.125 27.109 22.719 1 98.38 208 LYS B N 1
ATOM 4021 C CA . LYS B 1 208 ? -20.953 26.141 23.781 1 98.38 208 LYS B CA 1
ATOM 4022 C C . LYS B 1 208 ? -19.641 25.375 23.625 1 98.38 208 LYS B C 1
ATOM 4024 O O . LYS B 1 208 ? -18.969 25.062 24.609 1 98.38 208 LYS B O 1
ATOM 4029 N N . ILE B 1 209 ? -19.297 25.047 22.422 1 98.56 209 ILE B N 1
ATOM 4030 C CA . ILE B 1 209 ? -18.031 24.375 22.141 1 98.56 209 ILE B CA 1
ATOM 4031 C C . ILE B 1 209 ? -16.875 25.266 22.594 1 98.56 209 ILE B C 1
ATOM 4033 O O . ILE B 1 209 ? -15.961 24.797 23.266 1 98.56 209 ILE B O 1
ATOM 4037 N N . ALA B 1 210 ? -16.953 26.562 22.219 1 98.56 210 ALA B N 1
ATOM 4038 C CA . ALA B 1 210 ? -15.898 27.516 22.578 1 98.56 210 ALA B CA 1
ATOM 4039 C C . ALA B 1 210 ? -15.766 27.641 24.094 1 98.56 210 ALA B C 1
ATOM 4041 O O . ALA B 1 210 ? -14.656 27.672 24.625 1 98.56 210 ALA B O 1
ATOM 4042 N N . GLU B 1 211 ? -16.938 27.719 24.734 1 97.88 211 GLU B N 1
ATOM 4043 C CA . GLU B 1 211 ? -16.938 27.828 26.188 1 97.88 211 GLU B CA 1
ATOM 4044 C C . GLU B 1 211 ? -16.297 26.609 26.844 1 97.88 211 GLU B C 1
ATOM 4046 O O . GLU B 1 211 ? -15.531 26.734 27.797 1 97.88 211 GLU B O 1
ATOM 4051 N N . ALA B 1 212 ? -16.688 25.469 26.344 1 98.12 212 ALA B N 1
ATOM 4052 C CA . ALA B 1 212 ? -16.156 24.219 26.891 1 98.12 212 ALA B CA 1
ATOM 4053 C C . ALA B 1 212 ? -14.633 24.156 26.719 1 98.12 212 ALA B C 1
ATOM 4055 O O . ALA B 1 212 ? -13.914 23.766 27.641 1 98.12 212 ALA B O 1
ATOM 4056 N N . ILE B 1 213 ? -14.117 24.516 25.594 1 98.44 213 ILE B N 1
ATOM 4057 C CA . ILE B 1 213 ? -12.688 24.484 25.281 1 98.44 213 ILE B CA 1
ATOM 4058 C C . ILE B 1 213 ? -11.938 25.453 26.188 1 98.44 213 ILE B C 1
ATOM 4060 O O . ILE B 1 213 ? -10.914 25.109 26.781 1 98.44 213 ILE B O 1
ATOM 4064 N N . ARG B 1 214 ? -12.438 26.656 26.281 1 97.88 214 ARG B N 1
ATOM 4065 C CA . ARG B 1 214 ? -11.789 27.656 27.125 1 97.88 214 ARG B CA 1
ATOM 4066 C C . ARG B 1 214 ? -11.859 27.266 28.594 1 97.88 214 ARG B C 1
ATOM 4068 O O . ARG B 1 214 ? -10.938 27.547 29.359 1 97.88 214 ARG B O 1
ATOM 4075 N N . GLY B 1 215 ? -12.938 26.578 28.922 1 97.19 215 GLY B N 1
ATOM 4076 C CA . GLY B 1 215 ? -13.078 26.078 30.281 1 97.19 215 GLY B CA 1
ATOM 4077 C C . GLY B 1 215 ? -12.031 25.031 30.641 1 97.19 215 GLY B C 1
ATOM 4078 O O . GLY B 1 215 ? -11.695 24.859 31.812 1 97.19 215 GLY B O 1
ATOM 4079 N N . LEU B 1 216 ? -11.547 24.359 29.672 1 97.06 216 LEU B N 1
ATOM 4080 C CA . LEU B 1 216 ? -10.539 23.328 29.891 1 97.06 216 LEU B CA 1
ATOM 4081 C C . LEU B 1 216 ? -9.148 23.922 30 1 97.06 216 LEU B C 1
ATOM 4083 O O . LEU B 1 216 ? -8.203 23.25 30.406 1 97.06 216 LEU B O 1
ATOM 4087 N N . GLY B 1 217 ? -9.062 25.219 29.562 1 95.06 217 GLY B N 1
ATOM 4088 C CA . GLY B 1 217 ? -7.777 25.859 29.797 1 95.06 217 GLY B CA 1
ATOM 4089 C C . GLY B 1 217 ? -7.25 26.625 28.609 1 95.06 217 GLY B C 1
ATOM 4090 O O . GLY B 1 217 ? -6.355 27.453 28.75 1 95.06 217 GLY B O 1
ATOM 4091 N N . ALA B 1 218 ? -7.73 26.406 27.406 1 97.12 218 ALA B N 1
ATOM 4092 C CA . ALA B 1 218 ? -7.27 27.109 26.219 1 97.12 218 ALA B CA 1
ATOM 4093 C C . ALA B 1 218 ? -7.672 28.578 26.25 1 97.12 218 ALA B C 1
ATOM 4095 O O . ALA B 1 218 ? -8.781 28.922 26.688 1 97.12 218 ALA B O 1
ATOM 4096 N N . GLU B 1 219 ? -6.852 29.391 25.859 1 97.12 219 GLU B N 1
ATOM 4097 C CA . GLU B 1 219 ? -7.129 30.828 25.828 1 97.12 219 GLU B CA 1
ATOM 4098 C C . GLU B 1 219 ? -8.078 31.188 24.688 1 97.12 219 GLU B C 1
ATOM 4100 O O . GLU B 1 219 ? -8.922 32.062 24.828 1 97.12 219 GLU B O 1
ATOM 4105 N N . THR B 1 220 ? -7.895 30.562 23.578 1 98.38 220 THR B N 1
ATOM 4106 C CA . THR B 1 220 ? -8.633 30.906 22.375 1 98.38 220 THR B CA 1
ATOM 4107 C C . THR B 1 220 ? -9.258 29.656 21.75 1 98.38 220 THR B C 1
ATOM 4109 O O . THR B 1 220 ? -8.617 28.594 21.688 1 98.38 220 THR B O 1
ATOM 4112 N N . ALA B 1 221 ? -10.492 29.703 21.391 1 98.75 221 ALA B N 1
ATOM 4113 C CA . ALA B 1 221 ? -11.203 28.688 20.625 1 98.75 221 ALA B CA 1
ATOM 4114 C C . ALA B 1 221 ? -11.742 29.281 19.312 1 98.75 221 ALA B C 1
ATOM 4116 O O . ALA B 1 221 ? -12.391 30.328 19.328 1 98.75 221 ALA B O 1
ATOM 4117 N N . ILE B 1 222 ? -11.422 28.688 18.219 1 98.81 222 ILE B N 1
ATOM 4118 C CA . ILE B 1 222 ? -11.93 29.094 16.906 1 98.81 222 ILE B CA 1
ATOM 4119 C C . ILE B 1 222 ? -12.688 27.922 16.281 1 98.81 222 ILE B C 1
ATOM 4121 O O . ILE B 1 222 ? -12.094 26.938 15.867 1 98.81 222 ILE B O 1
ATOM 4125 N N . ILE B 1 223 ? -13.992 28.047 16.125 1 98.75 223 ILE B N 1
ATOM 4126 C CA . ILE B 1 223 ? -14.867 26.969 15.672 1 98.75 223 ILE B CA 1
ATOM 4127 C C . ILE B 1 223 ? -15.18 27.172 14.188 1 98.75 223 ILE B C 1
ATOM 4129 O O . ILE B 1 223 ? -15.805 28.172 13.812 1 98.75 223 ILE B O 1
ATOM 4133 N N . LYS B 1 224 ? -14.766 26.266 13.375 1 97.69 224 LYS B N 1
ATOM 4134 C CA . LYS B 1 224 ? -15.07 26.312 11.945 1 97.69 224 LYS B CA 1
ATOM 4135 C C . LYS B 1 224 ? -16.547 26 11.68 1 97.69 224 LYS B C 1
ATOM 4137 O O . LYS B 1 224 ? -17.062 25 12.164 1 97.69 224 LYS B O 1
ATOM 4142 N N . LEU B 1 225 ? -17.156 26.797 10.906 1 96.69 225 LEU B N 1
ATOM 4143 C CA . LEU B 1 225 ? -18.578 26.656 10.617 1 96.69 225 LEU B CA 1
ATOM 4144 C C . LEU B 1 225 ? -18.812 26.344 9.141 1 96.69 225 LEU B C 1
ATOM 4146 O O . LEU B 1 225 ? -19.859 26.672 8.586 1 96.69 225 LEU B O 1
ATOM 4150 N N . GLY B 1 226 ? -17.797 25.828 8.469 1 90.5 226 GLY B N 1
ATOM 4151 C CA . GLY B 1 226 ? -17.906 25.547 7.047 1 90.5 226 GLY B CA 1
ATOM 4152 C C . GLY B 1 226 ? -18.016 26.781 6.184 1 90.5 226 GLY B C 1
ATOM 4153 O O . GLY B 1 226 ? -17.188 27.703 6.309 1 90.5 226 GLY B O 1
ATOM 4154 N N . SER B 1 227 ? -19 26.75 5.305 1 88.12 227 SER B N 1
ATOM 4155 C CA . SER B 1 227 ? -19.156 27.844 4.355 1 88.12 227 SER B CA 1
ATOM 4156 C C . SER B 1 227 ? -19.609 29.109 5.062 1 88.12 227 SER B C 1
ATOM 4158 O O . SER B 1 227 ? -19.531 30.203 4.496 1 88.12 227 SER B O 1
ATOM 4160 N N . LYS B 1 228 ? -20.016 29.031 6.281 1 93 228 LYS B N 1
ATOM 4161 C CA . LYS B 1 228 ? -20.5 30.188 7.031 1 93 228 LYS B CA 1
ATOM 4162 C C . LYS B 1 228 ? -19.359 30.922 7.711 1 93 228 LYS B C 1
ATOM 4164 O O . LYS B 1 228 ? -19.562 31.984 8.305 1 93 228 LYS B O 1
ATOM 4169 N N . GLY B 1 229 ? -18.203 30.344 7.621 1 96.19 229 GLY B N 1
ATOM 4170 C CA . GLY B 1 229 ? -17.047 30.984 8.234 1 96.19 229 GLY B CA 1
ATOM 4171 C C . GLY B 1 229 ? -16.609 30.328 9.531 1 96.19 229 GLY B C 1
ATOM 4172 O O . GLY B 1 229 ? -16.406 29.109 9.578 1 96.19 229 GLY B O 1
ATOM 4173 N N . ALA B 1 230 ? -16.5 31.188 10.594 1 98.38 230 ALA B N 1
ATOM 4174 C CA . ALA B 1 230 ? -16.016 30.672 11.875 1 98.38 230 ALA B CA 1
ATOM 4175 C C . ALA B 1 230 ? -16.469 31.562 13.031 1 98.38 230 ALA B C 1
ATOM 4177 O O . ALA B 1 230 ? -16.734 32.75 12.844 1 98.38 230 ALA B O 1
ATOM 4178 N N . TYR B 1 231 ? -16.641 30.969 14.117 1 98.69 231 TYR B N 1
ATOM 4179 C CA . TYR B 1 231 ? -16.828 31.641 15.398 1 98.69 231 TYR B CA 1
ATOM 4180 C C . TYR B 1 231 ? -15.539 31.609 16.219 1 98.69 231 TYR B C 1
ATOM 4182 O O . TYR B 1 231 ? -14.836 30.594 16.234 1 98.69 231 TYR B O 1
ATOM 4190 N N . TYR B 1 232 ? -15.164 32.75 16.812 1 98.69 232 TYR B N 1
ATOM 4191 C CA . TYR B 1 232 ? -13.961 32.75 17.641 1 98.69 232 TYR B CA 1
ATOM 4192 C C . TYR B 1 232 ? -14.242 33.344 19.016 1 98.69 232 TYR B C 1
ATOM 4194 O O . TYR B 1 232 ? -15.117 34.219 19.156 1 98.69 232 TYR B O 1
ATOM 4202 N N . ALA B 1 233 ? -13.594 32.844 19.969 1 98.25 233 ALA B N 1
ATOM 4203 C CA . ALA B 1 233 ? -13.586 33.375 21.328 1 98.25 233 ALA B CA 1
ATOM 4204 C C . ALA B 1 233 ? -12.188 33.312 21.938 1 98.25 233 ALA B C 1
ATOM 4206 O O . ALA B 1 233 ? -11.586 32.25 22.016 1 98.25 233 ALA B O 1
ATOM 4207 N N . GLY B 1 234 ? -11.594 34.406 22.344 1 96.12 234 GLY B N 1
ATOM 4208 C CA . GLY B 1 234 ? -10.281 34.5 22.953 1 96.12 234 GLY B CA 1
ATOM 4209 C C . GLY B 1 234 ? -10.141 35.719 23.859 1 96.12 234 GLY B C 1
ATOM 4210 O O . GLY B 1 234 ? -10.414 36.844 23.438 1 96.12 234 GLY B O 1
ATOM 4211 N N . GLY B 1 235 ? -9.633 35.5 24.984 1 91.25 235 GLY B N 1
ATOM 4212 C CA . GLY B 1 235 ? -9.617 36.594 25.938 1 91.25 235 GLY B CA 1
ATOM 4213 C C . GLY B 1 235 ? -10.984 37.188 26.172 1 91.25 235 GLY B C 1
ATOM 4214 O O . GLY B 1 235 ? -11.938 36.5 26.516 1 91.25 235 GLY B O 1
ATOM 4215 N N . ASN B 1 236 ? -11.078 38.469 25.875 1 89.25 236 ASN B N 1
ATOM 4216 C CA . ASN B 1 236 ? -12.344 39.156 26.078 1 89.25 236 ASN B CA 1
ATOM 4217 C C . ASN B 1 236 ? -13.047 39.438 24.75 1 89.25 236 ASN B C 1
ATOM 4219 O O . ASN B 1 236 ? -14.031 40.188 24.719 1 89.25 236 ASN B O 1
ATOM 4223 N N . GLU B 1 237 ? -12.602 38.812 23.812 1 93.56 237 GLU B N 1
ATOM 4224 C CA . GLU B 1 237 ? -13.188 39.062 22.5 1 93.56 237 GLU B CA 1
ATOM 4225 C C . GLU B 1 237 ? -13.867 37.781 21.969 1 93.56 237 GLU B C 1
ATOM 4227 O O . GLU B 1 237 ? -13.398 36.688 22.203 1 93.56 237 GLU B O 1
ATOM 4232 N N . SER B 1 238 ? -14.984 37.906 21.391 1 97.38 238 SER B N 1
ATOM 4233 C CA . SER B 1 238 ? -15.656 36.875 20.641 1 97.38 238 SER B CA 1
ATOM 4234 C C . SER B 1 238 ? -16.422 37.438 19.453 1 97.38 238 SER B C 1
ATOM 4236 O O . SER B 1 238 ? -16.734 38.625 19.422 1 97.38 238 SER B O 1
ATOM 4238 N N . GLY B 1 239 ? -16.562 36.656 18.469 1 97.81 239 GLY B N 1
ATOM 4239 C CA . GLY B 1 239 ? -17.281 37.125 17.281 1 97.81 239 GLY B CA 1
ATOM 4240 C C . GLY B 1 239 ? -17.281 36.094 16.156 1 97.81 239 GLY B C 1
ATOM 4241 O O . GLY B 1 239 ? -16.938 34.938 16.375 1 97.81 239 GLY B O 1
ATOM 4242 N N . TYR B 1 240 ? -17.812 36.625 15.055 1 97.94 240 TYR B N 1
ATOM 4243 C CA . TYR B 1 240 ? -17.875 35.781 13.852 1 97.94 240 TYR B CA 1
ATOM 4244 C C . TYR B 1 240 ? -17.016 36.375 12.742 1 97.94 240 TYR B C 1
ATOM 4246 O O . TYR B 1 240 ? -16.906 37.594 12.602 1 97.94 240 TYR B O 1
ATOM 4254 N N . ALA B 1 241 ? -16.328 35.594 12.109 1 96.62 241 ALA B N 1
ATOM 4255 C CA . ALA B 1 241 ? -15.773 35.906 10.797 1 96.62 241 ALA B CA 1
ATOM 4256 C C . ALA B 1 241 ? -16.578 35.25 9.68 1 96.62 241 ALA B C 1
ATOM 4258 O O . ALA B 1 241 ? -16.781 34.031 9.68 1 96.62 241 ALA B O 1
ATOM 4259 N N . GLU B 1 242 ? -17.078 36.031 8.766 1 93.06 242 GLU B N 1
ATOM 4260 C CA . GLU B 1 242 ? -17.922 35.531 7.695 1 93.06 242 GLU B CA 1
ATOM 4261 C C . GLU B 1 242 ? -17.125 34.656 6.707 1 93.06 242 GLU B C 1
ATOM 4263 O O . GLU B 1 242 ? -15.945 34.906 6.48 1 93.06 242 GLU B O 1
ATOM 4268 N N . GLY B 1 243 ? -17.828 33.656 6.148 1 91.56 243 GLY B N 1
ATOM 4269 C CA . GLY B 1 243 ? -17.234 32.875 5.09 1 91.56 243 GLY B CA 1
ATOM 4270 C C . GLY B 1 243 ? -17.172 33.594 3.76 1 91.56 243 GLY B C 1
ATOM 4271 O O . GLY B 1 243 ? -17.734 34.688 3.611 1 91.56 243 GLY B O 1
ATOM 4272 N N . TYR B 1 244 ? -16.375 33.031 2.885 1 88.06 244 TYR B N 1
ATOM 4273 C CA . TYR B 1 244 ? -16.297 33.562 1.527 1 88.06 244 TYR B CA 1
ATOM 4274 C C . TYR B 1 244 ? -17.078 32.688 0.553 1 88.06 244 TYR B C 1
ATOM 4276 O O . TYR B 1 244 ? -17.047 31.453 0.648 1 88.06 244 TYR B O 1
ATOM 4284 N N . GLN B 1 245 ? -17.828 33.281 -0.229 1 78.81 245 GLN B N 1
ATOM 4285 C CA . GLN B 1 245 ? -18.609 32.531 -1.222 1 78.81 245 GLN B CA 1
ATOM 4286 C C . GLN B 1 245 ? -17.734 32.094 -2.393 1 78.81 245 GLN B C 1
ATOM 4288 O O . GLN B 1 245 ? -16.906 32.875 -2.889 1 78.81 245 GLN B O 1
ATOM 4293 N N . ILE B 1 246 ? -17.828 30.797 -2.518 1 74.12 246 ILE B N 1
ATOM 4294 C CA . ILE B 1 246 ? -17.062 30.312 -3.662 1 74.12 246 ILE B CA 1
ATOM 4295 C C . ILE B 1 246 ? -18.031 29.719 -4.699 1 74.12 246 ILE B C 1
ATOM 4297 O O . ILE B 1 246 ? -19.094 29.203 -4.352 1 74.12 246 ILE B O 1
ATOM 4301 N N . GLN B 1 247 ? -17.906 30.062 -5.922 1 62 247 GLN B N 1
ATOM 4302 C CA . GLN B 1 247 ? -18.781 29.625 -7 1 62 247 GLN B CA 1
ATOM 4303 C C . GLN B 1 247 ? -18.859 28.109 -7.07 1 62 247 GLN B C 1
ATOM 4305 O O . GLN B 1 247 ? -19.953 27.547 -7.184 1 62 247 GLN B O 1
ATOM 4310 N N . ALA B 1 248 ? -17.719 27.391 -7.387 1 60.84 248 ALA B N 1
ATOM 4311 C CA . ALA B 1 248 ? -17.797 25.938 -7.559 1 60.84 248 ALA B CA 1
ATOM 4312 C C . ALA B 1 248 ? -16.938 25.219 -6.523 1 60.84 248 ALA B C 1
ATOM 4314 O O . ALA B 1 248 ? -15.719 25.453 -6.445 1 60.84 248 ALA B O 1
ATOM 4315 N N . ALA B 1 249 ? -17.703 24.75 -5.516 1 61.12 249 ALA B N 1
ATOM 4316 C CA . ALA B 1 249 ? -16.984 23.891 -4.582 1 61.12 249 ALA B CA 1
ATOM 4317 C C . ALA B 1 249 ? -16.453 22.641 -5.281 1 61.12 249 ALA B C 1
ATOM 4319 O O . ALA B 1 249 ? -17.234 21.906 -5.906 1 61.12 249 ALA B O 1
ATOM 4320 N N . ALA B 1 250 ? -15.094 22.594 -5.535 1 61.53 250 ALA B N 1
ATOM 4321 C CA . ALA B 1 250 ? -14.531 21.469 -6.27 1 61.53 250 ALA B CA 1
ATOM 4322 C C . ALA B 1 250 ? -14.219 20.297 -5.332 1 61.53 250 ALA B C 1
ATOM 4324 O O . ALA B 1 250 ? -14.758 19.203 -5.484 1 61.53 250 ALA B O 1
ATOM 4325 N N . ASP B 1 251 ? -13.359 20.531 -4.406 1 65.19 251 ASP B N 1
ATOM 4326 C CA . ASP B 1 251 ? -12.938 19.5 -3.471 1 65.19 251 ASP B CA 1
ATOM 4327 C C . ASP B 1 251 ? -12.672 20.078 -2.084 1 65.19 251 ASP B C 1
ATOM 4329 O O . ASP B 1 251 ? -11.727 20.844 -1.897 1 65.19 251 ASP B O 1
ATOM 4333 N N . PRO B 1 252 ? -13.562 19.75 -1.23 1 65.94 252 PRO B N 1
ATOM 4334 C CA . PRO B 1 252 ? -13.352 20.312 0.101 1 65.94 252 PRO B CA 1
ATOM 4335 C C . PRO B 1 252 ? -12.133 19.719 0.809 1 65.94 252 PRO B C 1
ATOM 4337 O O . PRO B 1 252 ? -11.789 20.141 1.913 1 65.94 252 PRO B O 1
ATOM 4340 N N . VAL B 1 253 ? -11.461 18.938 0.133 1 73 253 VAL B N 1
ATOM 4341 C CA . VAL B 1 253 ? -10.328 18.281 0.778 1 73 253 VAL B CA 1
ATOM 4342 C C . VAL B 1 253 ? -9.234 19.297 1.077 1 73 253 VAL B C 1
ATOM 4344 O O . VAL B 1 253 ? -8.883 20.109 0.218 1 73 253 VAL B O 1
ATOM 4347 N N . GLY B 1 254 ? -8.844 19.391 2.328 1 83.38 254 GLY B N 1
ATOM 4348 C CA . GLY B 1 254 ? -7.746 20.25 2.734 1 83.38 254 GLY B CA 1
ATOM 4349 C C . GLY B 1 254 ? -8.195 21.625 3.18 1 83.38 254 GLY B C 1
ATOM 4350 O O . GLY B 1 254 ? -7.379 22.438 3.629 1 83.38 254 GLY B O 1
ATOM 4351 N N . ALA B 1 255 ? -9.484 21.953 3.047 1 88.88 255 ALA B N 1
ATOM 4352 C CA . ALA B 1 255 ? -9.992 23.266 3.424 1 88.88 255 ALA B CA 1
ATOM 4353 C C . ALA B 1 255 ? -9.695 23.578 4.891 1 88.88 255 ALA B C 1
ATOM 4355 O O . ALA B 1 255 ? -9.359 24.703 5.238 1 88.88 255 ALA B O 1
ATOM 4356 N N . GLY B 1 256 ? -9.836 22.562 5.707 1 94.12 256 GLY B N 1
ATOM 4357 C CA . GLY B 1 256 ? -9.508 22.734 7.113 1 94.12 256 GLY B CA 1
ATOM 4358 C C . GLY B 1 256 ? -8.047 23.078 7.352 1 94.12 256 GLY B C 1
ATOM 4359 O O . GLY B 1 256 ? -7.73 23.922 8.188 1 94.12 256 GLY B O 1
ATOM 4360 N N . ASP B 1 257 ? -7.195 22.422 6.625 1 96.62 257 ASP B N 1
ATOM 4361 C CA . ASP B 1 257 ? -5.766 22.703 6.723 1 96.62 257 ASP B CA 1
ATOM 4362 C C . ASP B 1 257 ? -5.449 24.125 6.242 1 96.62 257 ASP B C 1
ATOM 4364 O O . ASP B 1 257 ? -4.602 24.797 6.82 1 96.62 257 ASP B O 1
ATOM 4368 N N . GLY B 1 258 ? -6.109 24.453 5.133 1 96.56 258 GLY B N 1
ATOM 4369 C CA . GLY B 1 258 ? -5.961 25.828 4.652 1 96.56 258 GLY B CA 1
ATOM 4370 C C . GLY B 1 258 ? -6.414 26.859 5.656 1 96.56 258 GLY B C 1
ATOM 4371 O O . GLY B 1 258 ? -5.738 27.875 5.859 1 96.56 258 GLY B O 1
ATOM 4372 N N . PHE B 1 259 ? -7.551 26.641 6.273 1 97.5 259 PHE B N 1
ATOM 4373 C CA . PHE B 1 259 ? -8.055 27.516 7.32 1 97.5 259 PHE B CA 1
ATOM 4374 C C . PHE B 1 259 ? -7.023 27.688 8.43 1 97.5 259 PHE B C 1
ATOM 4376 O O . PHE B 1 259 ? -6.723 28.812 8.836 1 97.5 259 PHE B O 1
ATOM 4383 N N . ALA B 1 260 ? -6.473 26.578 8.883 1 98.44 260 ALA B N 1
ATOM 4384 C CA . ALA B 1 260 ? -5.457 26.625 9.93 1 98.44 260 ALA B CA 1
ATOM 4385 C C . ALA B 1 260 ? -4.25 27.453 9.5 1 98.44 260 ALA B C 1
ATOM 4387 O O . ALA B 1 260 ? -3.734 28.266 10.266 1 98.44 260 ALA B O 1
ATOM 4388 N N . ALA B 1 261 ? -3.83 27.25 8.281 1 98.56 261 ALA B N 1
ATOM 4389 C CA . ALA B 1 261 ? -2.693 28 7.754 1 98.56 261 ALA B CA 1
ATOM 4390 C C . ALA B 1 261 ? -2.973 29.5 7.773 1 98.56 261 ALA B C 1
ATOM 4392 O O . ALA B 1 261 ? -2.113 30.297 8.164 1 98.56 261 ALA B O 1
ATOM 4393 N N . GLY B 1 262 ? -4.141 29.891 7.328 1 98.38 262 GLY B N 1
ATOM 4394 C CA . GLY B 1 262 ? -4.523 31.281 7.336 1 98.38 262 GLY B CA 1
ATOM 4395 C C . GLY B 1 262 ? -4.555 31.891 8.727 1 98.38 262 GLY B C 1
ATOM 4396 O O . GLY B 1 262 ? -3.975 32.969 8.961 1 98.38 262 GLY B O 1
ATOM 4397 N N . VAL B 1 263 ? -5.211 31.203 9.633 1 98.69 263 VAL B N 1
ATOM 4398 C CA . VAL B 1 263 ? -5.312 31.688 11.008 1 98.69 263 VAL B CA 1
ATOM 4399 C C . VAL B 1 263 ? -3.918 31.844 11.609 1 98.69 263 VAL B C 1
ATOM 4401 O O . VAL B 1 263 ? -3.596 32.906 12.172 1 98.69 263 VAL B O 1
ATOM 4404 N N . LEU B 1 264 ? -3.082 30.828 11.492 1 98.75 264 LEU B N 1
ATOM 4405 C CA . LEU B 1 264 ? -1.744 30.844 12.07 1 98.75 264 LEU B CA 1
ATOM 4406 C C . LEU B 1 264 ? -0.895 31.953 11.469 1 98.75 264 LEU B C 1
ATOM 4408 O O . LEU B 1 264 ? -0.102 32.594 12.164 1 98.75 264 LEU B O 1
ATOM 4412 N N . SER B 1 265 ? -1.063 32.125 10.141 1 98.56 265 SER B N 1
ATOM 4413 C CA . SER B 1 265 ? -0.302 33.219 9.508 1 98.56 265 SER B CA 1
ATOM 4414 C C . SER B 1 265 ? -0.647 34.562 10.109 1 98.56 265 SER B C 1
ATOM 4416 O O . SER B 1 265 ? 0.232 35.406 10.305 1 98.56 265 SER B O 1
ATOM 4418 N N . GLY B 1 266 ? -1.945 34.812 10.359 1 98.06 266 GLY B N 1
ATOM 4419 C CA . GLY B 1 266 ? -2.375 36.031 11.008 1 98.06 266 GLY B CA 1
ATOM 4420 C C . GLY B 1 266 ? -1.854 36.156 12.43 1 98.06 266 GLY B C 1
ATOM 4421 O O . GLY B 1 266 ? -1.423 37.25 12.828 1 98.06 266 GLY B O 1
ATOM 4422 N N . LEU B 1 267 ? -1.876 35.062 13.156 1 96.94 267 LEU B N 1
ATOM 4423 C CA . LEU B 1 267 ? -1.378 35.062 14.531 1 96.94 267 LEU B CA 1
ATOM 4424 C C . LEU B 1 267 ? 0.115 35.375 14.562 1 96.94 267 LEU B C 1
ATOM 4426 O O . LEU B 1 267 ? 0.578 36.125 15.414 1 96.94 267 LEU B O 1
ATOM 4430 N N . ILE B 1 268 ? 0.887 34.781 13.695 1 97.75 268 ILE B N 1
ATOM 4431 C CA . ILE B 1 268 ? 2.326 35 13.602 1 97.75 268 ILE B CA 1
ATOM 4432 C C . ILE B 1 268 ? 2.598 36.469 13.266 1 97.75 268 ILE B C 1
ATOM 4434 O O . ILE B 1 268 ? 3.555 37.062 13.766 1 97.75 268 ILE B O 1
ATOM 4438 N N . ASP B 1 269 ? 1.709 37.031 12.422 1 97.56 269 ASP B N 1
ATOM 4439 C CA . ASP B 1 269 ? 1.821 38.469 12.062 1 97.56 269 ASP B CA 1
ATOM 4440 C C . ASP B 1 269 ? 1.332 39.344 13.195 1 97.56 269 ASP B C 1
ATOM 4442 O O . ASP B 1 269 ? 1.417 40.594 13.094 1 97.56 269 ASP B O 1
ATOM 4446 N N . GLN B 1 270 ? 0.739 38.781 14.211 1 97.06 270 GLN B N 1
ATOM 4447 C CA . GLN B 1 270 ? 0.265 39.5 15.391 1 97.06 270 GLN B CA 1
ATOM 4448 C C . GLN B 1 270 ? -0.838 40.5 15.031 1 97.06 270 GLN B C 1
ATOM 4450 O O . GLN B 1 270 ? -0.851 41.625 15.523 1 97.06 270 GLN B O 1
ATOM 4455 N N . ILE B 1 271 ? -1.649 40.094 14.117 1 96.75 271 ILE B N 1
ATOM 4456 C CA . ILE B 1 271 ? -2.822 40.906 13.812 1 96.75 271 ILE B CA 1
ATOM 4457 C C . ILE B 1 271 ? -3.971 40.531 14.742 1 96.75 271 ILE B C 1
ATOM 4459 O O . ILE B 1 271 ? -3.912 39.531 15.43 1 96.75 271 ILE B O 1
ATOM 4463 N N . PRO B 1 272 ? -5.043 41.375 14.852 1 96.75 272 PRO B N 1
ATOM 4464 C CA . PRO B 1 272 ? -6.168 41.031 15.734 1 96.75 272 PRO B CA 1
ATOM 4465 C C . PRO B 1 272 ? -6.801 39.688 15.406 1 96.75 272 PRO B C 1
ATOM 4467 O O . PRO B 1 272 ? -6.844 39.281 14.242 1 96.75 272 PRO B O 1
ATOM 4470 N N . LEU B 1 273 ? -7.305 39.031 16.438 1 97.62 273 LEU B N 1
ATOM 4471 C CA . LEU B 1 273 ? -7.867 37.688 16.328 1 97.62 273 LEU B CA 1
ATOM 4472 C C . LEU B 1 273 ? -8.938 37.625 15.242 1 97.62 273 LEU B C 1
ATOM 4474 O O . LEU B 1 273 ? -8.977 36.719 14.43 1 97.62 273 LEU B O 1
ATOM 4478 N N . SER B 1 274 ? -9.789 38.656 15.211 1 97.19 274 SER B N 1
ATOM 4479 C CA . SER B 1 274 ? -10.859 38.719 14.219 1 97.19 274 SER B CA 1
ATOM 4480 C C . SER B 1 274 ? -10.297 38.688 12.805 1 97.19 274 SER B C 1
ATOM 4482 O O . SER B 1 274 ? -10.836 38 11.93 1 97.19 274 SER B O 1
ATOM 4484 N N . GLU B 1 275 ? -9.219 39.438 12.594 1 96.81 275 GLU B N 1
ATOM 4485 C CA . GLU B 1 275 ? -8.594 39.5 11.273 1 96.81 275 GLU B CA 1
ATOM 4486 C C . GLU B 1 275 ? -7.887 38.188 10.93 1 96.81 275 GLU B C 1
ATOM 4488 O O . GLU B 1 275 ? -7.867 37.781 9.773 1 96.81 275 GLU B O 1
ATOM 4493 N N . ALA B 1 276 ? -7.219 37.594 11.906 1 97.94 276 ALA B N 1
ATOM 4494 C CA . ALA B 1 276 ? -6.562 36.312 11.695 1 97.94 276 ALA B CA 1
ATOM 4495 C C . ALA B 1 276 ? -7.574 35.25 11.281 1 97.94 276 ALA B C 1
ATOM 4497 O O . ALA B 1 276 ? -7.309 34.438 10.375 1 97.94 276 ALA B O 1
ATOM 4498 N N . VAL B 1 277 ? -8.727 35.219 11.93 1 98.44 277 VAL B N 1
ATOM 4499 C CA . VAL B 1 277 ? -9.766 34.219 11.625 1 98.44 277 VAL B CA 1
ATOM 4500 C C . VAL B 1 277 ? -10.336 34.5 10.234 1 98.44 277 VAL B C 1
ATOM 4502 O O . VAL B 1 277 ? -10.609 33.562 9.477 1 98.44 277 VAL B O 1
ATOM 4505 N N . LYS B 1 278 ? -10.5 35.781 9.914 1 97.38 278 LYS B N 1
ATOM 4506 C CA . LYS B 1 278 ? -10.945 36.125 8.57 1 97.38 278 LYS B CA 1
ATOM 4507 C C . LYS B 1 278 ? -9.984 35.594 7.508 1 97.38 278 LYS B C 1
ATOM 4509 O O . LYS B 1 278 ? -10.414 35.125 6.461 1 97.38 278 LYS B O 1
ATOM 4514 N N . ARG B 1 279 ? -8.719 35.781 7.762 1 97.56 279 ARG B N 1
ATOM 4515 C CA . ARG B 1 279 ? -7.703 35.25 6.867 1 97.56 279 ARG B CA 1
ATOM 4516 C C . ARG B 1 279 ? -7.844 33.719 6.727 1 97.56 279 ARG B C 1
ATOM 4518 O O . ARG B 1 279 ? -7.668 33.188 5.637 1 97.56 279 ARG B O 1
ATOM 4525 N N . GLY B 1 280 ? -8.07 33.031 7.832 1 98.19 280 GLY B N 1
ATOM 4526 C CA . GLY B 1 280 ? -8.336 31.594 7.789 1 98.19 280 GLY B CA 1
ATOM 4527 C C . GLY B 1 280 ? -9.5 31.234 6.898 1 98.19 280 GLY B C 1
ATOM 4528 O O . GLY B 1 280 ? -9.414 30.297 6.098 1 98.19 280 GLY B O 1
ATOM 4529 N N . CYS B 1 281 ? -10.562 31.969 7.027 1 97.12 281 CYS B N 1
ATOM 4530 C CA . CYS B 1 281 ? -11.742 31.734 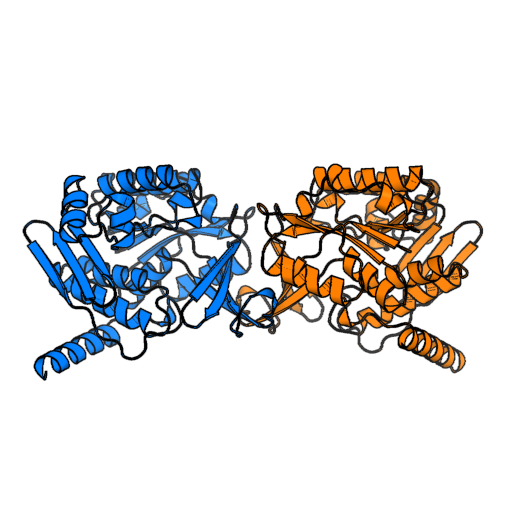6.207 1 97.12 281 CYS B CA 1
ATOM 4531 C C . CYS B 1 281 ? -11.43 31.906 4.727 1 97.12 281 CYS B C 1
ATOM 4533 O O . CYS B 1 281 ? -11.906 31.141 3.889 1 97.12 281 CYS B O 1
ATOM 4535 N N . ALA B 1 282 ? -10.641 32.875 4.441 1 95.5 282 ALA B N 1
ATOM 4536 C CA . ALA B 1 282 ? -10.281 33.156 3.055 1 95.5 282 ALA B CA 1
ATOM 4537 C C . ALA B 1 282 ? -9.461 32.031 2.467 1 95.5 282 ALA B C 1
ATOM 4539 O O . ALA B 1 282 ? -9.766 31.516 1.386 1 95.5 282 ALA B O 1
ATOM 4540 N N . VAL B 1 283 ? -8.414 31.609 3.164 1 95.75 283 VAL B N 1
ATOM 4541 C CA . VAL B 1 283 ? -7.555 30.547 2.674 1 95.75 283 VAL B CA 1
ATOM 4542 C C . VAL B 1 283 ? -8.367 29.25 2.543 1 95.75 283 VAL B C 1
ATOM 4544 O O . VAL B 1 283 ? -8.242 28.531 1.547 1 95.75 283 VAL B O 1
ATOM 4547 N N . GLY B 1 284 ? -9.156 28.938 3.57 1 94.44 284 GLY B N 1
ATOM 4548 C CA . GLY B 1 284 ? -10.016 27.766 3.482 1 94.44 284 GLY B CA 1
ATOM 4549 C C . GLY B 1 284 ? -10.898 27.766 2.248 1 94.44 284 GLY B C 1
ATOM 4550 O O . GLY B 1 284 ? -11.023 26.734 1.574 1 94.44 284 GLY B O 1
ATOM 4551 N N . ALA B 1 285 ? -11.469 28.875 1.957 1 92.12 285 ALA B N 1
ATOM 4552 C CA . ALA B 1 285 ? -12.344 29 0.795 1 92.12 285 ALA B CA 1
ATOM 4553 C C . ALA B 1 285 ? -11.57 28.797 -0.503 1 92.12 285 ALA B C 1
ATOM 4555 O O . ALA B 1 285 ? -12.062 28.141 -1.431 1 92.12 285 ALA B O 1
ATOM 4556 N N . MET B 1 286 ? -10.43 29.359 -0.602 1 91.81 286 MET B N 1
ATOM 4557 C CA . MET B 1 286 ? -9.617 29.25 -1.807 1 91.81 286 MET B CA 1
ATOM 4558 C C . MET B 1 286 ? -9.203 27.797 -2.049 1 91.81 286 MET B C 1
ATOM 4560 O O . MET B 1 286 ? -9.188 27.328 -3.191 1 91.81 286 MET B O 1
ATOM 4564 N N . VAL B 1 287 ? -8.852 27.062 -0.979 1 91.19 287 VAL B N 1
ATOM 4565 C CA . VAL B 1 287 ? -8.477 25.656 -1.101 1 91.19 287 VAL B CA 1
ATOM 4566 C C . VAL B 1 287 ? -9.688 24.828 -1.544 1 91.19 287 VAL B C 1
ATOM 4568 O O . VAL B 1 287 ? -9.562 23.938 -2.389 1 91.19 287 VAL B O 1
ATOM 4571 N N . ALA B 1 288 ? -10.828 25.109 -1.029 1 88 288 ALA B N 1
ATOM 4572 C CA . ALA B 1 288 ? -12.055 24.375 -1.337 1 88 288 ALA B CA 1
ATOM 4573 C C . ALA B 1 288 ? -12.453 24.547 -2.799 1 88 288 ALA B C 1
ATOM 4575 O O . ALA B 1 288 ? -13.188 23.734 -3.355 1 88 288 ALA B O 1
ATOM 4576 N N . ALA B 1 289 ? -11.938 25.562 -3.402 1 83.75 289 ALA B N 1
ATOM 4577 C CA . ALA B 1 289 ? -12.328 25.906 -4.766 1 83.75 289 ALA B CA 1
ATOM 4578 C C . ALA B 1 289 ? -11.492 25.141 -5.785 1 83.75 289 ALA B C 1
ATOM 4580 O O . ALA B 1 289 ? -11.773 25.172 -6.984 1 83.75 289 ALA B O 1
ATOM 4581 N N . VAL B 1 290 ? -10.477 24.469 -5.363 1 79.5 290 VAL B N 1
ATOM 4582 C CA . VAL B 1 290 ? -9.516 23.828 -6.258 1 79.5 290 VAL B CA 1
ATOM 4583 C C . VAL B 1 290 ? -9.438 22.344 -5.945 1 79.5 290 VAL B C 1
ATOM 4585 O O . VAL B 1 290 ? -9.586 21.922 -4.793 1 79.5 290 VAL B O 1
ATOM 4588 N N . ASN B 1 291 ? -9.234 21.516 -7.004 1 74.12 291 ASN B N 1
ATOM 4589 C CA . ASN B 1 291 ? -8.992 20.094 -6.789 1 74.12 291 ASN B CA 1
ATOM 4590 C C . ASN B 1 291 ? -7.59 19.844 -6.246 1 74.12 291 ASN B C 1
ATOM 4592 O O . ASN B 1 291 ? -6.598 20.219 -6.875 1 74.12 291 ASN B O 1
ATOM 4596 N N . GLY B 1 292 ? -7.582 19.234 -5.066 1 75.75 292 GLY B N 1
ATOM 4597 C CA . GLY B 1 292 ? -6.301 18.969 -4.434 1 75.75 292 GLY B CA 1
ATOM 4598 C C . GLY B 1 292 ? -6.125 19.672 -3.107 1 75.75 292 GLY B C 1
ATOM 4599 O O . GLY B 1 292 ? -6.828 20.641 -2.816 1 75.75 292 GLY B O 1
ATOM 4600 N N . ASP B 1 293 ? -5.105 19.25 -2.355 1 76.75 293 ASP B N 1
ATOM 4601 C CA . ASP B 1 293 ? -4.848 19.812 -1.038 1 76.75 293 ASP B CA 1
ATOM 4602 C C . ASP B 1 293 ? -3.9 21.016 -1.134 1 76.75 293 ASP B C 1
ATOM 4604 O O . ASP B 1 293 ? -4.324 22.156 -0.997 1 76.75 293 ASP B O 1
ATOM 4608 N N . ILE B 1 294 ? -2.773 20.828 -1.678 1 81.56 294 ILE B N 1
ATOM 4609 C CA . ILE B 1 294 ? -1.72 21.844 -1.641 1 81.56 294 ILE B CA 1
ATOM 4610 C C . ILE B 1 294 ? -1.834 22.75 -2.861 1 81.56 294 ILE B C 1
ATOM 4612 O O . ILE B 1 294 ? -1.371 23.891 -2.838 1 81.56 294 ILE B O 1
ATOM 4616 N N . GLU B 1 295 ? -2.52 22.297 -3.883 1 82.44 295 GLU B N 1
ATOM 4617 C CA . GLU B 1 295 ? -2.627 23.047 -5.133 1 82.44 295 GLU B CA 1
ATOM 4618 C C . GLU B 1 295 ? -3.498 24.281 -4.961 1 82.44 295 GLU B C 1
ATOM 4620 O O . GLU B 1 295 ? -3.332 25.266 -5.684 1 82.44 295 GLU B O 1
ATOM 4625 N N . GLY B 1 296 ? -4.348 24.312 -3.994 1 83.75 296 GLY B N 1
ATOM 4626 C CA . GLY B 1 296 ? -5.242 25.438 -3.779 1 83.75 296 GLY B CA 1
ATOM 4627 C C . GLY B 1 296 ? -4.691 26.469 -2.811 1 83.75 296 GLY B C 1
ATOM 4628 O O . GLY B 1 296 ? -5.285 27.531 -2.619 1 83.75 296 GLY B O 1
ATOM 4629 N N . LEU B 1 297 ? -3.574 26.219 -2.242 1 92.31 297 LEU B N 1
ATOM 4630 C CA . LEU B 1 297 ? -2.988 27.109 -1.254 1 92.31 297 LEU B CA 1
ATOM 4631 C C . LEU B 1 297 ? -2.416 28.359 -1.923 1 92.31 297 LEU B C 1
ATOM 4633 O O . LEU B 1 297 ? -1.619 28.25 -2.859 1 92.31 297 LEU B O 1
ATOM 4637 N N . PRO B 1 298 ? -2.77 29.531 -1.42 1 93 298 PRO B N 1
ATOM 4638 C CA . PRO B 1 298 ? -2.326 30.781 -2.049 1 93 298 PRO B CA 1
ATOM 4639 C C . PRO B 1 298 ? -0.985 31.266 -1.509 1 93 298 PRO B C 1
ATOM 4641 O O . PRO B 1 298 ? -0.58 30.875 -0.41 1 93 298 PRO B O 1
ATOM 4644 N N . ASP B 1 299 ? -0.395 32.094 -2.373 1 95 299 ASP B N 1
ATOM 4645 C CA . ASP B 1 299 ? 0.651 32.969 -1.815 1 95 299 ASP B CA 1
ATOM 4646 C C . ASP B 1 299 ? 0.066 34.25 -1.258 1 95 299 ASP B C 1
ATOM 4648 O O . ASP B 1 299 ? -1.147 34.469 -1.312 1 95 299 ASP B O 1
ATOM 4652 N N . ARG B 1 300 ? 0.885 35.062 -0.689 1 95.31 300 ARG B N 1
ATOM 4653 C CA . ARG B 1 300 ? 0.443 36.281 -0.005 1 95.31 300 ARG B CA 1
ATOM 4654 C C . ARG B 1 300 ? -0.309 37.188 -0.957 1 95.31 300 ARG B C 1
ATOM 4656 O O . ARG B 1 300 ? -1.389 37.688 -0.625 1 95.31 300 ARG B O 1
ATOM 4663 N N . GLU B 1 301 ? 0.231 37.375 -2.137 1 94.62 301 GLU B N 1
ATOM 4664 C CA . GLU B 1 301 ? -0.365 38.312 -3.1 1 94.62 301 GLU B CA 1
ATOM 4665 C C . GLU B 1 301 ? -1.76 37.844 -3.514 1 94.62 301 GLU B C 1
ATOM 4667 O O . GLU B 1 301 ? -2.705 38.625 -3.514 1 94.62 301 GLU B O 1
ATOM 4672 N N . SER B 1 302 ? -1.905 36.594 -3.844 1 93.88 302 SER B N 1
ATOM 4673 C CA . SER B 1 302 ? -3.193 36.062 -4.27 1 93.88 302 SER B CA 1
ATOM 4674 C C . SER B 1 302 ? -4.207 36.094 -3.129 1 93.88 302 SER B C 1
ATOM 4676 O O . SER B 1 302 ? -5.395 36.312 -3.352 1 93.88 302 SER B O 1
ATOM 4678 N N . LEU B 1 303 ? -3.748 35.875 -1.935 1 95.06 303 LEU B N 1
ATOM 4679 C CA . LEU B 1 303 ? -4.637 35.875 -0.777 1 95.06 303 LEU B CA 1
ATOM 4680 C C . LEU B 1 303 ? -5.227 37.25 -0.55 1 95.06 303 LEU B C 1
ATOM 4682 O O . LEU B 1 303 ? -6.445 37.406 -0.433 1 95.06 303 LEU B O 1
ATOM 4686 N N . PHE B 1 304 ? -4.438 38.219 -0.509 1 94.5 304 PHE B N 1
ATOM 4687 C CA . PHE B 1 304 ? -4.91 39.562 -0.192 1 94.5 304 PHE B CA 1
ATOM 4688 C C . PHE B 1 304 ? -5.754 40.125 -1.332 1 94.5 304 PHE B C 1
ATOM 4690 O O . PHE B 1 304 ? -6.703 40.875 -1.099 1 94.5 304 PHE B O 1
ATOM 4697 N N . ALA B 1 305 ? -5.414 39.75 -2.576 1 92.56 305 ALA B N 1
ATOM 4698 C CA . ALA B 1 305 ? -6.262 40.125 -3.703 1 92.56 305 ALA B CA 1
ATOM 4699 C C . ALA B 1 305 ? -7.652 39.5 -3.57 1 92.56 305 ALA B C 1
ATOM 4701 O O . ALA B 1 305 ? -8.656 40.188 -3.855 1 92.56 305 ALA B O 1
ATOM 4702 N N . PHE B 1 306 ? -7.676 38.344 -3.211 1 91.62 306 PHE B N 1
ATOM 4703 C CA . PHE B 1 306 ? -8.938 37.625 -3.023 1 91.62 306 PHE B CA 1
ATOM 4704 C C . PHE B 1 306 ? -9.758 38.281 -1.914 1 91.62 306 PHE B C 1
ATOM 4706 O O . PHE B 1 306 ? -10.969 38.469 -2.068 1 91.62 306 PHE B O 1
ATOM 4713 N N . MET B 1 307 ? -9.18 38.594 -0.788 1 93.06 307 MET B N 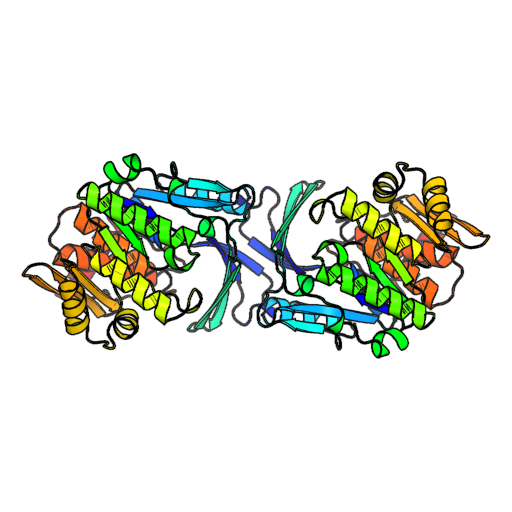1
ATOM 4714 C CA . MET B 1 307 ? -9.867 39.188 0.356 1 93.06 307 MET B CA 1
ATOM 4715 C C . MET B 1 307 ? -10.398 40.562 0.013 1 93.06 307 MET B C 1
ATOM 4717 O O . MET B 1 307 ? -11.508 40.938 0.417 1 93.06 307 MET B O 1
ATOM 4721 N N . GLU B 1 308 ? -9.648 41.312 -0.703 1 89.12 308 GLU B N 1
ATOM 4722 C CA . GLU B 1 308 ? -10.055 42.625 -1.108 1 89.12 308 GLU B CA 1
ATOM 4723 C C . GLU B 1 308 ? -11.234 42.594 -2.07 1 89.12 308 GLU B C 1
ATOM 4725 O O . GLU B 1 308 ? -12.156 43.406 -1.972 1 89.12 308 GLU B O 1
ATOM 4730 N N . GLN B 1 309 ? -11.188 41.75 -2.977 1 83.5 309 GLN B N 1
ATOM 4731 C CA . GLN B 1 309 ? -12.258 41.594 -3.951 1 83.5 309 GLN B CA 1
ATOM 4732 C C . GLN B 1 309 ? -13.57 41.219 -3.271 1 83.5 309 GLN B C 1
ATOM 4734 O O . GLN B 1 309 ? -14.641 41.688 -3.652 1 83.5 309 GLN B O 1
ATOM 4739 N N . SER B 1 310 ? -13.477 40.469 -2.369 1 79.81 310 SER B N 1
ATOM 4740 C CA . SER B 1 310 ? -14.672 40 -1.668 1 79.81 310 SER B CA 1
ATOM 4741 C C . SER B 1 310 ? -15.266 41.094 -0.797 1 79.81 310 SER B C 1
ATOM 4743 O O . SER B 1 310 ? -16.484 41.188 -0.644 1 79.81 310 SER B O 1
ATOM 4745 N N . ASP B 1 311 ? -14.438 41.844 -0.232 1 75.81 311 ASP B N 1
ATOM 4746 C CA . ASP B 1 311 ? -14.906 42.969 0.564 1 75.81 311 ASP B CA 1
ATOM 4747 C C . ASP B 1 311 ? -15.641 44 -0.305 1 75.81 311 ASP B C 1
ATOM 4749 O O . ASP B 1 311 ? -16.625 44.594 0.129 1 75.81 311 ASP B O 1
ATOM 4753 N N . GLU B 1 312 ? -15.148 44.156 -1.47 1 71 312 GLU B N 1
ATOM 4754 C CA . GLU B 1 312 ? -15.781 45.094 -2.396 1 71 312 GLU B CA 1
ATOM 4755 C C . GLU B 1 312 ? -17.141 44.562 -2.865 1 71 312 GLU B C 1
ATOM 4757 O O . GLU B 1 312 ? -18.078 45.344 -3.035 1 71 312 GLU B O 1
ATOM 4762 N N . GLU B 1 313 ? -17.219 43.375 -3.064 1 67.06 313 GLU B N 1
ATOM 4763 C CA . GLU B 1 313 ? -18.484 42.781 -3.488 1 67.06 313 GLU B CA 1
ATOM 4764 C C . GLU B 1 313 ? -19.531 42.844 -2.371 1 67.06 313 GLU B C 1
ATOM 4766 O O . GLU B 1 313 ? -20.719 43 -2.635 1 67.06 313 GLU B O 1
ATOM 4771 N N . ASP B 1 314 ? -19.016 42.781 -1.188 1 59.12 314 ASP B N 1
ATOM 4772 C CA . ASP B 1 314 ? -19.922 42.844 -0.046 1 59.12 314 ASP B CA 1
ATOM 4773 C C . ASP B 1 314 ? -20.422 44.281 0.16 1 59.12 314 ASP B C 1
ATOM 4775 O O . ASP B 1 314 ? -21.484 44.5 0.745 1 59.12 314 ASP B O 1
ATOM 4779 N N . VAL B 1 315 ? -19.594 45.188 -0.261 1 58.69 315 VAL B N 1
ATOM 4780 C CA . VAL B 1 315 ? -20.016 46.562 -0.161 1 58.69 315 VAL B CA 1
ATOM 4781 C C . VAL B 1 315 ? -21.016 46.875 -1.267 1 58.69 315 VAL B C 1
ATOM 4783 O O . VAL B 1 315 ? -21.906 47.719 -1.08 1 58.69 315 VAL B O 1
ATOM 4786 N N . SER B 1 316 ? -20.766 46.281 -2.328 1 49.69 316 SER B N 1
ATOM 4787 C CA . SER B 1 316 ? -21.641 46.594 -3.447 1 49.69 316 SER B CA 1
ATOM 4788 C C . SER B 1 316 ? -22.984 45.875 -3.309 1 49.69 316 SER B C 1
ATOM 4790 O O . SER B 1 316 ? -23.922 46.156 -4.047 1 49.69 316 SER B O 1
ATOM 4792 N N . ARG B 1 317 ? -23.109 44.906 -2.453 1 45.44 317 ARG B N 1
ATOM 4793 C CA . ARG B 1 317 ? -24.406 44.281 -2.25 1 45.44 317 ARG B CA 1
ATOM 4794 C C . ARG B 1 317 ? -25.203 45 -1.165 1 45.44 317 ARG B C 1
ATOM 4796 O O . ARG B 1 317 ? -24.625 45.5 -0.185 1 45.44 317 ARG B O 1
#

Foldseek 3Di:
DAEEEEWAKAKEWEFPDAADPVPGDDIDIDIDDLRLLLQLLLVLQPDAYEYAFEAEPDDRSVVVLCVSVVSPYHDVLYHYDPPFHRKYKYWHRNDQVDIDIGIDDQRHRRLQAAQVSDDLVVLLPYQAYEYELPQLLSYVRSLRNVVNSLVSNVVNPHAYEYEHPDDPVRDDLVVSLVSVLVSLLSHQEYEYEQVVLCSNPVGSDQVVSQVVSVVSPHQKYWYQPPQQFIWIDGDPDTDGQGAFDDDDQRALPQLSSQLSSQLSSCVSVVHDNNVSSNRSRQRSRQCRNDPDRNVSRHHNVVSVVSVVVRVVVVVVD/DAEEEEWAKAKEWEFPDAADPVPGDDIDIDIDDLRLLLQLLLVLQPDAYEYAFEAEPDDRSVVVLCVSVVSPYHDVLYHYDDPFHRKYKYWHRNDQVDIDIGIDDQRHRRLQAAQVSDDLVVLLPYQAYEYELHQLLSYVRSLNNVVNSLVSNVVNVHAYEYEHPDDPVRDDLVVSLVSVLVSLLSHQEYEYEQVVLCSNPVGSDQVVSQVVSVVSPHQKYWYQDPQQFIWIDGDPDTDGQGAFDDDDQRALPQLSSQLSSQLSSCVSVVHDNNVSSNRSRQRSRQCRNDPDRNVSRHHNVVSVVSVVVRVVVVVVD

Nearest PDB structures (foldseek):
  4du5-assembly2_C  TM=9.744E-01  e=1.708E-35  Polaromonas sp. JS666
  4du5-assembly1_D  TM=9.588E-01  e=3.522E-36  Polaromonas sp. JS666
  4du5-assembly1_A  TM=9.745E-01  e=6.181E-35  Polaromonas sp. JS666
  3pl2-assembly1_B  TM=9.300E-01  e=9.146E-29  Corynebacterium glutamicum
  3ljs-assembly2_B  TM=8.817E-01  e=2.830E-21  Xylella fastidiosa Temecula1

Sequence (634 aa):
MDVISIGETMALFTPNEDGPLRYARNYQVRIAGAETNTLIGLSKLGKKAGWITRLGKDEFGAMILSSVRGEGVDVSQVKLDDAAPTGLFFKERKSAAKVNVFYYRTLSAASFLKKCDIDEQYIEKAGLLYITGITPALSESASDAVFYAVELAKKHNKCVVFDPNFRKKLWDGERARQTMFELIKRSDIVLPGLSEGRFLFGTADEKKIAEAIRGLGAETAIIKLGSKGAYYAGGNESGYAEGYQIQAAADPVGAGDGFAAGVLSGLIDQIPLSEAVKRGCAVGAMVAAVNGDIEGLPDRESLFAFMEQSDEEDVSRMDVISIGETMALFTPNEDGPLRYARNYQVRIAGAETNTLIGLSKLGKKAGWITRLGKDEFGAMILSSVRGEGVDVSQVKLDDAAPTGLFFKERKSAAKVNVFYYRTLSAASFLKKCDIDEQYIEKAGLLYITGITPALSESASDAVFYAVELAKKHNKCVVFDPNFRKKLWDGERARQTMFELIKRSDIVLPGLSEGRFLFGTADEKKIAEAIRGLGAETAIIKLGSKGAYYAGGNESGYAEGYQIQAAADPVGAGDGFAAGVLSGLIDQIPLSEAVKRGCAVGAMVAAVNGDIEGLPDRESLFAFMEQSDEEDVSR

Organism: Bacillus licheniformis (strain ATCC 14580 / DSM 13 / JCM 2505 / CCUG 7422 / NBRC 12200 / NCIMB 9375 / NCTC 10341 / NRRL NRS-1264 / Gibson 46) (NCBI:txid279010)